Protein AF-A0A1D1VLB2-F1 (afdb_monomer)

Organism: Ramazzottius varieornatus (NCBI:txid947166)

Solvent-accessible surface area (backbone atoms only — not comparable to full-atom values): 41271 Å² total; per-residue (Å²): 121,73,71,63,56,52,57,53,53,52,54,52,55,54,50,51,51,54,51,49,51,50,50,50,51,50,49,52,51,50,44,56,74,73,44,83,75,83,77,71,93,74,76,96,66,85,69,73,77,66,64,87,56,91,82,82,54,67,41,34,53,51,39,42,71,70,47,87,49,53,65,48,30,33,52,51,38,48,50,44,49,40,54,78,66,71,70,71,63,58,66,64,40,65,54,51,38,75,75,82,69,96,58,100,64,86,82,63,68,88,84,76,69,74,70,93,61,84,56,22,41,33,38,36,34,55,34,69,64,48,52,52,60,47,39,50,51,40,44,68,70,66,66,53,90,78,33,37,38,41,35,41,40,26,52,85,21,54,69,35,45,62,62,53,49,54,52,41,74,73,33,95,51,34,45,67,55,81,85,51,55,65,57,43,82,52,29,30,52,44,39,53,51,54,50,51,51,48,44,48,43,60,76,75,43,92,74,53,42,33,39,35,59,43,43,54,34,36,42,52,59,39,34,61,66,59,50,32,52,52,45,51,75,45,59,76,40,28,26,37,26,60,66,88,67,60,58,71,59,48,35,62,72,55,34,64,38,27,32,33,45,76,45,92,78,29,36,34,48,45,40,78,77,44,77,75,45,40,65,55,61,79,47,33,40,51,62,47,37,34,38,21,42,72,60,52,50,58,77,64,41,82,84,64,52,71,43,59,52,40,47,51,58,48,36,61,26,20,49,43,24,44,25,24,48,65,47,26,49,32,60,23,24,79,50,32,88,32,62,36,88,43,35,33,62,46,69,41,75,45,68,93,45,23,51,77,36,82,47,51,91,38,23,74,52,73,49,67,49,63,31,61,58,43,61,95,47,40,72,66,49,53,67,57,55,70,40,88,73,41,41,31,36,33,32,53,42,54,80,79,29,31,50,40,51,46,48,37,60,54,52,16,52,68,70,55,71,90,90,71,84,71,67,78,69,55,57,53,56,46,53,62,53,64,73,55,60,58,48,71,36,60,74,42,52,60,91,52,95,69,65,96,43,71,40,59,43,52,49,53,55,34,53,51,51,54,51,47,56,58,41,42,72,38,86,83,42,49,81,50,37,88,71,43,72,43,37,32,30,39,34,23,25,64,85,64,51,54,34,38,38,43,30,32,33,31,37,45,98,90,45,74,49,39,38,38,34,46,32,41,62,58,84,49,62,44,77,44,91,50,92,90,51,63,70,70,66,60,68,26,58,78,41,55,48,60,35,35,61,70,37,74,57,76,74,42,60,69,46,73,82,42,69,31,31,27,78,54,65,50,31,42,37,36,39,34,44,59,44,80,67,44,78,34,37,39,37,36,28,42,58,37,47,43,66,47,46,76,45,80,43,77,43,56,52,57,61,44,78,49,73,48,69,68,84,62,47,63,27,37,48,42,38,62,28,39,42,36,34,24,53,98,85,41,70,32,32,40,22,57,42,48,26,39,69,54,94,52,43,80,51,26,74,28,21,73,92,78,42,29,43,104,66,89,47,65,69,58,34,59,76,70,68,49,56,33,78,76,36,42,61,60,48,58,58,56,32,70,38,53,71,74,56,32,52,51,53,48,39,57,56,46,56,75,43,44,43,64,53,91,92,79,23,56,24,35,54,85,72,96,84,69,85,89,73,68,61,95,56,51,48,20,56,80,31,89,86,39,92,44,35,77,60,91,113

Secondary structure (DSSP, 8-state):
-HHHHHHHHHHHHHHHHHHHHHHHHHHHHHHHHH-----------------SS----HHHHHHHHH--SHHHHHHHHHHHHHHHTT-SS-SB----PPP--SS-S----TT-PPPSSPP-EEEEEEE-SS-HHHHHHHHHHH--TTSEEEEEE-TT-HHHHHHHHHHHHH-TTEEE-SS-----TT-THHHHHHHHHHHHHHHH-S---EEEEE-TTEEESS-HHHHHHHHHHTTT-EEE-B--S-HHHHHHHHTTTSEEEEETTEEEEEES-PPPPBTS----B-S--EEEHHHHHHHT-SSPPHHHHHHHHHHTTSSSGGGTHHHHHHHHSTTGGGEEE--SEEE---HHHH-S-TTTTTBSS----PPPP-GGGHHHHHHHHTSTT--EEE---TTT-HHHHHHHHHHHHHTS-SS----TTHHHHHHHHTT-SEEEEEEEETTSSS-SSHHHHHHHHHHHHHHHHHHHHSTTTTT-EEEEEEEEEEEEETT--EEEEEEEEEEETTEEEEEEEEEEEPP--EEPP-TTS-HHHHHTEEEEEEES-EETTTTEES-TT--EETT---EEEEEE-S---EEEEEEEE-TTS-EEEEEEEEE-SS-EEEEE-----SSPPPEEEEEEEEETTEEEEEEEEEEEPPSSGGGGS-SGGG-SSSS--HHHHHHTT--HHHHHHHHHHHHT--HHHHHHHHHHHHHTTEE--TTTSEEEEP-SS-GGG--SSEEGGG-TTSTTTT---

Radius of gyration: 30.57 Å; Cα contacts (8 Å, |Δi|>4): 1335; chains: 1; bounding box: 99×83×87 Å

Mean predicted aligned error: 9.4 Å

Sequence (745 aa):
MVLQTMWATLRHLLRFRKIWAIFAVWTVLTIGVIYRFDTEFTDGKSVAYSSPCNITSPEVLSAINRSQTTACKNEISAFGCLLQQDAVFPKVLPNSCPASSEEGDSFRSPGLRKPSEPVRILFALTVHGRDSRQVEWLFGLIHRPEHFYLIHVDKRSTFLFHDLLSLEKKYDNVLLMRERRSPIWGGASLLTVLLDAIKFGIDRWAAWDYFINLSESDLPIKSVEELVDFLGGNYGRNFAKSHGQSVQQFIKRQGLDRTFYECENRMWLVDRKRKIPQGIEMDGGSDWVALHRSFCSYLVSEPKGKLLQGLLVFYNHTLLPAESFFHTVLHNSVFCHTFTNNNLRLTNWNRKKGCYCQYRHIVDWCGCSPNAFRMANLKRFETAAHKRSLFFARKFDPFVDLEIMNYVVRISQTTSSLNQPTIGDFSDIYKSMVGRSTHILNLYASTEKHFPTQEAETLSKSLQRISYRILKTHSTLNSWKISKLLFVHATADTRGRIELLVAQQIVKNGRKKVIEARFHIVDHFEVREVKTLAKNVTSRLRGFRVSSDFDQKEDIFRNYHGALGVQSDLVGRFDVVEGEERLLSVVWIDPADIVAGSFELNLTEKAEVLFQPPVFQKPLRPGEWTGLITADWQVIVQTKFLVLPSPTPTDNQGPEGNAYIDFNFTSVSKILSLRPQDKMVAIEGNVRKSGGELERWIDELVGGFYAMKEDDSLCEVQRLSCVEEMSQLSFCENTFWSSYYDANF

pLDDT: mean 86.65, std 17.55, range [28.08, 98.88]

Foldseek 3Di:
DVVVVVVVVVVVVVVVVVVVVVVVVVVCVVCVLVDDDPPDDDDDDQDAADAPDDQDFPLLVVQLVPDDHSVSNNVSRPVSVCVVVVNQAAQAFAFAADDDDPDPDPPDPPPDDQDPDFAEEEEEEEEEDFALVLVVLQCLQQDDLRYAYEYAYAPVRVNSLVVCVVVVVVHVRYDYDPPHHHQAAQALVVVVSVLVSLVCCVVPPVGHWKYWYHYSFKHWLAHNVLVRVVCSVLGLAKAFAWPPDDPVVVCVQQVLQWFWADDPLATRGSGNGRDDHPNFDWTFADLTIMGTSVLSCLLNDPPHDRNNVNLSSSSNGGGPSSRTSSVRCCCRHNNVSRYDNHRLEAFADDCVQFWPQPCVVRYVHTDGHHFADAPVCVVVVVVVSPPSRHTMYDGHDCLLAVVVVLVSLVSNPVNPDDDDDDDDPSVLVSVVNNPQQKDKGWQDAPVDDDHPDQQVVLLLVLVVVVVVVLLCVFPLRVQKAWDDWGTWMWMQGNVSFIKIKTWTWIDDPRDIWIKIFIKGFDWQKDFDDDPPDDPQVLVFWPDKAKAACQSSSSRDRPPRVQEAEQPGFMKIKTFGAADDWDKKKKWKAAQLRDTQDIDIDIDDRHGDIDMDGDQWATRGAFFKIKIFIDDVLHTGIITIGGHADGLDLVRNLTHPPNHGDPDDCVVNSVSVVGDSVVRVVVSVVLSPDHDPRSSVVRSVRSCVGIDGDSQQGMAIADDPDDPPSDGPHHHLCPRSVHPNPSVPD

Structure (mmCIF, N/CA/C/O backbone):
data_AF-A0A1D1VLB2-F1
#
_entry.id   AF-A0A1D1VLB2-F1
#
loop_
_atom_site.group_PDB
_atom_site.id
_atom_site.type_symbol
_atom_site.label_atom_id
_atom_site.label_alt_id
_atom_site.label_comp_id
_atom_site.label_asym_id
_atom_site.label_entity_id
_atom_site.label_seq_id
_atom_site.pdbx_PDB_ins_code
_atom_site.Cartn_x
_atom_site.Cartn_y
_atom_site.Cartn_z
_atom_site.occupancy
_atom_site.B_iso_or_equiv
_atom_site.auth_seq_id
_atom_site.auth_comp_id
_atom_site.auth_asym_id
_atom_site.auth_atom_id
_atom_site.pdbx_PDB_model_num
ATOM 1 N N . MET A 1 1 ? 59.539 -50.461 -20.154 1.00 45.88 1 MET A N 1
ATOM 2 C CA . MET A 1 1 ? 58.884 -49.588 -21.157 1.00 45.88 1 MET A CA 1
ATOM 3 C C . MET A 1 1 ? 57.361 -49.471 -20.999 1.00 45.88 1 MET A C 1
ATOM 5 O O . MET A 1 1 ? 56.848 -48.403 -21.275 1.00 45.88 1 MET A O 1
ATOM 9 N N . VAL A 1 2 ? 56.634 -50.482 -20.494 1.00 43.84 2 VAL A N 1
ATOM 10 C CA . VAL A 1 2 ? 55.155 -50.434 -20.328 1.00 43.84 2 VAL A CA 1
ATOM 11 C C . VAL A 1 2 ? 54.678 -49.599 -19.114 1.00 43.84 2 VAL A C 1
ATOM 13 O O . VAL A 1 2 ? 53.609 -48.997 -19.145 1.00 43.84 2 VAL A O 1
ATOM 16 N N . LEU A 1 3 ? 55.497 -49.465 -18.064 1.00 39.72 3 LEU A N 1
ATOM 17 C CA . LEU A 1 3 ? 55.155 -48.683 -16.860 1.00 39.72 3 LEU A CA 1
ATOM 18 C C . LEU A 1 3 ? 55.267 -47.153 -17.032 1.00 39.72 3 LEU A C 1
ATOM 20 O O . LEU A 1 3 ? 54.562 -46.408 -16.353 1.00 39.72 3 LEU A O 1
ATOM 24 N N . GLN A 1 4 ? 56.097 -46.666 -17.963 1.00 43.28 4 GLN A N 1
ATOM 25 C CA . GLN A 1 4 ? 56.229 -45.225 -18.239 1.00 43.28 4 GLN A CA 1
ATOM 26 C C . GLN A 1 4 ? 55.069 -44.683 -19.089 1.00 43.28 4 GLN A C 1
ATOM 28 O O . GLN A 1 4 ? 54.623 -43.556 -18.870 1.00 43.28 4 GLN A O 1
ATOM 33 N N . THR A 1 5 ? 54.511 -45.494 -19.990 1.00 44.72 5 THR A N 1
ATOM 34 C CA . THR A 1 5 ? 53.340 -45.139 -20.805 1.00 44.72 5 THR A CA 1
ATOM 35 C C . THR A 1 5 ? 52.049 -45.106 -19.982 1.00 44.72 5 THR A C 1
ATOM 37 O O . THR A 1 5 ? 51.234 -44.200 -20.160 1.00 44.72 5 THR A O 1
ATOM 40 N N . MET A 1 6 ? 51.878 -45.986 -18.988 1.00 38.19 6 MET A N 1
ATOM 41 C CA . MET A 1 6 ? 50.703 -45.937 -18.099 1.00 38.19 6 MET A CA 1
ATOM 42 C C . MET A 1 6 ? 50.664 -44.675 -17.215 1.00 38.19 6 MET A C 1
ATOM 44 O O . MET A 1 6 ? 49.596 -44.092 -17.020 1.00 38.19 6 MET A O 1
ATOM 48 N N . TRP A 1 7 ? 51.816 -44.177 -16.752 1.00 42.12 7 TRP A N 1
ATOM 49 C CA . TRP A 1 7 ? 51.896 -42.957 -15.931 1.00 42.12 7 TRP A CA 1
ATOM 50 C C . TRP A 1 7 ? 51.678 -41.649 -16.711 1.00 42.12 7 TRP A C 1
ATOM 52 O O . TRP A 1 7 ? 51.228 -40.655 -16.130 1.00 42.12 7 TRP A O 1
ATOM 62 N N . ALA A 1 8 ? 51.971 -41.628 -18.014 1.00 43.94 8 ALA A N 1
ATOM 63 C CA . ALA A 1 8 ? 51.679 -40.487 -18.887 1.00 43.94 8 ALA A CA 1
ATOM 64 C C . ALA A 1 8 ? 50.175 -40.388 -19.206 1.00 43.94 8 ALA A C 1
ATOM 66 O O . ALA A 1 8 ? 49.597 -39.299 -19.180 1.00 43.94 8 ALA A O 1
ATOM 67 N N . THR A 1 9 ? 49.521 -41.536 -19.397 1.00 45.19 9 THR A N 1
ATOM 68 C CA . THR A 1 9 ? 48.085 -41.619 -19.709 1.00 45.19 9 THR A CA 1
ATOM 69 C C . THR A 1 9 ? 47.212 -41.268 -18.493 1.00 45.19 9 THR A C 1
ATOM 71 O O . THR A 1 9 ? 46.228 -40.537 -18.619 1.00 45.19 9 THR A O 1
ATOM 74 N N . LEU A 1 10 ? 47.623 -41.670 -17.281 1.00 40.62 10 LEU A N 1
ATOM 75 C CA . LEU A 1 10 ? 46.922 -41.325 -16.035 1.00 40.62 10 LEU A CA 1
ATOM 76 C C . LEU A 1 10 ? 47.011 -39.820 -15.697 1.00 40.62 10 LEU A C 1
ATOM 78 O O . LEU A 1 10 ? 46.041 -39.227 -15.225 1.00 40.62 10 LEU A O 1
ATOM 82 N N . ARG A 1 11 ? 48.149 -39.168 -15.994 1.00 45.47 11 ARG A N 1
ATOM 83 C CA . ARG A 1 11 ? 48.325 -37.711 -15.818 1.00 45.47 11 ARG A CA 1
ATOM 84 C C . ARG A 1 11 ? 47.481 -36.885 -16.791 1.00 45.47 11 ARG A C 1
ATOM 86 O O . ARG A 1 11 ? 46.984 -35.827 -16.401 1.00 45.47 11 ARG A O 1
ATOM 93 N N . HIS A 1 12 ? 47.269 -37.372 -18.014 1.00 44.62 12 HIS A N 1
ATOM 94 C CA . HIS A 1 12 ? 46.365 -36.736 -18.976 1.00 44.62 12 HIS A CA 1
ATOM 95 C C . HIS A 1 12 ? 44.890 -36.870 -18.561 1.00 44.62 12 HIS A C 1
ATOM 97 O O . HIS A 1 12 ? 44.167 -35.873 -18.568 1.00 44.62 12 HIS A O 1
ATOM 103 N N . LEU A 1 13 ? 44.461 -38.045 -18.090 1.00 40.47 13 LEU A N 1
ATOM 104 C CA . LEU A 1 13 ? 43.090 -38.269 -17.602 1.00 40.47 13 LEU A CA 1
ATOM 105 C C . LEU A 1 13 ? 42.762 -37.466 -16.326 1.00 40.47 13 LEU A C 1
ATOM 107 O O . LEU A 1 13 ? 41.653 -36.948 -16.185 1.00 40.47 13 LEU A O 1
ATOM 111 N N . LEU A 1 14 ? 43.732 -37.275 -15.424 1.00 41.19 14 LEU A N 1
ATOM 112 C CA . LEU A 1 14 ? 43.566 -36.446 -14.220 1.00 41.19 14 LEU A CA 1
ATOM 113 C C . LEU A 1 14 ? 43.517 -34.934 -14.523 1.00 41.19 14 LEU A C 1
ATOM 115 O O . LEU A 1 14 ? 42.813 -34.199 -13.828 1.00 41.19 14 LEU A O 1
ATOM 119 N N . ARG A 1 15 ? 44.202 -34.458 -15.576 1.00 43.06 15 ARG A N 1
ATOM 120 C CA . ARG A 1 15 ? 44.074 -33.070 -16.065 1.00 43.06 15 ARG A CA 1
ATOM 121 C C . ARG A 1 15 ? 42.710 -32.812 -16.709 1.00 43.06 15 ARG A C 1
ATOM 123 O O . ARG A 1 15 ? 42.108 -31.782 -16.421 1.00 43.06 15 ARG A O 1
ATOM 130 N N . PHE A 1 16 ? 42.181 -33.760 -17.485 1.00 42.19 16 PHE A N 1
ATOM 131 C CA . PHE A 1 16 ? 40.842 -33.640 -18.076 1.00 42.19 16 PHE A CA 1
ATOM 132 C C . PHE A 1 16 ? 39.720 -33.676 -17.031 1.00 42.19 16 PHE A C 1
ATOM 134 O O . PHE A 1 16 ? 38.774 -32.902 -17.144 1.00 42.19 16 PHE A O 1
ATOM 141 N N . ARG A 1 17 ? 39.851 -34.472 -15.959 1.00 40.06 17 ARG A N 1
ATOM 142 C CA . ARG A 1 17 ? 38.899 -34.462 -14.832 1.00 40.06 17 ARG A CA 1
ATOM 143 C C . ARG A 1 17 ? 38.876 -33.139 -14.064 1.00 40.06 17 ARG A C 1
ATOM 145 O O . ARG A 1 17 ? 37.800 -32.695 -13.681 1.00 40.06 17 ARG A O 1
ATOM 152 N N . LYS A 1 18 ? 40.027 -32.481 -13.869 1.00 41.06 18 LYS A N 1
ATOM 153 C CA . LYS A 1 18 ? 40.076 -31.143 -13.249 1.00 41.06 18 LYS A CA 1
ATOM 154 C C . LYS A 1 18 ? 39.469 -30.066 -14.151 1.00 41.06 18 LYS A C 1
ATOM 156 O O . LYS A 1 18 ? 38.759 -29.208 -13.646 1.00 41.06 18 LYS A O 1
ATOM 161 N N . ILE A 1 19 ? 39.687 -30.139 -15.465 1.00 44.50 19 ILE A N 1
ATOM 162 C CA . ILE A 1 19 ? 39.109 -29.187 -16.427 1.00 44.50 19 ILE A CA 1
ATOM 163 C C . ILE A 1 19 ? 37.590 -29.377 -16.540 1.00 44.50 19 ILE A C 1
ATOM 165 O O . ILE A 1 19 ? 36.871 -28.386 -16.520 1.00 44.50 19 ILE A O 1
ATOM 169 N N . TRP A 1 20 ? 37.087 -30.616 -16.546 1.00 35.94 20 TRP A N 1
ATOM 170 C CA . TRP A 1 20 ? 35.646 -30.900 -16.519 1.00 35.94 20 TRP A CA 1
ATOM 171 C C . TRP A 1 20 ? 34.981 -30.547 -15.189 1.00 35.94 20 TRP A C 1
ATOM 173 O O . TRP A 1 20 ? 33.862 -30.054 -15.201 1.00 35.94 20 TRP A O 1
ATOM 183 N N . ALA A 1 21 ? 35.651 -30.734 -14.049 1.00 40.16 21 ALA A N 1
ATOM 184 C CA . ALA A 1 21 ? 35.129 -30.288 -12.757 1.00 40.16 21 ALA A CA 1
ATOM 185 C C . ALA A 1 21 ? 35.069 -28.754 -12.668 1.00 40.16 21 ALA A C 1
ATOM 187 O O . ALA A 1 21 ? 34.092 -28.215 -12.162 1.00 40.16 21 ALA A O 1
ATOM 188 N N . ILE A 1 22 ? 36.063 -28.044 -13.218 1.00 45.69 22 ILE A N 1
ATOM 189 C CA . ILE A 1 22 ? 36.046 -26.578 -13.307 1.00 45.69 22 ILE A CA 1
ATOM 190 C C . ILE A 1 22 ? 34.953 -26.117 -14.275 1.00 45.69 22 ILE A C 1
ATOM 192 O O . ILE A 1 22 ? 34.198 -25.225 -13.916 1.00 45.69 22 ILE A O 1
ATOM 196 N N . PHE A 1 23 ? 34.795 -26.752 -15.442 1.00 36.53 23 PHE A N 1
ATOM 197 C CA . PHE A 1 23 ? 33.718 -26.424 -16.382 1.00 36.53 23 PHE A CA 1
ATOM 198 C C . PHE A 1 23 ? 32.334 -26.738 -15.804 1.00 36.53 23 PHE A C 1
ATOM 200 O O . PHE A 1 23 ? 31.432 -25.926 -15.952 1.00 36.53 23 PHE A O 1
ATOM 207 N N . ALA A 1 24 ? 32.155 -27.852 -15.091 1.00 32.75 24 ALA A N 1
ATOM 208 C CA . ALA A 1 24 ? 30.889 -28.213 -14.455 1.00 32.75 24 ALA A CA 1
ATOM 209 C C . ALA A 1 24 ? 30.542 -27.271 -13.293 1.00 32.75 24 ALA A C 1
ATOM 211 O O . ALA A 1 24 ? 29.399 -26.846 -13.187 1.00 32.75 24 ALA A O 1
ATOM 212 N N . VAL A 1 25 ? 31.522 -26.865 -12.478 1.00 42.00 25 VAL A N 1
ATOM 213 C CA . VAL A 1 25 ? 31.330 -25.857 -11.422 1.00 42.00 25 VAL A CA 1
ATOM 214 C C . VAL A 1 25 ? 31.040 -24.483 -12.027 1.00 42.00 25 VAL A C 1
ATOM 216 O O . VAL A 1 25 ? 30.140 -23.801 -11.552 1.00 42.00 25 VAL A O 1
ATOM 219 N N . TRP A 1 26 ? 31.715 -24.098 -13.115 1.00 34.56 26 TRP A N 1
ATOM 220 C CA . TRP A 1 26 ? 31.430 -22.846 -13.822 1.00 34.56 26 TRP A CA 1
ATOM 221 C C . TRP A 1 26 ? 30.061 -22.869 -14.499 1.00 34.56 26 TRP A C 1
ATOM 223 O O . TRP A 1 26 ? 29.368 -21.863 -14.450 1.00 34.56 26 TRP A O 1
ATOM 233 N N . THR A 1 27 ? 29.635 -24.006 -15.057 1.00 34.69 27 THR A N 1
ATOM 234 C CA . THR A 1 27 ? 28.319 -24.184 -15.695 1.00 34.69 27 THR A CA 1
ATOM 235 C C . THR A 1 27 ? 27.201 -24.211 -14.651 1.00 34.69 27 THR A C 1
ATOM 237 O O . THR A 1 27 ? 26.180 -23.571 -14.848 1.00 34.69 27 THR A O 1
ATOM 240 N N . VAL A 1 28 ? 27.398 -24.848 -13.492 1.00 37.88 28 VAL A N 1
ATOM 241 C CA . VAL A 1 28 ? 26.430 -24.828 -12.377 1.00 37.88 28 VAL A CA 1
ATOM 242 C C . VAL A 1 28 ? 26.374 -23.451 -11.701 1.00 37.88 28 VAL A C 1
ATOM 244 O O . VAL A 1 28 ? 25.292 -23.010 -11.331 1.00 37.88 28 VAL A O 1
ATOM 247 N N . LEU A 1 29 ? 27.493 -22.721 -11.605 1.00 37.94 29 LEU A N 1
ATOM 248 C CA . LEU A 1 29 ? 27.519 -21.344 -11.092 1.00 37.94 29 LEU A CA 1
ATOM 249 C C . LEU A 1 29 ? 26.937 -20.333 -12.088 1.00 37.94 29 LEU A C 1
ATOM 251 O O . LEU A 1 29 ? 26.215 -19.439 -11.671 1.00 37.94 29 LEU A O 1
ATOM 255 N N . THR A 1 30 ? 27.185 -20.468 -13.393 1.00 34.12 30 THR A N 1
ATOM 256 C CA . THR A 1 30 ? 26.564 -19.585 -14.399 1.00 34.12 30 THR A CA 1
ATOM 257 C C . THR A 1 30 ? 25.091 -19.910 -14.608 1.00 34.12 30 THR A C 1
ATOM 259 O O . THR A 1 30 ? 24.299 -18.982 -14.712 1.00 34.12 30 THR A O 1
ATOM 262 N N . ILE A 1 31 ? 24.681 -21.181 -14.570 1.00 34.28 31 ILE A N 1
ATOM 263 C CA . ILE A 1 31 ? 23.259 -21.550 -14.593 1.00 34.28 31 ILE A CA 1
ATOM 264 C C . ILE A 1 31 ? 22.570 -21.124 -13.290 1.00 34.28 31 ILE A C 1
ATOM 266 O O . ILE A 1 31 ? 21.480 -20.581 -13.370 1.00 34.28 31 ILE A O 1
ATOM 270 N N . GLY A 1 32 ? 23.199 -21.246 -12.117 1.00 31.89 32 GLY A N 1
ATOM 271 C CA . GLY A 1 32 ? 22.631 -20.767 -10.846 1.00 31.89 32 GLY A CA 1
ATOM 272 C C . GLY A 1 32 ? 22.562 -19.238 -10.710 1.00 31.89 32 GLY A C 1
ATOM 273 O O . GLY A 1 32 ? 21.710 -18.724 -9.990 1.00 31.89 32 GLY A O 1
ATOM 274 N N . VAL A 1 33 ? 23.421 -18.499 -11.422 1.00 37.25 33 VAL A N 1
ATOM 275 C CA . VAL A 1 33 ? 23.396 -17.023 -11.497 1.00 37.25 33 VAL A CA 1
ATOM 276 C C . VAL A 1 33 ? 22.419 -16.514 -12.571 1.00 37.25 33 VAL A C 1
ATOM 278 O O . VAL A 1 33 ? 21.971 -15.373 -12.487 1.00 37.25 33 VAL A O 1
ATOM 281 N N . ILE A 1 34 ? 22.056 -17.340 -13.562 1.00 36.72 34 ILE A N 1
ATOM 282 C CA . ILE A 1 34 ? 21.181 -16.951 -14.687 1.00 36.72 34 ILE A CA 1
ATOM 283 C C . ILE A 1 34 ? 19.756 -17.525 -14.551 1.00 36.72 34 ILE A C 1
ATOM 285 O O . ILE A 1 34 ? 18.806 -16.894 -15.005 1.00 36.72 34 ILE A O 1
ATOM 289 N N . TYR A 1 35 ? 19.583 -18.665 -13.880 1.00 28.84 35 TYR A N 1
ATOM 290 C CA . TYR A 1 35 ? 18.303 -19.325 -13.625 1.00 28.84 35 TYR A CA 1
ATOM 291 C C . TYR A 1 35 ? 18.157 -19.622 -12.128 1.00 28.84 35 TYR A C 1
ATOM 293 O O . TYR A 1 35 ? 18.808 -20.513 -11.580 1.00 28.84 35 TYR A O 1
ATOM 301 N N . ARG A 1 36 ? 17.254 -18.892 -11.458 1.00 35.25 36 ARG A N 1
ATOM 302 C CA . ARG A 1 36 ? 16.713 -19.308 -10.158 1.00 35.25 36 ARG A CA 1
ATOM 303 C C . ARG A 1 36 ? 15.916 -20.593 -10.386 1.00 35.25 36 ARG A C 1
ATOM 305 O O . ARG A 1 36 ? 14.798 -20.535 -10.882 1.00 35.25 36 ARG A O 1
ATOM 312 N N . PHE A 1 37 ? 16.476 -21.739 -10.019 1.00 28.08 37 PHE A N 1
ATOM 313 C CA . PHE A 1 37 ? 15.641 -22.885 -9.681 1.00 28.08 37 PHE A CA 1
ATOM 314 C C . PHE A 1 37 ? 14.985 -22.573 -8.336 1.00 28.08 37 PHE A C 1
ATOM 316 O O . PHE A 1 37 ? 15.682 -22.425 -7.331 1.00 28.08 37 PHE A O 1
ATOM 323 N N . ASP A 1 38 ? 13.659 -22.432 -8.326 1.00 29.39 38 ASP A N 1
ATOM 324 C CA . ASP A 1 38 ? 12.872 -22.517 -7.099 1.00 29.39 38 ASP A CA 1
ATOM 325 C C . ASP A 1 38 ? 13.117 -23.915 -6.515 1.00 29.39 38 ASP A C 1
ATOM 327 O O . ASP A 1 38 ? 12.557 -24.910 -6.972 1.00 29.39 38 ASP A O 1
ATOM 331 N N . THR A 1 39 ? 14.017 -24.020 -5.537 1.00 30.22 39 THR A N 1
ATOM 332 C CA . THR A 1 39 ? 14.154 -25.246 -4.756 1.00 30.22 39 THR A CA 1
ATOM 333 C C . THR A 1 39 ? 12.917 -25.368 -3.882 1.00 30.22 39 THR A C 1
ATOM 335 O O . THR A 1 39 ? 12.792 -24.698 -2.852 1.00 30.22 39 THR A O 1
ATOM 338 N N . GLU A 1 40 ? 11.989 -26.208 -4.330 1.00 32.47 40 GLU A N 1
ATOM 339 C CA . GLU A 1 40 ? 10.951 -26.786 -3.495 1.00 32.47 40 GLU A CA 1
ATOM 340 C C . GLU A 1 40 ? 11.562 -27.401 -2.232 1.00 32.47 40 GLU A C 1
ATOM 342 O O . GLU A 1 40 ? 12.672 -27.936 -2.218 1.00 32.47 40 GLU A O 1
ATOM 347 N N . PHE A 1 41 ? 10.792 -27.278 -1.158 1.00 39.91 41 PHE A N 1
ATOM 348 C CA . PHE A 1 41 ? 11.033 -27.805 0.174 1.00 39.91 41 PHE A CA 1
ATOM 349 C C . PHE A 1 41 ? 11.492 -29.277 0.129 1.00 39.91 41 PHE A C 1
ATOM 351 O O . PHE A 1 41 ? 10.677 -30.188 0.008 1.00 39.91 41 PHE A O 1
ATOM 358 N N . THR A 1 42 ? 12.792 -29.524 0.294 1.00 31.77 42 THR A N 1
ATOM 359 C CA . THR A 1 42 ? 13.306 -30.839 0.695 1.00 31.77 42 THR A CA 1
ATOM 360 C C . THR A 1 42 ? 13.796 -30.769 2.135 1.00 31.77 42 THR A C 1
ATOM 362 O O . THR A 1 42 ? 14.847 -30.206 2.426 1.00 31.77 42 THR A O 1
ATOM 365 N N . ASP A 1 43 ? 12.970 -31.324 3.015 1.00 34.88 43 ASP A N 1
ATOM 366 C CA . ASP A 1 43 ? 13.298 -32.037 4.250 1.00 34.88 43 ASP A CA 1
ATOM 367 C C . ASP A 1 43 ? 14.454 -31.507 5.137 1.00 34.88 43 ASP A C 1
ATOM 369 O O . ASP A 1 43 ? 15.634 -31.806 4.953 1.00 34.88 43 ASP A O 1
ATOM 373 N N . GLY A 1 44 ? 14.082 -30.763 6.184 1.00 36.84 44 GLY A N 1
ATOM 374 C CA . GLY A 1 44 ? 14.456 -31.088 7.569 1.00 36.84 44 GLY A CA 1
ATOM 375 C C . GLY A 1 44 ? 15.921 -31.076 8.028 1.00 36.84 44 GLY A C 1
ATOM 376 O O . GLY A 1 44 ? 16.161 -31.391 9.193 1.00 36.84 44 GLY A O 1
ATOM 377 N N . LYS A 1 45 ? 16.915 -30.706 7.213 1.00 40.34 45 LYS A N 1
ATOM 378 C CA . LYS A 1 45 ? 18.295 -30.498 7.696 1.00 40.34 45 LYS A CA 1
ATOM 379 C C . LYS A 1 45 ? 18.606 -29.011 7.797 1.00 40.34 45 LYS A C 1
ATOM 381 O O . LYS A 1 45 ? 18.763 -28.333 6.787 1.00 40.34 45 LYS A O 1
ATOM 386 N N . SER A 1 46 ? 18.738 -28.506 9.025 1.00 49.00 46 SER A N 1
ATOM 387 C CA . SER A 1 46 ? 19.271 -27.167 9.282 1.00 49.00 46 SER A CA 1
ATOM 388 C C . SER A 1 46 ? 20.691 -27.078 8.714 1.00 49.00 46 SER A C 1
ATOM 390 O O . SER A 1 46 ? 21.641 -27.592 9.308 1.00 49.00 46 SER A O 1
ATOM 392 N N . VAL A 1 47 ? 20.845 -26.464 7.541 1.00 60.25 47 VAL A N 1
ATOM 393 C CA . VAL A 1 47 ? 22.162 -26.167 6.974 1.00 60.25 47 VAL A CA 1
ATOM 394 C C . VAL A 1 47 ? 22.834 -25.171 7.914 1.00 60.25 47 VAL A C 1
ATOM 396 O O . VAL A 1 47 ? 22.333 -24.063 8.094 1.00 60.25 47 VAL A O 1
ATOM 399 N N . ALA A 1 48 ? 23.926 -25.577 8.562 1.00 70.69 48 ALA A N 1
ATOM 400 C CA . ALA A 1 48 ? 24.695 -24.688 9.424 1.00 70.69 48 ALA A CA 1
ATOM 401 C C . ALA A 1 48 ? 25.301 -23.545 8.598 1.00 70.69 48 ALA A C 1
ATOM 403 O O . ALA A 1 48 ? 25.666 -23.727 7.434 1.00 70.69 48 ALA A O 1
ATOM 404 N N . TYR A 1 49 ? 25.408 -22.363 9.203 1.00 79.62 49 TYR A N 1
ATOM 405 C CA . TYR A 1 49 ? 26.079 -21.233 8.572 1.00 79.62 49 TYR A CA 1
ATOM 406 C C . TYR A 1 49 ? 27.555 -21.566 8.303 1.00 79.62 49 TYR A C 1
ATOM 408 O O . TYR A 1 49 ? 28.263 -22.009 9.209 1.00 79.62 49 TYR A O 1
ATOM 416 N N . SER A 1 50 ? 28.028 -21.333 7.077 1.00 79.50 50 SER A N 1
ATOM 417 C CA . SER A 1 50 ? 29.434 -21.512 6.702 1.00 79.50 50 SER A CA 1
ATOM 418 C C . SER A 1 50 ? 29.852 -20.461 5.676 1.00 79.50 50 SER A C 1
ATOM 420 O O . SER A 1 50 ? 29.182 -20.273 4.663 1.00 79.50 50 SER A O 1
ATOM 422 N N . SER A 1 51 ? 30.965 -19.769 5.936 1.00 84.25 51 SER A N 1
ATOM 423 C CA . SER A 1 51 ? 31.522 -18.791 4.998 1.00 84.25 51 SER A CA 1
ATOM 424 C C . SER A 1 51 ? 32.542 -19.455 4.064 1.00 84.25 51 SER A C 1
ATOM 426 O O . SER A 1 51 ? 33.508 -20.037 4.563 1.00 84.25 51 SER A O 1
ATOM 428 N N . PRO A 1 52 ? 32.408 -19.329 2.729 1.00 89.69 52 PRO A N 1
ATOM 429 C CA . PRO A 1 52 ? 33.368 -19.899 1.775 1.00 89.69 52 PRO A CA 1
ATOM 430 C C . PRO A 1 52 ? 34.762 -19.251 1.799 1.00 89.69 52 PRO A C 1
ATOM 432 O O . PRO A 1 52 ? 35.709 -19.800 1.241 1.00 89.69 52 PRO A O 1
ATOM 435 N N . CYS A 1 53 ? 34.898 -18.066 2.398 1.00 91.88 53 CYS A N 1
ATOM 436 C CA . CYS A 1 53 ? 36.152 -17.324 2.501 1.00 91.88 53 CYS A CA 1
ATOM 437 C C . CYS A 1 53 ? 36.196 -16.474 3.783 1.00 91.88 53 CYS A C 1
ATOM 439 O O . CYS A 1 53 ? 35.199 -16.340 4.495 1.00 91.88 53 CYS A O 1
ATOM 441 N N . ASN A 1 54 ? 37.350 -15.861 4.065 1.00 93.12 54 ASN A N 1
ATOM 442 C CA . ASN A 1 54 ? 37.454 -14.846 5.111 1.00 93.12 54 ASN A CA 1
ATOM 443 C C . ASN A 1 54 ? 36.894 -13.502 4.604 1.00 93.12 54 ASN A C 1
ATOM 445 O O . ASN A 1 54 ? 37.483 -12.877 3.715 1.00 93.12 54 ASN A O 1
ATOM 449 N N . ILE A 1 55 ? 35.749 -13.081 5.146 1.00 93.50 55 ILE A N 1
ATOM 450 C CA . ILE A 1 55 ? 35.050 -11.862 4.728 1.00 93.50 55 ILE A CA 1
ATOM 451 C C . ILE A 1 55 ? 35.634 -10.655 5.466 1.00 93.50 55 ILE A C 1
ATOM 453 O O . ILE A 1 55 ? 35.615 -10.602 6.692 1.00 93.50 55 ILE A O 1
ATOM 457 N N . THR A 1 56 ? 36.117 -9.665 4.719 1.00 92.88 56 THR A N 1
ATOM 458 C CA . THR A 1 56 ? 36.721 -8.433 5.254 1.00 92.88 56 THR A CA 1
ATOM 459 C C . THR A 1 56 ? 35.831 -7.201 5.093 1.00 92.88 56 THR A C 1
ATOM 461 O O . THR A 1 56 ? 36.088 -6.182 5.732 1.00 92.88 56 THR A O 1
ATOM 464 N N . SER A 1 57 ? 34.783 -7.272 4.263 1.00 93.81 57 SER A N 1
ATOM 465 C CA . SER A 1 57 ? 33.862 -6.152 4.029 1.00 93.81 57 SER A CA 1
ATOM 466 C C . SER A 1 57 ? 32.947 -5.898 5.242 1.00 93.81 57 SER A C 1
ATOM 468 O O . SER A 1 57 ? 32.165 -6.786 5.602 1.00 93.81 57 SER A O 1
ATOM 470 N N . PRO A 1 58 ? 32.975 -4.694 5.853 1.00 96.00 58 PRO A N 1
ATOM 471 C CA . PRO A 1 58 ? 32.088 -4.341 6.964 1.00 96.00 58 PRO A CA 1
ATOM 472 C C . PRO A 1 58 ? 30.604 -4.390 6.589 1.00 96.00 58 PRO A C 1
ATOM 474 O O . PRO A 1 58 ? 29.773 -4.787 7.406 1.00 96.00 58 PRO A O 1
ATOM 477 N N . GLU A 1 59 ? 30.257 -4.005 5.359 1.00 96.94 59 GLU A N 1
ATOM 478 C CA . GLU A 1 59 ? 28.886 -4.059 4.849 1.00 96.94 59 GLU A CA 1
ATOM 479 C C . GLU A 1 59 ? 28.361 -5.497 4.796 1.00 96.94 59 GLU A C 1
ATOM 481 O O . GLU A 1 59 ? 27.279 -5.770 5.316 1.00 96.94 59 GLU A O 1
ATOM 486 N N . VAL A 1 60 ? 29.154 -6.424 4.246 1.00 96.81 60 VAL A N 1
ATOM 487 C CA . VAL A 1 60 ? 28.799 -7.851 4.176 1.00 96.81 60 VAL A CA 1
ATOM 488 C C . VAL A 1 60 ? 28.629 -8.429 5.583 1.00 96.81 60 VAL A C 1
ATOM 490 O O . VAL A 1 60 ? 27.612 -9.059 5.865 1.00 96.81 60 VAL A O 1
ATOM 493 N N . LEU A 1 61 ? 29.570 -8.166 6.498 1.00 96.44 61 LEU A N 1
ATOM 494 C CA . LEU A 1 61 ? 29.486 -8.632 7.889 1.00 96.44 61 LEU A CA 1
ATOM 495 C C . LEU A 1 61 ? 28.250 -8.075 8.615 1.00 96.44 61 LEU A C 1
ATOM 497 O O . LEU A 1 61 ? 27.558 -8.810 9.319 1.00 96.44 61 LEU A O 1
ATOM 501 N N . SER A 1 62 ? 27.936 -6.792 8.413 1.00 96.75 62 SER A N 1
ATOM 502 C CA . SER A 1 62 ? 26.735 -6.158 8.966 1.00 96.75 62 SER A CA 1
ATOM 503 C C . SER A 1 62 ? 25.450 -6.788 8.429 1.00 96.75 62 SER A C 1
ATOM 505 O O . SER A 1 62 ? 24.510 -7.008 9.195 1.00 96.75 62 SER A O 1
ATOM 507 N N . ALA A 1 63 ? 25.394 -7.085 7.128 1.00 96.75 63 ALA A N 1
ATOM 508 C CA . ALA A 1 63 ? 24.251 -7.744 6.507 1.00 96.75 63 ALA A CA 1
ATOM 509 C C . ALA A 1 63 ? 24.065 -9.178 7.036 1.00 96.75 63 ALA A C 1
ATOM 511 O O . ALA A 1 63 ? 22.970 -9.520 7.474 1.00 96.75 63 ALA A O 1
ATOM 512 N N . ILE A 1 64 ? 25.139 -9.975 7.124 1.00 96.06 64 ILE A N 1
ATOM 513 C CA . ILE A 1 64 ? 25.104 -11.329 7.709 1.00 96.06 64 ILE A CA 1
ATOM 514 C C . ILE A 1 64 ? 24.595 -11.284 9.153 1.00 96.06 64 ILE A C 1
ATOM 516 O O . ILE A 1 64 ? 23.722 -12.067 9.522 1.00 96.06 64 ILE A O 1
ATOM 520 N N . ASN A 1 65 ? 25.102 -10.359 9.973 1.00 95.69 65 ASN A N 1
ATOM 521 C CA . ASN A 1 65 ? 24.727 -10.282 11.386 1.00 95.69 65 ASN A CA 1
ATOM 522 C C . ASN A 1 65 ? 23.250 -9.905 11.592 1.00 95.69 65 ASN A C 1
ATOM 524 O O . ASN A 1 65 ? 22.599 -10.422 12.495 1.00 95.69 65 ASN A O 1
ATOM 528 N N . ARG A 1 66 ? 22.717 -9.011 10.752 1.00 95.94 66 ARG A N 1
ATOM 529 C CA . ARG A 1 66 ? 21.321 -8.553 10.831 1.00 95.94 66 ARG A CA 1
ATOM 530 C C . ARG A 1 66 ? 20.329 -9.491 10.146 1.00 95.94 66 ARG A C 1
ATOM 532 O O . ARG A 1 66 ? 19.144 -9.418 10.463 1.00 95.94 66 ARG A O 1
ATOM 539 N N . SER A 1 67 ? 20.789 -10.319 9.209 1.00 95.00 67 SER A N 1
ATOM 540 C CA . SER A 1 67 ? 19.921 -11.272 8.522 1.00 95.00 67 SER A CA 1
ATOM 541 C C . SER A 1 67 ? 19.372 -12.332 9.480 1.00 95.00 67 SER A C 1
ATOM 543 O O . SER A 1 67 ? 20.056 -12.785 10.407 1.00 95.00 67 SER A O 1
ATOM 545 N N . GLN A 1 68 ? 18.112 -12.710 9.283 1.00 94.69 68 GLN A N 1
ATOM 546 C CA . GLN A 1 68 ? 17.362 -13.544 10.226 1.00 94.69 68 GLN A CA 1
ATOM 547 C C . GLN A 1 68 ? 17.490 -15.031 9.895 1.00 94.69 68 GLN A C 1
ATOM 549 O O . GLN A 1 68 ? 17.572 -15.869 10.793 1.00 94.69 68 GLN A O 1
ATOM 554 N N . THR A 1 69 ? 17.548 -15.368 8.609 1.00 94.69 69 THR A N 1
ATOM 555 C CA . THR A 1 69 ? 17.569 -16.749 8.127 1.00 94.69 69 THR A CA 1
ATOM 556 C C . THR A 1 69 ? 18.983 -17.227 7.803 1.00 94.69 69 THR A C 1
ATOM 558 O O . THR A 1 69 ? 19.793 -16.517 7.206 1.00 94.69 69 THR A O 1
ATOM 561 N N . THR A 1 70 ? 19.293 -18.482 8.143 1.00 93.81 70 THR A N 1
ATOM 562 C CA . THR A 1 70 ? 20.599 -19.084 7.817 1.00 93.81 70 THR A CA 1
ATOM 563 C C . THR A 1 70 ? 20.839 -19.183 6.307 1.00 93.81 70 THR A C 1
ATOM 565 O O . THR A 1 70 ? 21.978 -19.061 5.863 1.00 93.81 70 THR A O 1
ATOM 568 N N . ALA A 1 71 ? 19.775 -19.347 5.513 1.00 95.00 71 ALA A N 1
ATOM 569 C CA . ALA A 1 71 ? 19.852 -19.330 4.053 1.00 95.00 71 ALA A CA 1
ATOM 570 C C . ALA A 1 71 ? 20.379 -17.982 3.530 1.00 95.00 71 ALA A C 1
ATOM 572 O O . ALA A 1 71 ? 21.399 -17.957 2.846 1.00 95.00 71 ALA A O 1
ATOM 573 N N . CYS A 1 72 ? 19.774 -16.865 3.953 1.00 96.00 72 CYS A N 1
ATOM 574 C CA . CYS A 1 72 ? 20.210 -15.521 3.561 1.00 96.00 72 CYS A CA 1
ATOM 575 C C . CYS A 1 72 ? 21.636 -15.215 4.056 1.00 96.00 72 CYS A C 1
ATOM 577 O O . CYS A 1 72 ? 22.435 -14.651 3.310 1.00 96.00 72 CYS A O 1
ATOM 579 N N . LYS A 1 73 ? 22.020 -15.683 5.257 1.00 96.31 73 LYS A N 1
ATOM 580 C CA . LYS A 1 73 ? 23.416 -15.602 5.737 1.00 96.31 73 LYS A CA 1
ATOM 581 C C . LYS A 1 73 ? 24.394 -16.282 4.780 1.00 96.31 73 LYS A C 1
ATOM 583 O O . LYS A 1 73 ? 25.406 -15.689 4.421 1.00 96.31 73 LYS A O 1
ATOM 588 N N . ASN A 1 74 ? 24.096 -17.513 4.367 1.00 95.19 74 ASN A N 1
ATOM 589 C CA . ASN A 1 74 ? 24.949 -18.274 3.453 1.00 95.19 74 ASN A CA 1
ATOM 590 C C . ASN A 1 74 ? 25.020 -17.624 2.061 1.00 95.19 74 ASN A C 1
ATOM 592 O O . ASN A 1 74 ? 26.107 -17.522 1.493 1.00 95.19 74 ASN A O 1
ATOM 596 N N . GLU A 1 75 ? 23.888 -17.146 1.539 1.00 95.88 75 GLU A N 1
ATOM 597 C CA . GLU A 1 75 ? 23.796 -16.427 0.263 1.00 95.88 75 GLU A CA 1
ATOM 598 C C . GLU A 1 75 ? 24.648 -15.148 0.258 1.00 95.88 75 GLU A C 1
ATOM 600 O O . GLU A 1 75 ? 25.491 -14.964 -0.626 1.00 95.88 75 GLU A O 1
ATOM 605 N N . ILE A 1 76 ? 24.496 -14.297 1.281 1.00 97.00 76 ILE A N 1
ATOM 606 C CA . ILE A 1 76 ? 25.268 -13.056 1.428 1.00 97.00 76 ILE A CA 1
ATOM 607 C C . ILE A 1 76 ? 26.759 -13.359 1.596 1.00 97.00 76 ILE A C 1
ATOM 609 O O . ILE A 1 76 ? 27.582 -12.692 0.968 1.00 97.00 76 ILE A O 1
ATOM 613 N N . SER A 1 77 ? 27.132 -14.366 2.394 1.00 95.94 77 SER A N 1
ATOM 614 C CA . SER A 1 77 ? 28.539 -14.747 2.576 1.00 95.94 77 SER A CA 1
ATOM 615 C C . SER A 1 77 ? 29.181 -15.229 1.280 1.00 95.94 77 SER A C 1
ATOM 617 O O . SER A 1 77 ? 30.274 -14.782 0.927 1.00 95.94 77 SER A O 1
ATOM 619 N N . ALA A 1 78 ? 28.498 -16.101 0.535 1.00 95.38 78 ALA A N 1
ATOM 620 C CA . ALA A 1 78 ? 28.983 -16.581 -0.754 1.00 95.38 78 ALA A CA 1
ATOM 621 C C . ALA A 1 78 ? 29.140 -15.432 -1.759 1.00 95.38 78 ALA A C 1
ATOM 623 O O . ALA A 1 78 ? 30.179 -15.316 -2.413 1.00 95.38 78 ALA A O 1
ATOM 624 N N . PHE A 1 79 ? 28.152 -14.539 -1.834 1.00 96.19 79 PHE A N 1
ATOM 625 C CA . PHE A 1 79 ? 28.213 -13.370 -2.704 1.00 96.19 79 PHE A CA 1
ATOM 626 C C . PHE A 1 79 ? 29.322 -12.388 -2.293 1.00 96.19 79 PHE A C 1
ATOM 628 O O . PHE A 1 79 ? 30.071 -11.908 -3.143 1.00 96.19 79 PHE A O 1
ATOM 635 N N . GLY A 1 80 ? 29.501 -12.145 -0.993 1.00 95.94 80 GLY A N 1
ATOM 636 C CA . GLY A 1 80 ? 30.575 -11.309 -0.452 1.00 95.94 80 GLY A CA 1
ATOM 637 C C . GLY A 1 80 ? 31.971 -11.810 -0.830 1.00 95.94 80 GLY A C 1
ATOM 638 O O . GLY A 1 80 ? 32.842 -11.012 -1.183 1.00 95.94 80 GLY A O 1
ATOM 639 N N . CYS A 1 81 ? 32.173 -13.129 -0.856 1.00 94.81 81 CYS A N 1
ATOM 640 C CA . CYS A 1 81 ? 33.417 -13.729 -1.335 1.00 94.81 81 CYS A CA 1
ATOM 641 C C . CYS A 1 81 ? 33.677 -13.458 -2.823 1.00 94.81 81 CYS A C 1
ATOM 643 O O . CYS A 1 81 ? 34.817 -13.178 -3.197 1.00 94.81 81 CYS A O 1
ATOM 645 N N . LEU A 1 82 ? 32.640 -13.499 -3.667 1.00 94.94 82 LEU A N 1
ATOM 646 C CA . LEU A 1 82 ? 32.756 -13.160 -5.090 1.00 94.94 82 LEU A CA 1
ATOM 647 C C . LEU A 1 82 ? 33.058 -11.668 -5.298 1.00 94.94 82 LEU A C 1
ATOM 649 O O . LEU A 1 82 ? 33.864 -11.318 -6.162 1.00 94.94 82 LEU A O 1
ATOM 653 N N . LEU A 1 83 ? 32.462 -10.789 -4.485 1.00 94.62 83 LEU A N 1
ATOM 654 C CA . LEU A 1 83 ? 32.744 -9.350 -4.515 1.00 94.62 83 LEU A CA 1
ATOM 655 C C . LEU A 1 83 ? 34.202 -9.042 -4.163 1.00 94.62 83 LEU A C 1
ATOM 657 O O . LEU A 1 83 ? 34.841 -8.255 -4.858 1.00 94.62 83 LEU A O 1
ATOM 661 N N . GLN A 1 84 ? 34.759 -9.693 -3.137 1.00 93.25 84 GLN A N 1
ATOM 662 C CA . GLN A 1 84 ? 36.168 -9.527 -2.750 1.00 93.25 84 GLN A CA 1
ATOM 663 C C . GLN A 1 84 ? 37.157 -9.936 -3.849 1.00 93.25 84 GLN A C 1
ATOM 665 O O . GLN A 1 84 ? 38.292 -9.464 -3.856 1.00 93.25 84 GLN A O 1
ATOM 670 N N . GLN A 1 85 ? 36.736 -10.799 -4.774 1.00 92.69 85 GLN A N 1
ATOM 671 C CA . GLN A 1 85 ? 37.536 -11.234 -5.918 1.00 92.69 85 GLN A CA 1
ATOM 672 C C . GLN A 1 85 ? 37.386 -10.313 -7.143 1.00 92.69 85 GLN A C 1
ATOM 674 O O . GLN A 1 85 ? 38.013 -10.579 -8.165 1.00 92.69 85 GLN A O 1
ATOM 679 N N . ASP A 1 86 ? 36.567 -9.253 -7.065 1.00 89.75 86 ASP A N 1
ATOM 680 C CA . ASP A 1 86 ? 36.245 -8.353 -8.189 1.00 89.75 86 ASP A CA 1
ATOM 681 C C . ASP A 1 86 ? 35.743 -9.120 -9.436 1.00 89.75 86 ASP A C 1
ATOM 683 O O . ASP A 1 86 ? 36.043 -8.766 -10.578 1.00 89.75 86 ASP A O 1
ATOM 687 N N . ALA A 1 87 ? 34.999 -10.212 -9.206 1.00 86.94 87 ALA A N 1
ATOM 688 C CA . ALA A 1 87 ? 34.620 -11.198 -10.226 1.00 86.94 87 ALA A CA 1
ATOM 689 C C . ALA A 1 87 ? 33.131 -11.163 -10.629 1.00 86.94 87 ALA A C 1
ATOM 691 O O . ALA A 1 87 ? 32.701 -11.966 -11.454 1.00 86.94 87 ALA A O 1
ATOM 692 N N . VAL A 1 88 ? 32.334 -10.260 -10.045 1.00 93.50 88 VAL A N 1
ATOM 693 C CA . VAL A 1 88 ? 30.872 -10.216 -10.247 1.00 93.50 88 VAL A CA 1
ATOM 694 C C . VAL A 1 88 ? 30.477 -9.319 -11.419 1.00 93.50 88 VAL A C 1
ATOM 696 O O . VAL A 1 88 ? 29.703 -9.729 -12.280 1.00 93.50 88 VAL A O 1
ATOM 699 N N . PHE A 1 89 ? 30.974 -8.081 -11.454 1.00 96.06 89 PHE A N 1
ATOM 700 C CA . PHE A 1 89 ? 30.447 -7.054 -12.354 1.00 96.06 89 PHE A CA 1
ATOM 701 C C . PHE A 1 89 ? 31.278 -6.890 -13.631 1.00 96.06 89 PHE A C 1
ATOM 703 O O . PHE A 1 89 ? 32.511 -6.923 -13.581 1.00 96.06 89 PHE A O 1
ATOM 710 N N . PRO A 1 90 ? 30.631 -6.640 -14.785 1.00 94.44 90 PRO A N 1
ATOM 711 C CA . PRO A 1 90 ? 31.347 -6.301 -16.006 1.00 94.44 90 PRO A CA 1
ATOM 712 C C . PRO A 1 90 ? 32.036 -4.938 -15.867 1.00 94.44 90 PRO A C 1
ATOM 714 O O . PRO A 1 90 ? 31.437 -3.963 -15.420 1.00 94.44 90 PRO A O 1
ATOM 717 N N . LYS A 1 91 ? 33.300 -4.854 -16.293 1.00 95.25 91 LYS A N 1
ATOM 718 C CA . LYS A 1 91 ? 34.092 -3.610 -16.233 1.00 95.25 91 LYS A CA 1
ATOM 719 C C . LYS A 1 91 ? 33.834 -2.685 -17.422 1.00 95.25 91 LYS A C 1
ATOM 721 O O . LYS A 1 91 ? 33.872 -1.468 -17.274 1.00 95.25 91 LYS A O 1
ATOM 726 N N . VAL A 1 92 ? 33.574 -3.272 -18.588 1.00 96.81 92 VAL A N 1
ATOM 727 C CA . VAL A 1 92 ? 33.301 -2.577 -19.849 1.00 96.81 92 VAL A CA 1
ATOM 728 C C . VAL A 1 92 ? 32.122 -3.270 -20.520 1.00 96.81 92 VAL A C 1
ATOM 730 O O . VAL A 1 92 ? 32.090 -4.502 -20.582 1.00 96.81 92 VAL A O 1
ATOM 733 N N . LEU A 1 93 ? 31.168 -2.494 -21.021 1.00 97.69 93 LEU A N 1
ATOM 734 C CA . LEU A 1 93 ? 30.033 -2.979 -21.800 1.00 97.69 93 LEU A CA 1
ATOM 735 C C . LEU A 1 93 ? 30.004 -2.287 -23.168 1.00 97.69 93 LEU A C 1
ATOM 737 O O . LEU A 1 93 ? 30.418 -1.134 -23.273 1.00 97.69 93 LEU A O 1
ATOM 741 N N . PRO A 1 94 ? 29.564 -2.985 -24.231 1.00 96.50 94 PRO A N 1
ATOM 742 C CA . PRO A 1 94 ? 29.492 -2.386 -25.554 1.00 96.50 94 PRO A CA 1
ATOM 743 C C . PRO A 1 94 ? 28.283 -1.454 -25.658 1.00 96.50 94 PRO A C 1
ATOM 745 O O . PRO A 1 94 ? 27.195 -1.805 -25.207 1.00 96.50 94 PRO A O 1
ATOM 748 N N . ASN A 1 95 ? 28.458 -0.321 -26.331 1.00 95.62 95 ASN A N 1
ATOM 749 C CA . ASN A 1 95 ? 27.358 0.503 -26.814 1.00 95.62 95 ASN A CA 1
ATOM 750 C C . ASN A 1 95 ? 27.120 0.180 -28.297 1.00 95.62 95 ASN A C 1
ATOM 752 O O . ASN A 1 95 ? 28.043 0.212 -29.108 1.00 95.62 95 ASN A O 1
ATOM 756 N N . SER A 1 96 ? 25.893 -0.215 -28.625 1.00 92.31 96 SER A N 1
ATOM 757 C CA . SER A 1 96 ? 25.438 -0.573 -29.973 1.00 92.31 96 SER A CA 1
ATOM 758 C C . SER A 1 96 ? 24.457 0.448 -30.555 1.00 92.31 96 SER A C 1
ATOM 760 O O . SER A 1 96 ? 23.796 0.151 -31.549 1.00 92.31 96 SER A O 1
ATOM 762 N N . CYS A 1 97 ? 24.332 1.627 -29.944 1.00 92.06 97 CYS A N 1
ATOM 763 C CA . CYS A 1 97 ? 23.632 2.752 -30.547 1.00 92.06 97 CYS A CA 1
ATOM 764 C C . CYS A 1 97 ? 24.392 3.187 -31.814 1.00 92.06 97 CYS A C 1
ATOM 766 O O . CYS A 1 97 ? 25.605 3.411 -31.739 1.00 92.06 97 CYS A O 1
ATOM 768 N N . PRO A 1 98 ? 23.731 3.279 -32.982 1.00 82.06 98 PRO A N 1
ATOM 769 C CA . PRO A 1 98 ? 24.376 3.754 -34.198 1.00 82.06 98 PRO A CA 1
ATOM 770 C C . PRO A 1 98 ? 24.906 5.178 -33.995 1.00 82.06 98 PRO A C 1
ATOM 772 O O . PRO A 1 98 ? 24.191 6.044 -33.488 1.00 82.06 98 PRO A O 1
ATOM 775 N N . ALA A 1 99 ? 26.150 5.442 -34.405 1.00 66.62 99 ALA A N 1
ATOM 776 C CA . ALA A 1 99 ? 26.616 6.818 -34.539 1.00 66.62 99 ALA A CA 1
ATOM 777 C C . ALA A 1 99 ? 25.714 7.527 -35.559 1.00 66.62 99 ALA A C 1
ATOM 779 O O . ALA A 1 99 ? 25.389 6.942 -36.593 1.00 66.62 99 ALA A O 1
ATOM 780 N N . SER A 1 100 ? 25.291 8.759 -35.266 1.00 54.22 100 SER A N 1
ATOM 781 C CA . SER A 1 100 ? 24.524 9.572 -36.208 1.00 54.22 100 SER A CA 1
ATOM 782 C C . SER A 1 100 ? 25.295 9.661 -37.523 1.00 54.22 100 SER A C 1
ATOM 784 O O . SER A 1 100 ? 26.341 10.307 -37.571 1.00 54.22 100 SER A O 1
ATOM 786 N N . SER A 1 101 ? 24.812 9.008 -38.580 1.00 43.09 101 SER A N 1
ATOM 787 C CA . SER A 1 101 ? 25.256 9.335 -39.928 1.00 43.09 101 SER A CA 1
ATOM 788 C C . SER A 1 101 ? 24.926 10.808 -40.152 1.00 43.09 101 SER A C 1
ATOM 790 O O . SER A 1 101 ? 23.779 11.214 -39.954 1.00 43.09 101 SER A O 1
ATOM 792 N N . GLU A 1 102 ? 25.936 11.604 -40.493 1.00 37.66 102 GLU A N 1
ATOM 793 C CA . GLU A 1 102 ? 25.792 12.989 -40.935 1.00 37.66 102 GLU A CA 1
ATOM 794 C C . GLU A 1 102 ? 25.011 13.023 -42.253 1.00 37.66 102 GLU A C 1
ATOM 796 O O . GLU A 1 102 ? 25.583 13.155 -43.321 1.00 37.66 102 GLU A O 1
ATOM 801 N N . GLU A 1 103 ? 23.699 12.847 -42.188 1.00 35.78 103 GLU A N 1
ATOM 802 C CA . GLU A 1 103 ? 22.753 13.240 -43.222 1.00 35.78 103 GLU A CA 1
ATOM 803 C C . GLU A 1 103 ? 21.378 13.282 -42.557 1.00 35.78 103 GLU A C 1
ATOM 805 O O . GLU A 1 103 ? 20.874 12.287 -42.033 1.00 35.78 103 GLU A O 1
ATOM 810 N N . GLY A 1 104 ? 20.828 14.494 -42.478 1.00 39.03 104 GLY A N 1
ATOM 811 C CA . GLY A 1 104 ? 19.584 14.821 -41.795 1.00 39.03 104 GLY A CA 1
ATOM 812 C C . GLY A 1 104 ? 18.354 14.287 -42.515 1.00 39.03 104 GLY A C 1
ATOM 813 O O . GLY A 1 104 ? 17.518 15.073 -42.951 1.00 39.03 104 GLY A O 1
ATOM 814 N N . ASP A 1 105 ? 18.219 12.967 -42.584 1.00 35.56 105 ASP A N 1
ATOM 815 C CA . ASP A 1 105 ? 16.949 12.319 -42.858 1.00 35.56 105 ASP A CA 1
ATOM 816 C C . ASP A 1 105 ? 16.491 11.531 -41.631 1.00 35.56 105 ASP A C 1
ATOM 818 O O . ASP A 1 105 ? 17.262 10.904 -40.900 1.00 35.56 105 ASP A O 1
ATOM 822 N N . SER A 1 106 ? 15.198 11.628 -41.367 1.00 39.84 106 SER A N 1
ATOM 823 C CA . SER A 1 106 ? 14.511 10.939 -40.291 1.00 39.84 106 SER A CA 1
ATOM 824 C C . SER A 1 106 ? 14.823 9.439 -40.324 1.00 39.84 106 SER A C 1
ATOM 826 O O . SER A 1 106 ? 14.234 8.695 -41.104 1.00 39.84 106 SER A O 1
ATOM 828 N N . PHE A 1 107 ? 15.720 8.970 -39.448 1.00 42.78 107 PHE A N 1
ATOM 829 C CA . PHE A 1 107 ? 15.925 7.542 -39.198 1.00 42.78 107 PHE A CA 1
ATOM 830 C C . PHE A 1 107 ? 14.640 6.970 -38.571 1.00 42.78 107 PHE A C 1
ATOM 832 O O . PHE A 1 107 ? 14.508 6.791 -37.360 1.00 42.78 107 PHE A O 1
ATOM 839 N N . ARG A 1 108 ? 13.634 6.716 -39.415 1.00 46.38 108 ARG A N 1
ATOM 840 C CA . ARG A 1 108 ? 12.581 5.741 -39.156 1.00 46.38 108 ARG A CA 1
ATOM 841 C C . ARG A 1 108 ? 13.308 4.423 -38.933 1.00 46.38 108 ARG A C 1
ATOM 843 O O . ARG A 1 108 ? 14.153 4.056 -39.746 1.00 46.38 108 ARG A O 1
ATOM 850 N N . SER A 1 109 ? 13.008 3.727 -37.839 1.00 46.81 109 SER A N 1
ATOM 851 C CA . SER A 1 109 ? 13.499 2.366 -37.617 1.00 46.81 109 SER A CA 1
ATOM 852 C C . SER A 1 109 ? 13.344 1.571 -38.923 1.00 46.81 109 SER A C 1
ATOM 854 O O . SER A 1 109 ? 12.219 1.523 -39.435 1.00 46.81 109 SER A O 1
ATOM 856 N N . PRO A 1 110 ? 14.424 1.020 -39.513 1.00 42.69 110 PRO A N 1
ATOM 857 C CA . PRO A 1 110 ? 14.350 0.418 -40.838 1.00 42.69 110 PRO A CA 1
ATOM 858 C C . PRO A 1 110 ? 13.256 -0.657 -40.865 1.00 42.69 110 PRO A C 1
ATOM 860 O O . PRO A 1 110 ? 13.342 -1.652 -40.152 1.00 42.69 110 PRO A O 1
ATOM 863 N N . GLY A 1 111 ? 12.195 -0.433 -41.647 1.00 55.50 111 GLY A N 1
ATOM 864 C CA . GLY A 1 111 ? 11.166 -1.439 -41.933 1.00 55.50 111 GLY A CA 1
ATOM 865 C C . GLY A 1 111 ? 9.900 -1.462 -41.062 1.00 55.50 111 GLY A C 1
ATOM 866 O O . GLY A 1 111 ? 8.986 -2.210 -41.404 1.00 55.50 111 GLY A O 1
ATOM 867 N N . LEU A 1 112 ? 9.763 -0.651 -40.005 1.00 63.50 112 LEU A N 1
ATOM 868 C CA . LEU A 1 112 ? 8.503 -0.588 -39.239 1.00 63.50 112 LEU A CA 1
ATOM 869 C C . LEU A 1 112 ? 7.475 0.293 -39.967 1.00 63.50 112 LEU A C 1
ATOM 871 O O . LEU A 1 112 ? 7.494 1.521 -39.869 1.00 63.50 112 LEU A O 1
ATOM 875 N N . ARG A 1 113 ? 6.576 -0.337 -40.731 1.00 69.19 113 ARG A N 1
ATOM 876 C CA . ARG A 1 113 ? 5.396 0.335 -41.294 1.00 69.19 113 ARG A CA 1
ATOM 877 C C . ARG A 1 113 ? 4.331 0.466 -40.210 1.00 69.19 113 ARG A C 1
ATOM 879 O O . ARG A 1 113 ? 4.099 -0.483 -39.468 1.00 69.19 113 ARG A O 1
ATOM 886 N N . LYS A 1 114 ? 3.684 1.634 -40.143 1.00 74.75 114 LYS A N 1
ATOM 887 C CA . LYS A 1 114 ? 2.508 1.837 -39.290 1.00 74.75 114 LYS A CA 1
ATOM 888 C C . LYS A 1 114 ? 1.482 0.731 -39.601 1.00 74.75 114 LYS A C 1
ATOM 890 O O . LYS A 1 114 ? 1.234 0.502 -40.790 1.00 74.75 114 LYS A O 1
ATOM 895 N N . PRO A 1 115 ? 0.922 0.048 -38.588 1.00 79.50 115 PRO A N 1
ATOM 896 C CA . PRO A 1 115 ? -0.066 -0.994 -38.824 1.00 79.50 115 PRO A CA 1
ATOM 897 C C . PRO A 1 115 ? -1.325 -0.400 -39.470 1.00 79.50 115 PRO A C 1
ATOM 899 O O . PRO A 1 115 ? -1.664 0.764 -39.240 1.00 79.50 115 PRO A O 1
ATOM 902 N N . SER A 1 116 ? -1.990 -1.196 -40.311 1.00 78.94 116 SER A N 1
ATOM 903 C CA . SER A 1 116 ? -3.316 -0.867 -40.850 1.00 78.94 116 SER A CA 1
ATOM 904 C C . SER A 1 116 ? -4.412 -1.013 -39.795 1.00 78.94 116 SER A C 1
ATOM 906 O O . SER A 1 116 ? -5.412 -0.309 -39.863 1.00 78.94 116 SER A O 1
ATOM 908 N N . GLU A 1 117 ? -4.193 -1.899 -38.823 1.00 87.75 117 GLU A N 1
ATOM 909 C CA . GLU A 1 117 ? -5.075 -2.131 -37.683 1.00 87.75 117 GLU A CA 1
ATOM 910 C C . GLU A 1 117 ? -4.683 -1.259 -36.477 1.00 87.75 117 GLU A C 1
ATOM 912 O O . GLU A 1 117 ? -3.505 -0.901 -36.334 1.00 87.75 117 GLU A O 1
ATOM 917 N N . PRO A 1 118 ? -5.634 -0.939 -35.579 1.00 94.75 118 PRO A N 1
ATOM 918 C CA . PRO A 1 118 ? -5.334 -0.300 -34.302 1.00 94.75 118 PRO A CA 1
ATOM 919 C C . PRO A 1 118 ? -4.331 -1.113 -33.477 1.00 94.75 118 PRO A C 1
ATOM 921 O O . PRO A 1 118 ? -4.346 -2.346 -33.481 1.00 94.75 118 PRO A O 1
ATOM 924 N N . VAL A 1 119 ? -3.461 -0.418 -32.741 1.00 96.50 119 VAL A N 1
ATOM 925 C CA . VAL A 1 119 ? -2.459 -1.087 -31.902 1.00 96.50 119 VAL A CA 1
ATOM 926 C C . VAL A 1 119 ? -3.119 -1.837 -30.748 1.00 96.50 119 VAL A C 1
ATOM 928 O O . VAL A 1 119 ? -4.083 -1.365 -30.143 1.00 96.50 119 VAL A O 1
ATOM 931 N N . ARG A 1 120 ? -2.557 -2.989 -30.389 1.00 97.94 120 ARG A N 1
ATOM 932 C CA . ARG A 1 120 ? -3.013 -3.793 -29.250 1.00 97.94 120 ARG A CA 1
ATOM 933 C C . ARG A 1 120 ? -2.035 -3.699 -28.093 1.00 97.94 120 ARG A C 1
ATOM 935 O O . ARG A 1 120 ? -0.820 -3.695 -28.285 1.00 97.94 120 ARG A O 1
ATOM 942 N N . ILE A 1 121 ? -2.554 -3.645 -26.873 1.00 98.69 121 ILE A N 1
ATOM 943 C CA . ILE A 1 121 ? -1.746 -3.381 -25.682 1.00 98.69 121 ILE A CA 1
ATOM 944 C C . ILE A 1 121 ? -1.711 -4.626 -24.793 1.00 98.69 121 ILE A C 1
ATOM 946 O O . ILE A 1 121 ? -2.742 -5.239 -24.533 1.00 98.69 121 ILE A O 1
ATOM 950 N N . LEU A 1 122 ? -0.518 -4.983 -24.319 1.00 98.75 122 LEU A N 1
ATOM 951 C CA . LEU A 1 122 ? -0.301 -5.867 -23.183 1.00 98.75 122 LEU A CA 1
ATOM 952 C C . LEU A 1 122 ? -0.162 -5.016 -21.917 1.00 98.75 122 LEU A C 1
ATOM 954 O O . LEU A 1 122 ? 0.878 -4.396 -21.676 1.00 98.75 122 LEU A O 1
ATOM 958 N N . PHE A 1 123 ? -1.210 -5.003 -21.101 1.00 98.81 123 PHE A N 1
ATOM 959 C CA . PHE A 1 123 ? -1.188 -4.420 -19.769 1.00 98.81 123 PHE A CA 1
ATOM 960 C C . PHE A 1 123 ? -0.622 -5.436 -18.776 1.00 98.81 123 PHE A C 1
ATOM 962 O O . PHE A 1 123 ? -1.200 -6.500 -18.560 1.00 98.81 123 PHE A O 1
ATOM 969 N N . ALA A 1 124 ? 0.507 -5.097 -18.158 1.00 98.56 124 ALA A N 1
ATOM 970 C CA . ALA A 1 124 ? 1.103 -5.877 -17.081 1.00 98.56 124 ALA A CA 1
ATOM 971 C C . ALA A 1 124 ? 0.793 -5.216 -15.735 1.00 98.56 124 ALA A C 1
ATOM 973 O O . ALA A 1 124 ? 1.312 -4.143 -15.426 1.00 98.56 124 ALA A O 1
ATOM 974 N N . LEU A 1 125 ? -0.075 -5.841 -14.945 1.00 98.62 125 LEU A N 1
ATOM 975 C CA . LEU A 1 125 ? -0.507 -5.331 -13.651 1.00 98.62 125 LEU A CA 1
ATOM 976 C C . LEU A 1 125 ? 0.331 -6.005 -12.562 1.00 98.62 125 LEU A C 1
ATOM 978 O O . LEU A 1 125 ? 0.213 -7.210 -12.357 1.00 98.62 125 LEU A O 1
ATOM 982 N N . THR A 1 126 ? 1.163 -5.240 -11.857 1.00 98.12 126 THR A N 1
ATOM 983 C CA . THR A 1 126 ? 1.902 -5.714 -10.677 1.00 98.12 126 THR A CA 1
ATOM 984 C C . THR A 1 126 ? 1.171 -5.225 -9.433 1.00 98.12 126 THR A C 1
ATOM 986 O O . THR A 1 126 ? 1.260 -4.042 -9.098 1.00 98.12 126 THR A O 1
ATOM 989 N N . VAL A 1 127 ? 0.434 -6.119 -8.769 1.00 98.19 127 VAL A N 1
ATOM 990 C CA . VAL A 1 127 ? -0.491 -5.771 -7.679 1.00 98.19 127 VAL A CA 1
ATOM 991 C C . VAL A 1 127 ? -0.144 -6.459 -6.361 1.00 98.19 127 VAL A C 1
ATOM 993 O O . VAL A 1 127 ? 0.424 -7.555 -6.319 1.00 98.19 127 VAL A O 1
ATOM 996 N N . HIS A 1 128 ? -0.497 -5.811 -5.255 1.00 96.88 128 HIS A N 1
ATOM 997 C CA . HIS A 1 128 ? -0.260 -6.312 -3.902 1.00 96.88 128 HIS A CA 1
ATOM 998 C C . HIS A 1 128 ? -1.294 -5.759 -2.912 1.00 96.88 128 HIS A C 1
ATOM 1000 O O . HIS A 1 128 ? -2.152 -4.954 -3.262 1.00 96.88 128 HIS A O 1
ATOM 1006 N N . GLY A 1 129 ? -1.212 -6.195 -1.656 1.00 93.81 129 GLY A N 1
ATOM 1007 C CA . GLY A 1 129 ? -2.164 -5.818 -0.614 1.00 93.81 129 GLY A CA 1
ATOM 1008 C C . GLY A 1 129 ? -3.405 -6.708 -0.617 1.00 93.81 129 GLY A C 1
ATOM 1009 O O . GLY A 1 129 ? -3.284 -7.927 -0.783 1.00 93.81 129 GLY A O 1
ATOM 1010 N N . ARG A 1 130 ? -4.569 -6.100 -0.361 1.00 91.81 130 ARG A N 1
ATOM 1011 C CA . ARG A 1 130 ? -5.862 -6.786 -0.170 1.00 91.81 130 ARG A CA 1
ATOM 1012 C C . ARG A 1 130 ? -7.028 -6.155 -0.942 1.00 91.81 130 ARG A C 1
ATOM 1014 O O . ARG A 1 130 ? -8.143 -6.652 -0.844 1.00 91.81 130 ARG A O 1
ATOM 1021 N N . ASP A 1 131 ? -6.790 -5.067 -1.670 1.00 93.12 131 ASP A N 1
ATOM 1022 C CA . ASP A 1 131 ? -7.854 -4.292 -2.314 1.00 93.12 131 ASP A CA 1
ATOM 1023 C C . ASP A 1 131 ? -8.151 -4.808 -3.729 1.00 93.12 131 ASP A C 1
ATOM 1025 O O . ASP A 1 131 ? -7.719 -4.239 -4.731 1.00 93.12 131 ASP A O 1
ATOM 1029 N N . SER A 1 132 ? -8.856 -5.936 -3.813 1.00 92.62 132 SER A N 1
ATOM 1030 C CA . SER A 1 132 ? -9.288 -6.504 -5.095 1.00 92.62 132 SER A CA 1
ATOM 1031 C C . SER A 1 132 ? -10.243 -5.584 -5.845 1.00 92.62 132 SER A C 1
ATOM 1033 O O . SER A 1 132 ? -10.100 -5.423 -7.053 1.00 92.62 132 SER A O 1
ATOM 1035 N N . ARG A 1 133 ? -11.138 -4.893 -5.132 1.00 89.94 133 ARG A N 1
ATOM 1036 C CA . ARG A 1 133 ? -12.097 -3.954 -5.730 1.00 89.94 133 ARG A CA 1
ATOM 1037 C C . ARG A 1 133 ? -11.403 -2.796 -6.437 1.00 89.94 133 ARG A C 1
ATOM 1039 O O . ARG A 1 133 ? -11.838 -2.392 -7.510 1.00 89.94 133 ARG A O 1
ATOM 1046 N N . GLN A 1 134 ? -10.308 -2.272 -5.886 1.00 91.06 134 GLN A N 1
ATOM 1047 C CA . GLN A 1 134 ? -9.514 -1.252 -6.571 1.00 91.06 134 GLN A CA 1
ATOM 1048 C C . GLN A 1 134 ? -8.850 -1.800 -7.849 1.00 91.06 134 GLN A C 1
ATOM 1050 O O . GLN A 1 134 ? -8.799 -1.101 -8.863 1.00 91.06 134 GLN A O 1
ATOM 1055 N N . VAL A 1 135 ? -8.374 -3.051 -7.837 1.00 94.12 135 VAL A N 1
ATOM 1056 C CA . VAL A 1 135 ? -7.847 -3.708 -9.048 1.00 94.12 135 VAL A CA 1
ATOM 1057 C C . VAL A 1 135 ? -8.949 -3.873 -10.096 1.00 94.12 135 VAL A C 1
ATOM 1059 O O . VAL A 1 135 ? -8.718 -3.582 -11.267 1.00 94.12 135 VAL A O 1
ATOM 1062 N N . GLU A 1 136 ? -10.149 -4.276 -9.683 1.00 88.00 136 GLU A N 1
ATOM 1063 C CA . GLU A 1 136 ? -11.326 -4.382 -10.550 1.00 88.00 136 GLU A CA 1
ATOM 1064 C C . GLU A 1 136 ? -11.749 -3.026 -11.123 1.00 88.00 136 GLU A C 1
ATOM 1066 O O . GLU A 1 136 ? -12.135 -2.959 -12.287 1.00 88.00 136 GLU A O 1
ATOM 1071 N N . TRP A 1 137 ? -11.620 -1.935 -10.358 1.00 86.69 137 TRP A N 1
ATOM 1072 C CA . TRP A 1 137 ? -11.840 -0.574 -10.858 1.00 86.69 137 TRP A CA 1
ATOM 1073 C C . TRP A 1 137 ? -10.888 -0.227 -11.988 1.00 86.69 137 TRP A C 1
ATOM 1075 O O . TRP A 1 137 ? -11.331 0.157 -13.069 1.00 86.69 137 TRP A O 1
ATOM 1085 N N . LEU A 1 138 ? -9.584 -0.397 -11.766 1.00 92.44 138 LEU A N 1
ATOM 1086 C CA . LEU A 1 138 ? -8.602 -0.180 -12.820 1.00 92.44 138 LEU A CA 1
ATOM 1087 C C . LEU A 1 138 ? -8.918 -1.063 -14.030 1.00 92.44 138 LEU A C 1
ATOM 1089 O O . LEU A 1 138 ? -9.014 -0.548 -15.142 1.00 92.44 138 LEU A O 1
ATOM 1093 N N . PHE A 1 139 ? -9.116 -2.364 -13.810 1.00 91.94 139 PHE A N 1
ATOM 1094 C CA . PHE A 1 139 ? -9.394 -3.335 -14.861 1.00 91.94 139 PHE A CA 1
ATOM 1095 C C . PHE A 1 139 ? -10.628 -2.954 -15.684 1.00 91.94 139 PHE A C 1
ATOM 1097 O O . PHE A 1 139 ? -10.528 -2.888 -16.904 1.00 91.94 139 PHE A O 1
ATOM 1104 N N . GLY A 1 140 ? -11.752 -2.616 -15.049 1.00 86.62 140 GLY A N 1
ATOM 1105 C CA . GLY A 1 140 ? -12.979 -2.206 -15.735 1.00 86.62 140 GLY A CA 1
ATOM 1106 C C . GLY A 1 140 ? -12.813 -0.949 -16.595 1.00 86.62 140 GLY A C 1
ATOM 1107 O O . GLY A 1 140 ? -13.461 -0.829 -17.633 1.00 86.62 140 GLY A O 1
ATOM 1108 N N . LEU A 1 141 ? -11.910 -0.036 -16.221 1.00 88.25 141 LEU A N 1
ATOM 1109 C CA . LEU A 1 141 ? -11.613 1.162 -17.014 1.00 88.25 141 LEU A CA 1
ATOM 1110 C C . LEU A 1 141 ? -10.722 0.878 -18.227 1.00 88.25 141 LEU A C 1
ATOM 1112 O O . LEU A 1 141 ? -10.848 1.558 -19.246 1.00 88.25 141 LEU A O 1
ATOM 1116 N N . ILE A 1 142 ? -9.813 -0.095 -18.122 1.00 93.44 142 ILE A N 1
ATOM 1117 C CA . ILE A 1 142 ? -8.830 -0.391 -19.175 1.00 93.44 142 ILE A CA 1
ATOM 1118 C C . ILE A 1 142 ? -9.183 -1.614 -20.024 1.00 93.44 142 ILE A C 1
ATOM 1120 O O . ILE A 1 142 ? -8.523 -1.830 -21.040 1.00 93.44 142 ILE A O 1
ATOM 1124 N N . HIS A 1 143 ? -10.156 -2.439 -19.616 1.00 93.38 143 HIS A N 1
ATOM 1125 C CA . HIS A 1 143 ? -10.495 -3.690 -20.297 1.00 93.38 143 HIS A CA 1
ATOM 1126 C C . HIS A 1 143 ? -11.111 -3.433 -21.670 1.00 93.38 143 HIS A C 1
ATOM 1128 O O . HIS A 1 143 ? -12.062 -2.665 -21.805 1.00 93.38 143 HIS A O 1
ATOM 1134 N N . ARG A 1 144 ? -10.563 -4.096 -22.686 1.00 91.94 144 ARG A N 1
ATOM 1135 C CA . ARG A 1 144 ? -11.094 -4.227 -24.042 1.00 91.94 144 ARG A CA 1
ATOM 1136 C C . ARG A 1 144 ? -10.757 -5.634 -24.548 1.00 91.94 144 ARG A C 1
ATOM 1138 O O . ARG A 1 144 ? -9.667 -6.128 -24.237 1.00 91.94 144 ARG A O 1
ATOM 1145 N N . PRO A 1 145 ? -11.642 -6.305 -25.302 1.00 93.62 145 PRO A N 1
ATOM 1146 C CA . PRO A 1 145 ? -11.383 -7.659 -25.800 1.00 93.62 145 PRO A CA 1
ATOM 1147 C C . PRO A 1 145 ? -10.179 -7.742 -26.759 1.00 93.62 145 PRO A C 1
ATOM 1149 O O . PRO A 1 145 ? -9.565 -8.800 -26.880 1.00 93.62 145 PRO A O 1
ATOM 1152 N N . GLU A 1 146 ? -9.785 -6.637 -27.400 1.00 94.44 146 GLU A N 1
ATOM 1153 C CA . GLU A 1 146 ? -8.652 -6.555 -28.335 1.00 94.44 146 GLU A CA 1
ATOM 1154 C C . GLU A 1 146 ? -7.279 -6.493 -27.643 1.00 94.44 146 GLU A C 1
ATOM 1156 O O . GLU A 1 146 ? -6.237 -6.595 -28.299 1.00 94.44 146 GLU A O 1
ATOM 1161 N N . HIS A 1 147 ? -7.249 -6.268 -26.331 1.00 97.50 147 HIS A N 1
ATOM 1162 C CA . HIS A 1 147 ? -6.031 -6.100 -25.537 1.00 97.50 147 HIS A CA 1
ATOM 1163 C C . HIS A 1 147 ? -5.750 -7.331 -24.669 1.00 97.50 147 HIS A C 1
ATOM 1165 O O . HIS A 1 147 ? -6.536 -8.274 -24.627 1.00 97.50 147 HIS A O 1
ATOM 1171 N N . PHE A 1 148 ? -4.605 -7.340 -23.990 1.00 98.38 148 PHE A N 1
ATOM 1172 C CA . PHE A 1 148 ? -4.132 -8.469 -23.191 1.00 98.38 148 PHE A CA 1
ATOM 1173 C C . PHE A 1 148 ? -3.778 -8.006 -21.784 1.00 98.38 148 PHE A C 1
ATOM 1175 O O . PHE A 1 148 ? -3.162 -6.952 -21.615 1.00 98.38 148 PHE A O 1
ATOM 1182 N N . TYR A 1 149 ? -4.122 -8.808 -20.779 1.00 98.50 149 TYR A N 1
ATOM 1183 C CA . TYR A 1 149 ? -3.938 -8.457 -19.374 1.00 98.50 149 TYR A CA 1
ATOM 1184 C C . TYR A 1 149 ? -3.182 -9.573 -18.668 1.00 98.50 149 TYR A C 1
ATOM 1186 O O . TYR A 1 149 ? -3.665 -10.700 -18.558 1.00 98.50 149 TYR A O 1
ATOM 1194 N N . LEU A 1 150 ? -1.985 -9.256 -18.184 1.00 98.62 150 LEU A N 1
ATOM 1195 C CA . LEU A 1 150 ? -1.179 -10.165 -17.383 1.00 98.62 150 LEU A CA 1
ATOM 1196 C C . LEU A 1 150 ? -1.043 -9.600 -15.975 1.00 98.62 150 LEU A C 1
ATOM 1198 O O . LEU A 1 150 ? -0.487 -8.521 -15.784 1.00 98.62 150 LEU A O 1
ATOM 1202 N N . ILE A 1 151 ? -1.549 -10.333 -14.990 1.00 98.62 151 ILE A N 1
ATOM 1203 C CA . ILE A 1 151 ? -1.593 -9.888 -13.600 1.00 98.62 151 ILE A CA 1
ATOM 1204 C C . ILE A 1 151 ? -0.563 -10.681 -12.794 1.00 98.62 151 ILE A C 1
ATOM 1206 O O . ILE A 1 151 ? -0.684 -11.892 -12.602 1.00 98.62 151 ILE A O 1
ATOM 1210 N N . HIS A 1 152 ? 0.460 -9.994 -12.296 1.00 98.56 152 HIS A N 1
ATOM 1211 C CA . HIS A 1 152 ? 1.340 -10.500 -11.252 1.00 98.56 152 HIS A CA 1
ATOM 1212 C C . HIS A 1 152 ? 0.799 -10.053 -9.895 1.00 98.56 152 HIS A C 1
ATOM 1214 O O . HIS A 1 152 ? 0.665 -8.860 -9.634 1.00 98.56 152 HIS A O 1
ATOM 1220 N N . VAL A 1 153 ? 0.509 -11.019 -9.023 1.00 98.50 153 VAL A N 1
ATOM 1221 C CA . VAL A 1 153 ? 0.154 -10.749 -7.626 1.00 98.50 153 VAL A CA 1
ATOM 1222 C C . VAL A 1 153 ? 1.345 -11.100 -6.745 1.00 98.50 153 VAL A C 1
ATOM 1224 O O . VAL A 1 153 ? 1.898 -12.198 -6.864 1.00 98.50 153 VAL A O 1
ATOM 1227 N N . ASP A 1 154 ? 1.729 -10.200 -5.839 1.00 97.81 154 ASP A N 1
ATOM 1228 C CA . ASP A 1 154 ? 2.784 -10.450 -4.853 1.00 97.81 154 ASP A CA 1
ATOM 1229 C C . ASP A 1 154 ? 2.563 -11.796 -4.136 1.00 97.81 154 ASP A C 1
ATOM 1231 O O . ASP A 1 154 ? 1.453 -12.123 -3.700 1.00 97.81 154 ASP A O 1
ATOM 1235 N N . LYS A 1 155 ? 3.627 -12.598 -4.001 1.00 96.19 155 LYS A N 1
ATOM 1236 C CA . LYS A 1 155 ? 3.589 -13.914 -3.342 1.00 96.19 155 LYS A CA 1
ATOM 1237 C C . LYS A 1 155 ? 3.015 -13.849 -1.920 1.00 96.19 155 LYS A C 1
ATOM 1239 O O . LYS A 1 155 ? 2.394 -14.812 -1.475 1.00 96.19 155 LYS A O 1
ATOM 1244 N N . ARG A 1 156 ? 3.186 -12.721 -1.226 1.00 93.44 156 ARG A N 1
ATOM 1245 C CA . ARG A 1 156 ? 2.678 -12.462 0.131 1.00 93.44 156 ARG A CA 1
ATOM 1246 C C . ARG A 1 156 ? 1.171 -12.183 0.150 1.00 93.44 156 ARG A C 1
ATOM 1248 O O . ARG A 1 156 ? 0.511 -12.465 1.145 1.00 93.44 156 ARG A O 1
ATOM 1255 N N . SER A 1 157 ? 0.609 -11.699 -0.955 1.00 95.25 157 SER A N 1
ATOM 1256 C CA . SER A 1 157 ? -0.807 -11.339 -1.106 1.00 95.25 157 SER A CA 1
ATOM 1257 C C . SER A 1 157 ? -1.648 -12.514 -1.612 1.00 95.25 157 SER A C 1
ATOM 1259 O O . SER A 1 157 ? -2.264 -12.464 -2.674 1.00 95.25 157 SER A O 1
ATOM 1261 N N . THR A 1 158 ? -1.673 -13.610 -0.851 1.00 93.50 158 THR A N 1
ATOM 1262 C CA . THR A 1 158 ? -2.394 -14.838 -1.242 1.00 93.50 158 THR A CA 1
ATOM 1263 C C . THR A 1 158 ? -3.910 -14.646 -1.313 1.00 93.50 158 THR A C 1
ATOM 1265 O O . THR A 1 158 ? -4.527 -15.175 -2.233 1.00 93.50 158 THR A O 1
ATOM 1268 N N . PHE A 1 159 ? -4.502 -13.856 -0.409 1.00 93.19 159 PHE A N 1
ATOM 1269 C CA . PHE A 1 159 ? -5.921 -13.490 -0.489 1.00 93.19 159 PHE A CA 1
ATOM 1270 C C . PHE A 1 159 ? -6.250 -12.827 -1.834 1.00 93.19 159 PHE A C 1
ATOM 1272 O O . PHE A 1 159 ? -7.069 -13.350 -2.583 1.00 93.19 159 PHE A O 1
ATOM 1279 N N . LEU A 1 160 ? -5.532 -11.751 -2.179 1.00 95.38 160 LEU A N 1
ATOM 1280 C CA . LEU A 1 160 ? -5.727 -11.015 -3.431 1.00 95.38 160 LEU A CA 1
ATOM 1281 C C . LEU A 1 160 ? -5.543 -11.911 -4.663 1.00 95.38 160 LEU A C 1
ATOM 1283 O O . LEU A 1 160 ? -6.303 -11.805 -5.617 1.00 95.38 160 LEU A O 1
ATOM 1287 N N . PHE A 1 161 ? -4.563 -12.823 -4.641 1.00 96.62 161 PHE A N 1
ATOM 1288 C CA . PHE A 1 161 ? -4.361 -13.772 -5.738 1.00 96.62 161 PHE A CA 1
ATOM 1289 C C . PHE A 1 161 ? -5.583 -14.662 -5.946 1.00 96.62 161 PHE A C 1
ATOM 1291 O O . PHE A 1 161 ? -6.026 -14.821 -7.077 1.00 96.62 161 PHE A O 1
ATOM 1298 N N . HIS A 1 162 ? -6.128 -15.234 -4.871 1.00 94.31 162 HIS A N 1
ATOM 1299 C CA . HIS A 1 162 ? -7.304 -16.092 -4.971 1.00 94.31 162 HIS A CA 1
ATOM 1300 C C . HIS A 1 162 ? -8.551 -15.334 -5.411 1.00 94.31 162 HIS A C 1
ATOM 1302 O O . HIS A 1 162 ? -9.324 -15.882 -6.194 1.00 94.31 162 HIS A O 1
ATOM 1308 N N . ASP A 1 163 ? -8.715 -14.103 -4.936 1.00 92.44 163 ASP A N 1
ATOM 1309 C CA . ASP A 1 163 ? -9.853 -13.258 -5.286 1.00 92.44 163 ASP A CA 1
ATOM 1310 C C . ASP A 1 163 ? -9.837 -12.911 -6.783 1.00 92.44 163 ASP A C 1
ATOM 1312 O O . ASP A 1 163 ? -10.813 -13.138 -7.490 1.00 92.44 163 ASP A O 1
ATOM 1316 N N . LEU A 1 164 ? -8.673 -12.519 -7.315 1.00 95.88 164 LEU A N 1
ATOM 1317 C CA . LEU A 1 164 ? -8.508 -12.143 -8.724 1.00 95.88 164 LEU A CA 1
ATOM 1318 C C . LEU A 1 164 ? -8.515 -13.327 -9.712 1.00 95.88 164 LEU A C 1
ATOM 1320 O O . LEU A 1 164 ? -8.562 -13.103 -10.922 1.00 95.88 164 LEU A O 1
ATOM 1324 N N . LEU A 1 165 ? -8.507 -14.587 -9.249 1.00 95.75 165 LEU A N 1
ATOM 1325 C CA . LEU A 1 165 ? -8.692 -15.751 -10.137 1.00 95.75 165 LEU A CA 1
ATOM 1326 C C . LEU A 1 165 ? -10.071 -15.750 -10.816 1.00 95.75 165 LEU A C 1
ATOM 1328 O O . LEU A 1 165 ? -10.248 -16.436 -11.822 1.00 95.75 165 LEU A O 1
ATOM 1332 N N . SER A 1 166 ? -11.055 -15.027 -10.274 1.00 91.88 166 SER A N 1
ATOM 1333 C CA . SER A 1 166 ? -12.359 -14.832 -10.915 1.00 91.88 166 SER A CA 1
ATOM 1334 C C . SER A 1 166 ? -12.229 -14.118 -12.267 1.00 91.88 166 SER A C 1
ATOM 1336 O O . SER A 1 166 ? -12.876 -14.536 -13.226 1.00 91.88 166 SER A O 1
ATOM 1338 N N . LEU A 1 167 ? -11.339 -13.124 -12.382 1.00 92.06 167 LEU A N 1
ATOM 1339 C CA . LEU A 1 167 ? -11.115 -12.368 -13.619 1.00 92.06 167 LEU A CA 1
ATOM 1340 C C . LEU A 1 167 ? -10.570 -13.260 -14.738 1.00 92.06 167 LEU A C 1
ATOM 1342 O O . LEU A 1 167 ? -11.097 -13.248 -15.844 1.00 92.06 167 LEU A O 1
ATOM 1346 N N . GLU A 1 168 ? -9.565 -14.087 -14.443 1.00 95.06 168 GLU A N 1
ATOM 1347 C CA . GLU A 1 168 ? -9.006 -15.045 -15.413 1.00 95.06 168 GLU A CA 1
ATOM 1348 C C . GLU A 1 168 ? -10.024 -16.113 -15.839 1.00 95.06 168 GLU A C 1
ATOM 1350 O O . GLU A 1 168 ? -9.988 -16.581 -16.971 1.00 95.06 168 GLU A O 1
ATOM 1355 N N . LYS A 1 169 ? -10.961 -16.495 -14.962 1.00 94.44 169 LYS A N 1
ATOM 1356 C CA . LYS A 1 169 ? -12.052 -17.412 -15.334 1.00 94.44 169 LYS A CA 1
ATOM 1357 C C . LYS A 1 169 ? -13.111 -16.746 -16.211 1.00 94.44 169 LYS A C 1
ATOM 1359 O O . LYS A 1 169 ? -13.765 -17.442 -16.980 1.00 94.44 169 LYS A O 1
ATOM 1364 N N . LYS A 1 170 ? -13.327 -15.439 -16.037 1.00 92.00 170 LYS A N 1
ATOM 1365 C CA . LYS A 1 170 ? -14.381 -14.670 -16.712 1.00 92.00 170 LYS A CA 1
ATOM 1366 C C . LYS A 1 170 ? -13.954 -14.167 -18.094 1.00 92.00 170 LYS A C 1
ATOM 1368 O O . LYS A 1 170 ? -14.812 -14.025 -18.958 1.00 92.00 170 LYS A O 1
ATOM 1373 N N . TYR A 1 171 ? -12.663 -13.904 -18.309 1.00 93.12 171 TYR A N 1
ATOM 1374 C CA . TYR A 1 171 ? -12.158 -13.263 -19.525 1.00 93.12 171 TYR A CA 1
ATOM 1375 C C . TYR A 1 171 ? -10.985 -14.033 -20.150 1.00 93.12 171 TYR A C 1
ATOM 1377 O O . TYR A 1 171 ? -9.925 -14.166 -19.541 1.00 93.12 171 TYR A O 1
ATOM 1385 N N . ASP A 1 172 ? -11.126 -14.444 -21.415 1.00 93.62 172 ASP A N 1
ATOM 1386 C CA . ASP A 1 172 ? -10.112 -15.231 -22.144 1.00 93.62 172 ASP A CA 1
ATOM 1387 C C . ASP A 1 172 ? -8.779 -14.490 -22.372 1.00 93.62 172 ASP A C 1
ATOM 1389 O O . ASP A 1 172 ? -7.730 -15.106 -22.588 1.00 93.62 172 ASP A O 1
ATOM 1393 N N . ASN A 1 173 ? -8.806 -13.154 -22.350 1.00 95.69 173 ASN A N 1
ATOM 1394 C CA . ASN A 1 173 ? -7.646 -12.289 -22.560 1.00 95.69 173 ASN A CA 1
ATOM 1395 C C . ASN A 1 173 ? -6.969 -11.827 -21.254 1.00 95.69 173 ASN A C 1
ATOM 1397 O O . ASN A 1 173 ? -6.127 -10.924 -21.285 1.00 95.69 173 ASN A O 1
ATOM 1401 N N . VAL A 1 174 ? -7.306 -12.452 -20.121 1.00 97.44 174 V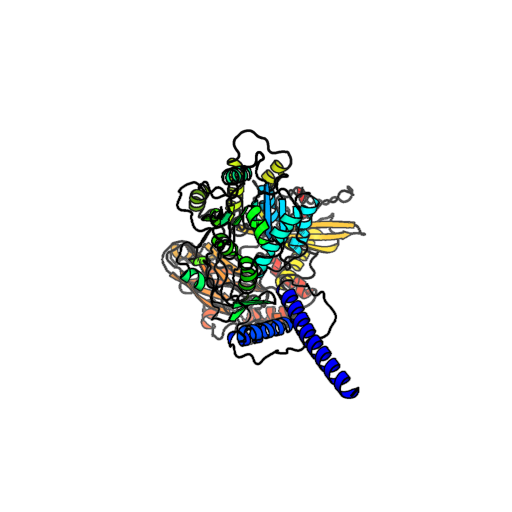AL A N 1
ATOM 1402 C CA . VAL A 1 174 ? -6.751 -12.164 -18.792 1.00 97.44 174 VAL A CA 1
ATOM 1403 C C . VAL A 1 174 ? -6.054 -13.400 -18.241 1.00 97.44 174 VAL A C 1
ATOM 1405 O O . VAL A 1 174 ? -6.638 -14.475 -18.199 1.00 97.44 174 VAL A O 1
ATOM 1408 N N . LEU A 1 175 ? -4.812 -13.256 -17.777 1.00 98.00 175 LEU A N 1
ATOM 1409 C CA . LEU A 1 175 ? -4.065 -14.337 -17.131 1.00 98.00 175 LEU A CA 1
ATOM 1410 C C . LEU A 1 175 ? -3.383 -13.849 -15.854 1.00 98.00 175 LEU A C 1
ATOM 1412 O O . LEU A 1 175 ? -2.851 -12.739 -15.801 1.00 98.00 175 LEU A O 1
ATOM 1416 N N . LEU A 1 176 ? -3.350 -14.707 -14.834 1.00 98.31 176 LEU A N 1
ATOM 1417 C CA . LEU A 1 176 ? -2.595 -14.465 -13.603 1.00 98.31 176 LEU A CA 1
ATOM 1418 C C . LEU A 1 176 ? -1.285 -15.261 -13.630 1.00 98.31 176 LEU A C 1
ATOM 1420 O O . LEU A 1 176 ? -1.288 -16.482 -13.814 1.00 98.31 176 LEU A O 1
ATOM 1424 N N . MET A 1 177 ? -0.155 -14.604 -13.371 1.00 97.38 177 MET A N 1
ATOM 1425 C CA . MET A 1 177 ? 1.147 -15.273 -13.306 1.00 97.38 177 MET A CA 1
ATOM 1426 C C . MET A 1 177 ? 1.182 -16.286 -12.156 1.00 97.38 177 MET A C 1
ATOM 1428 O O . MET A 1 177 ? 0.948 -15.945 -10.995 1.00 97.38 177 MET A O 1
ATOM 1432 N N . ARG A 1 178 ? 1.490 -17.545 -12.484 1.00 95.56 178 ARG A N 1
ATOM 1433 C CA . ARG A 1 178 ? 1.600 -18.633 -11.498 1.00 95.56 178 ARG A CA 1
ATOM 1434 C C . ARG A 1 178 ? 2.905 -18.564 -10.712 1.00 95.56 178 ARG A C 1
ATOM 1436 O O . ARG A 1 178 ? 2.895 -18.747 -9.497 1.00 95.56 178 ARG A O 1
ATOM 1443 N N . GLU A 1 179 ? 4.004 -18.231 -11.385 1.00 94.94 179 GLU A N 1
ATOM 1444 C CA . GLU A 1 179 ? 5.276 -17.929 -10.732 1.00 94.94 179 GLU A CA 1
ATOM 1445 C C . GLU A 1 179 ? 5.215 -16.543 -10.086 1.00 94.94 179 GLU A C 1
ATOM 1447 O O . GLU A 1 179 ? 5.377 -15.507 -10.734 1.00 94.94 179 GLU A O 1
ATOM 1452 N N . ARG A 1 180 ? 4.944 -16.519 -8.779 1.00 96.12 180 ARG A N 1
ATOM 1453 C CA . ARG A 1 180 ? 4.815 -15.280 -8.006 1.00 96.12 180 ARG A CA 1
ATOM 1454 C C . ARG A 1 180 ? 6.087 -15.001 -7.217 1.00 96.12 180 ARG A C 1
ATOM 1456 O O . ARG A 1 180 ? 6.523 -15.819 -6.410 1.00 96.12 180 ARG A O 1
ATOM 1463 N N . ARG A 1 181 ? 6.644 -13.804 -7.399 1.00 94.88 181 ARG A N 1
ATOM 1464 C CA . ARG A 1 181 ? 7.733 -13.247 -6.578 1.00 94.88 181 ARG A CA 1
ATOM 1465 C C . ARG A 1 181 ? 7.190 -12.259 -5.540 1.00 94.88 181 ARG A C 1
ATOM 1467 O O . ARG A 1 181 ? 6.023 -11.875 -5.607 1.00 94.88 181 ARG A O 1
ATOM 1474 N N . SER A 1 182 ? 8.039 -11.862 -4.595 1.00 95.62 182 SER A N 1
ATOM 1475 C CA . SER A 1 182 ? 7.755 -10.822 -3.597 1.00 95.62 182 SER A CA 1
ATOM 1476 C C . SER A 1 182 ? 8.504 -9.532 -3.968 1.00 95.62 182 SER A C 1
ATOM 1478 O O . SER A 1 182 ? 9.567 -9.292 -3.396 1.00 95.62 182 SER A O 1
ATOM 1480 N N . PRO A 1 183 ? 8.026 -8.726 -4.938 1.00 93.62 183 PRO A N 1
ATOM 1481 C CA . PRO A 1 183 ? 8.675 -7.477 -5.333 1.00 93.62 183 PRO A CA 1
ATOM 1482 C C . PRO A 1 183 ? 8.559 -6.436 -4.215 1.00 93.62 183 PRO A C 1
ATOM 1484 O O . PRO A 1 183 ? 7.686 -5.570 -4.212 1.00 93.62 183 PRO A O 1
ATOM 1487 N N . ILE A 1 184 ? 9.439 -6.543 -3.220 1.00 94.44 184 ILE A N 1
ATOM 1488 C CA . ILE A 1 184 ? 9.538 -5.575 -2.133 1.00 94.44 184 ILE A CA 1
ATOM 1489 C C . ILE A 1 184 ? 9.906 -4.193 -2.677 1.00 94.44 184 ILE A C 1
ATOM 1491 O O . ILE A 1 184 ? 10.498 -4.063 -3.751 1.00 94.44 184 ILE A O 1
ATOM 1495 N N . TRP A 1 185 ? 9.591 -3.142 -1.917 1.00 94.81 185 TRP A N 1
ATOM 1496 C CA . TRP A 1 185 ? 9.980 -1.787 -2.298 1.00 94.81 185 TRP A CA 1
ATOM 1497 C C . TRP A 1 185 ? 11.498 -1.715 -2.525 1.00 94.81 185 TRP A C 1
ATOM 1499 O O . TRP A 1 185 ? 12.272 -2.134 -1.666 1.00 94.81 185 TRP A O 1
ATOM 1509 N N . GLY A 1 186 ? 11.920 -1.217 -3.690 1.00 91.19 186 GLY A N 1
ATOM 1510 C CA . GLY A 1 186 ? 13.332 -1.137 -4.079 1.00 91.19 186 GLY A CA 1
ATOM 1511 C C . GLY A 1 186 ? 14.001 -2.463 -4.458 1.00 91.19 186 GLY A C 1
ATOM 1512 O O . GLY A 1 186 ? 15.159 -2.432 -4.875 1.00 91.19 186 GLY A O 1
ATOM 1513 N N . GLY A 1 187 ? 13.302 -3.596 -4.341 1.00 94.75 187 GLY A N 1
ATOM 1514 C CA . GLY A 1 187 ? 13.816 -4.935 -4.626 1.00 94.75 187 GLY A CA 1
ATOM 1515 C C . GLY A 1 187 ? 14.268 -5.124 -6.071 1.00 94.75 187 GLY A C 1
ATOM 1516 O O . GLY A 1 187 ? 13.693 -4.553 -7.003 1.00 94.75 187 GLY A O 1
ATOM 1517 N N . ALA A 1 188 ? 15.277 -5.971 -6.259 1.00 94.94 188 ALA A N 1
ATOM 1518 C CA . ALA A 1 188 ? 15.736 -6.384 -7.574 1.00 94.94 188 ALA A CA 1
ATOM 1519 C C . ALA A 1 188 ? 14.674 -7.210 -8.327 1.00 94.94 188 ALA A C 1
ATOM 1521 O O . ALA A 1 188 ? 14.521 -7.097 -9.546 1.00 94.94 188 ALA A O 1
ATOM 1522 N N . SER A 1 189 ? 13.879 -7.974 -7.579 1.00 96.25 189 SER A N 1
ATOM 1523 C CA . SER A 1 189 ? 12.824 -8.855 -8.073 1.00 96.25 189 SER A CA 1
ATOM 1524 C C . SER A 1 189 ? 11.725 -8.150 -8.872 1.00 96.25 189 SER A C 1
ATOM 1526 O O . SER A 1 189 ? 11.105 -8.805 -9.709 1.00 96.25 189 SER A O 1
ATOM 1528 N N . LEU A 1 190 ? 11.508 -6.837 -8.705 1.00 97.69 190 LEU A N 1
ATOM 1529 C CA . LEU A 1 190 ? 10.565 -6.086 -9.544 1.00 97.69 190 LEU A CA 1
ATOM 1530 C C . LEU A 1 190 ? 10.989 -6.092 -11.019 1.00 97.69 190 LEU A C 1
ATOM 1532 O O . LEU A 1 190 ? 10.151 -6.308 -11.892 1.00 97.69 190 LEU A O 1
ATOM 1536 N N . LEU A 1 191 ? 12.281 -5.905 -11.315 1.00 98.44 191 LEU A N 1
ATOM 1537 C CA . LEU A 1 191 ? 12.762 -5.974 -12.697 1.00 98.44 191 LEU A CA 1
ATOM 1538 C C . LEU A 1 191 ? 12.578 -7.384 -13.264 1.00 98.44 191 LEU A C 1
ATOM 1540 O O . LEU A 1 191 ? 12.133 -7.523 -14.400 1.00 98.44 191 LEU A O 1
ATOM 1544 N N . THR A 1 192 ? 12.861 -8.421 -12.471 1.00 97.62 192 THR A N 1
ATOM 1545 C CA . THR A 1 192 ? 12.617 -9.813 -12.869 1.00 97.62 192 THR A CA 1
ATOM 1546 C C . THR A 1 192 ? 11.145 -10.043 -13.197 1.00 97.62 192 THR A C 1
ATOM 1548 O O . THR A 1 192 ? 10.856 -10.577 -14.256 1.00 97.62 192 THR A O 1
ATOM 1551 N N . VAL A 1 193 ? 10.212 -9.572 -12.362 1.00 98.12 193 VAL A N 1
ATOM 1552 C CA . VAL A 1 193 ? 8.765 -9.678 -12.627 1.00 98.12 193 VAL A CA 1
ATOM 1553 C C . VAL A 1 193 ? 8.383 -9.004 -13.947 1.00 98.12 193 VAL A C 1
ATOM 1555 O O . VAL A 1 193 ? 7.635 -9.584 -14.729 1.00 98.12 193 VAL A O 1
ATOM 1558 N N . LEU A 1 194 ? 8.903 -7.805 -14.230 1.00 98.62 194 LEU A N 1
ATOM 1559 C CA . LEU A 1 194 ? 8.602 -7.098 -15.480 1.00 98.62 194 LEU A CA 1
ATOM 1560 C C . LEU A 1 194 ? 9.182 -7.816 -16.709 1.00 98.62 194 LEU A C 1
ATOM 1562 O O . LEU A 1 194 ? 8.517 -7.894 -17.740 1.00 98.62 194 LEU A O 1
ATOM 1566 N N . LEU A 1 195 ? 10.397 -8.364 -16.610 1.00 98.62 195 LEU A N 1
ATOM 1567 C CA . LEU A 1 195 ? 11.009 -9.149 -17.686 1.00 98.62 195 LEU A CA 1
ATOM 1568 C C . LEU A 1 195 ? 10.294 -10.491 -17.897 1.00 98.62 195 LEU A C 1
ATOM 1570 O O . LEU A 1 195 ? 10.057 -10.864 -19.045 1.00 98.62 195 LEU A O 1
ATOM 1574 N N . ASP A 1 196 ? 9.894 -11.170 -16.819 1.00 98.06 196 ASP A N 1
ATOM 1575 C CA . ASP A 1 196 ? 9.096 -12.400 -16.854 1.00 98.06 196 ASP A CA 1
ATOM 1576 C C . ASP A 1 196 ? 7.730 -12.126 -17.510 1.00 98.06 196 ASP A C 1
ATOM 1578 O O . ASP A 1 196 ? 7.289 -12.892 -18.365 1.00 98.06 196 ASP A O 1
ATOM 1582 N N . ALA A 1 197 ? 7.090 -10.994 -17.192 1.00 98.31 197 ALA A N 1
ATOM 1583 C CA . ALA A 1 197 ? 5.836 -10.565 -17.811 1.00 98.31 197 ALA A CA 1
ATOM 1584 C C . ALA A 1 197 ? 5.989 -10.273 -19.313 1.00 98.31 197 ALA A C 1
ATOM 1586 O O . ALA A 1 197 ? 5.159 -10.702 -20.117 1.00 98.31 197 ALA A O 1
ATOM 1587 N N . ILE A 1 198 ? 7.066 -9.584 -19.710 1.00 98.62 198 ILE A N 1
ATOM 1588 C CA . ILE A 1 198 ? 7.390 -9.354 -21.124 1.00 98.62 198 ILE A CA 1
ATOM 1589 C C . ILE A 1 198 ? 7.609 -10.688 -21.838 1.00 98.62 198 ILE A C 1
ATOM 1591 O O . ILE A 1 198 ? 7.023 -10.911 -22.897 1.00 98.62 198 ILE A O 1
ATOM 1595 N N . LYS A 1 199 ? 8.421 -11.580 -21.263 1.00 97.88 199 LYS A N 1
ATOM 1596 C CA . LYS A 1 199 ? 8.717 -12.895 -21.835 1.00 97.88 199 LYS A CA 1
ATOM 1597 C C . LYS A 1 199 ? 7.446 -13.719 -22.008 1.00 97.88 199 LYS A C 1
ATOM 1599 O O . LYS A 1 199 ? 7.178 -14.200 -23.104 1.00 97.88 199 LYS A O 1
ATOM 1604 N N . PHE A 1 200 ? 6.631 -13.806 -20.961 1.00 97.06 200 PHE A N 1
ATOM 1605 C CA . PHE A 1 200 ? 5.343 -14.485 -21.008 1.00 97.06 200 PHE A CA 1
ATOM 1606 C C . PHE A 1 200 ? 4.456 -13.906 -22.112 1.00 97.06 200 PHE A C 1
ATOM 1608 O O . PHE A 1 200 ? 3.890 -14.649 -22.907 1.00 97.06 200 PHE A O 1
ATOM 1615 N N . GLY A 1 201 ? 4.370 -12.578 -22.205 1.00 97.06 201 GLY A N 1
ATOM 1616 C CA . GLY A 1 201 ? 3.617 -11.902 -23.251 1.00 97.06 201 GLY A CA 1
ATOM 1617 C C . GLY A 1 201 ? 4.118 -12.222 -24.660 1.00 97.06 201 GLY A C 1
ATOM 1618 O O . GLY A 1 201 ? 3.303 -12.414 -25.560 1.00 97.06 201 GLY A O 1
ATOM 1619 N N . ILE A 1 202 ? 5.436 -12.271 -24.869 1.00 97.25 202 ILE A N 1
ATOM 1620 C CA . ILE A 1 202 ? 6.066 -12.635 -26.149 1.00 97.25 202 ILE A CA 1
ATOM 1621 C C . ILE A 1 202 ? 5.695 -14.066 -26.544 1.00 97.25 202 ILE A C 1
ATOM 1623 O O . ILE A 1 202 ? 5.271 -14.271 -27.683 1.00 97.25 202 ILE A O 1
ATOM 1627 N N . ASP A 1 203 ? 5.813 -15.000 -25.598 1.00 95.88 203 ASP A N 1
ATOM 1628 C CA . ASP A 1 203 ? 5.638 -16.439 -25.810 1.00 95.88 203 ASP A CA 1
ATOM 1629 C C . ASP A 1 203 ? 4.148 -16.826 -25.946 1.00 95.88 203 ASP A C 1
ATOM 1631 O O . ASP A 1 203 ? 3.795 -17.698 -26.740 1.00 95.88 203 ASP A O 1
ATOM 1635 N N . ARG A 1 204 ? 3.249 -16.168 -25.198 1.00 95.38 204 ARG A N 1
ATOM 1636 C CA . ARG A 1 204 ? 1.814 -16.503 -25.142 1.00 95.38 204 ARG A CA 1
ATOM 1637 C C . ARG A 1 204 ? 0.988 -15.866 -26.253 1.00 95.38 204 ARG A C 1
ATOM 1639 O O . ARG A 1 204 ? 0.071 -16.513 -26.766 1.00 95.38 204 ARG A O 1
ATOM 1646 N N . TRP A 1 205 ? 1.260 -14.603 -26.580 1.00 94.88 205 TRP A N 1
ATOM 1647 C CA . TRP A 1 205 ? 0.436 -13.803 -27.486 1.00 94.88 205 TRP A CA 1
ATOM 1648 C C . TRP A 1 205 ? 1.291 -13.175 -28.588 1.00 94.88 205 TRP A C 1
ATOM 1650 O O . TRP A 1 205 ? 2.121 -12.297 -28.351 1.00 94.88 205 TRP A O 1
ATOM 1660 N N . ALA A 1 206 ? 1.030 -13.576 -29.833 1.00 87.38 206 ALA A N 1
ATOM 1661 C CA . ALA A 1 206 ? 1.761 -13.079 -31.000 1.00 87.38 206 ALA A CA 1
ATOM 1662 C C . ALA A 1 206 ? 1.426 -11.620 -31.374 1.00 87.38 206 ALA A C 1
ATOM 1664 O O . ALA A 1 206 ? 2.105 -11.023 -32.203 1.00 87.38 206 ALA A O 1
ATOM 1665 N N . ALA A 1 207 ? 0.359 -11.069 -30.796 1.00 90.44 207 ALA A N 1
ATOM 1666 C CA . ALA A 1 207 ? -0.466 -10.061 -31.443 1.00 90.44 207 ALA A CA 1
ATOM 1667 C C . ALA A 1 207 ? -0.381 -8.643 -30.837 1.00 90.44 207 ALA A C 1
ATOM 1669 O O . ALA A 1 207 ? -0.838 -7.695 -31.467 1.00 90.44 207 ALA A O 1
ATOM 1670 N N . TRP A 1 208 ? 0.165 -8.464 -29.634 1.00 97.19 208 TRP A N 1
ATOM 1671 C CA . TRP A 1 208 ? 0.257 -7.129 -29.028 1.00 97.19 208 TRP A CA 1
ATOM 1672 C C . TRP A 1 208 ? 1.387 -6.288 -29.632 1.00 97.19 208 TRP A C 1
ATOM 1674 O O . TRP A 1 208 ? 2.351 -6.826 -30.160 1.00 97.19 208 TRP A O 1
ATOM 1684 N N . ASP A 1 209 ? 1.293 -4.968 -29.520 1.00 98.12 209 ASP A N 1
ATOM 1685 C CA . ASP A 1 209 ? 2.243 -3.996 -30.074 1.00 98.12 209 ASP A CA 1
ATOM 1686 C C . ASP A 1 209 ? 2.991 -3.222 -28.986 1.00 98.12 209 ASP A C 1
ATOM 1688 O O . ASP A 1 209 ? 4.164 -2.885 -29.150 1.00 98.12 209 ASP A O 1
ATOM 1692 N N . TYR A 1 210 ? 2.327 -2.957 -27.859 1.00 98.69 210 TYR A N 1
ATOM 1693 C CA . TYR A 1 210 ? 2.887 -2.207 -26.739 1.00 98.69 210 TYR A CA 1
ATOM 1694 C C . TYR A 1 210 ? 2.731 -2.949 -25.417 1.00 98.69 210 TYR A C 1
ATOM 1696 O O . TYR A 1 210 ? 1.679 -3.504 -25.131 1.00 98.69 210 TYR A O 1
ATOM 1704 N N . PHE A 1 211 ? 3.772 -2.905 -24.593 1.00 98.88 211 PHE A N 1
ATOM 1705 C CA . PHE A 1 211 ? 3.760 -3.307 -23.192 1.00 98.88 211 PHE A CA 1
ATOM 1706 C C . PHE A 1 211 ? 3.595 -2.066 -22.310 1.00 98.88 211 PHE A C 1
ATOM 1708 O O . PHE A 1 211 ? 4.343 -1.100 -22.479 1.00 98.88 211 PHE A O 1
ATOM 1715 N N . ILE A 1 212 ? 2.664 -2.093 -21.355 1.00 98.88 212 ILE A N 1
ATOM 1716 C CA . ILE A 1 212 ? 2.459 -1.019 -20.372 1.00 98.88 212 ILE A CA 1
ATOM 1717 C C . ILE A 1 212 ? 2.329 -1.632 -18.978 1.00 98.88 212 ILE A C 1
ATOM 1719 O O . ILE A 1 212 ? 1.424 -2.429 -18.738 1.00 98.88 212 ILE A O 1
ATOM 1723 N N . ASN A 1 213 ? 3.193 -1.234 -18.041 1.00 98.75 213 ASN A N 1
ATOM 1724 C CA . ASN A 1 213 ? 3.113 -1.696 -16.652 1.00 98.75 213 ASN A CA 1
ATOM 1725 C C . ASN A 1 213 ? 2.231 -0.781 -15.786 1.00 98.75 213 ASN A C 1
ATOM 1727 O O . ASN A 1 213 ? 2.340 0.440 -15.868 1.00 98.75 213 ASN A O 1
ATOM 1731 N N . LEU A 1 214 ? 1.377 -1.340 -14.931 1.00 98.69 214 LEU A N 1
ATOM 1732 C CA . LEU A 1 214 ? 0.474 -0.615 -14.022 1.00 98.69 214 LEU A CA 1
ATOM 1733 C C . LEU A 1 214 ? 0.499 -1.247 -12.619 1.00 98.69 214 LEU A C 1
ATOM 1735 O O . LEU A 1 214 ? 0.784 -2.434 -12.481 1.00 98.69 214 LEU A O 1
ATOM 1739 N N . SER A 1 215 ? 0.208 -0.460 -11.580 1.00 98.00 215 SER A N 1
ATOM 1740 C CA . SER A 1 215 ? -0.144 -0.973 -10.244 1.00 98.00 215 SER A CA 1
ATOM 1741 C C . SER A 1 215 ? -1.634 -0.804 -9.977 1.00 98.00 215 SER A C 1
ATOM 1743 O O . SER A 1 215 ? -2.300 -0.053 -10.684 1.00 98.00 215 SER A O 1
ATOM 1745 N N . GLU A 1 216 ? -2.139 -1.398 -8.893 1.00 95.62 216 GLU A N 1
ATOM 1746 C CA . GLU A 1 216 ? -3.512 -1.175 -8.411 1.00 95.62 216 GLU A CA 1
ATOM 1747 C C . GLU A 1 216 ? -3.817 0.307 -8.120 1.00 95.62 216 GLU A C 1
ATOM 1749 O O . GLU A 1 216 ? -4.964 0.735 -8.111 1.00 95.62 216 GLU A O 1
ATOM 1754 N N . SER A 1 217 ? -2.774 1.115 -7.913 1.00 96.69 217 SER A N 1
ATOM 1755 C CA . SER A 1 217 ? -2.878 2.539 -7.585 1.00 96.69 217 SER A CA 1
ATOM 1756 C C . SER A 1 217 ? -2.794 3.493 -8.783 1.00 96.69 217 SER A C 1
ATOM 1758 O O . SER A 1 217 ? -2.742 4.712 -8.585 1.00 96.69 217 SER A O 1
ATOM 1760 N N . ASP A 1 218 ? -2.724 2.965 -10.006 1.00 97.81 218 ASP A N 1
ATOM 1761 C CA . ASP A 1 218 ? -2.817 3.739 -11.243 1.00 97.81 218 ASP A CA 1
ATOM 1762 C C . ASP A 1 218 ? -4.283 3.819 -11.701 1.00 97.81 218 ASP A C 1
ATOM 1764 O O . ASP A 1 218 ? -5.029 2.859 -11.552 1.00 97.81 218 ASP A O 1
ATOM 1768 N N . LEU A 1 219 ? -4.692 4.943 -12.296 1.00 94.81 219 LEU A N 1
ATOM 1769 C CA . LEU A 1 219 ? -5.962 5.055 -13.029 1.00 94.81 219 LEU A CA 1
ATOM 1770 C C . LEU A 1 219 ? -5.742 5.749 -14.381 1.00 94.81 219 LEU A C 1
ATOM 1772 O O . LEU A 1 219 ? -4.884 6.642 -14.472 1.00 94.81 219 LEU A O 1
ATOM 1776 N N . PRO A 1 220 ? -6.499 5.374 -15.430 1.00 94.56 220 PRO A N 1
ATOM 1777 C CA . PRO A 1 220 ? -6.507 6.113 -16.683 1.00 94.56 220 PRO A CA 1
ATOM 1778 C C . PRO A 1 220 ? -7.157 7.489 -16.487 1.00 94.56 220 PRO A C 1
ATOM 1780 O O . PRO A 1 220 ? -8.163 7.628 -15.800 1.00 94.56 220 PRO A O 1
ATOM 1783 N N . ILE A 1 221 ? -6.571 8.516 -17.098 1.00 93.56 221 ILE A N 1
ATOM 1784 C CA . ILE A 1 221 ? -7.089 9.899 -17.107 1.00 93.56 221 ILE A CA 1
ATOM 1785 C C . ILE A 1 221 ? -7.638 10.311 -18.479 1.00 93.56 221 ILE A C 1
ATOM 1787 O O . ILE A 1 221 ? -8.061 11.450 -18.655 1.00 93.56 221 ILE A O 1
ATOM 1791 N N . LYS A 1 222 ? -7.593 9.385 -19.439 1.00 90.25 222 LYS A N 1
ATOM 1792 C CA . LYS A 1 222 ? -8.131 9.456 -20.801 1.00 90.25 222 LYS A CA 1
ATOM 1793 C C . LYS A 1 222 ? -8.607 8.070 -21.213 1.00 90.25 222 LYS A C 1
ATOM 1795 O O . LYS A 1 222 ? -8.236 7.087 -20.567 1.00 90.25 222 LYS A O 1
ATOM 1800 N N . SER A 1 223 ? -9.382 8.003 -22.286 1.00 90.12 223 SER A N 1
ATOM 1801 C CA . SER A 1 223 ? -9.894 6.742 -22.814 1.00 90.12 223 SER A CA 1
ATOM 1802 C C . SER A 1 223 ? -8.770 5.834 -23.339 1.00 90.12 223 SER A C 1
ATOM 1804 O O . SER A 1 223 ? -7.670 6.288 -23.683 1.00 90.12 223 SER A O 1
ATOM 1806 N N . VAL A 1 224 ? -9.047 4.529 -23.399 1.0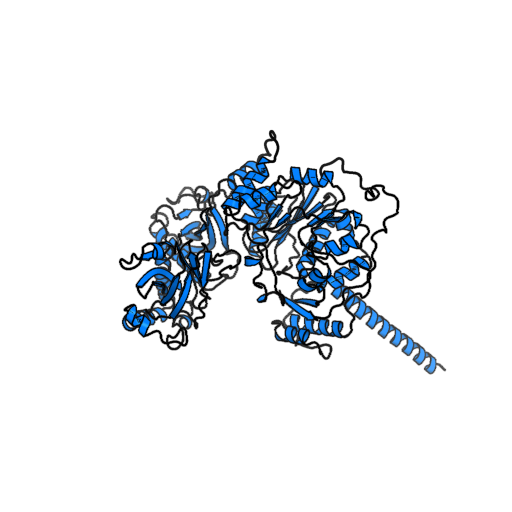0 92.56 224 VAL A N 1
ATOM 1807 C CA . VAL A 1 224 ? -8.128 3.545 -23.993 1.00 92.56 224 VAL A CA 1
ATOM 1808 C C . VAL A 1 224 ? -7.990 3.795 -25.495 1.00 92.56 224 VAL A C 1
ATOM 1810 O O . VAL A 1 224 ? -6.908 3.645 -26.050 1.00 92.56 224 VAL A O 1
ATOM 1813 N N . GLU A 1 225 ? -9.055 4.258 -26.138 1.00 91.69 225 GLU A N 1
ATOM 1814 C CA . GLU A 1 225 ? -9.113 4.597 -27.555 1.00 91.69 225 GLU A CA 1
ATOM 1815 C C . GLU A 1 225 ? -8.141 5.739 -27.891 1.00 91.69 225 GLU A C 1
ATOM 1817 O O . GLU A 1 225 ? -7.313 5.605 -28.792 1.00 91.69 225 GLU A O 1
ATOM 1822 N N . GLU A 1 226 ? -8.127 6.816 -27.097 1.00 92.50 226 GLU A N 1
ATOM 1823 C CA . GLU A 1 226 ? -7.141 7.895 -27.252 1.00 92.50 226 GLU A CA 1
ATOM 1824 C C . GLU A 1 226 ? -5.699 7.402 -27.050 1.00 92.50 226 GLU A C 1
ATOM 1826 O O . GLU A 1 226 ? -4.769 7.897 -27.697 1.00 92.50 226 GLU A O 1
ATOM 1831 N N . LEU A 1 227 ? -5.488 6.446 -26.137 1.00 95.50 227 LEU A N 1
ATOM 1832 C CA . LEU A 1 227 ? -4.178 5.829 -25.922 1.00 95.50 227 LEU A CA 1
ATOM 1833 C C . LEU A 1 227 ? -3.752 5.006 -27.145 1.00 95.50 227 LEU A C 1
ATOM 1835 O O . LEU A 1 227 ? -2.608 5.133 -27.586 1.00 95.50 227 LEU A O 1
ATOM 1839 N N . VAL A 1 228 ? -4.655 4.201 -27.706 1.00 96.38 228 VAL A N 1
ATOM 1840 C CA . VAL A 1 228 ? -4.433 3.415 -28.929 1.00 96.38 228 VAL A CA 1
ATOM 1841 C C . VAL A 1 228 ? -4.096 4.336 -30.103 1.00 96.38 228 VAL A C 1
ATOM 1843 O O . VAL A 1 228 ? -3.085 4.116 -30.773 1.00 96.38 228 VAL A O 1
ATOM 1846 N N . ASP A 1 229 ? -4.846 5.420 -30.302 1.00 94.19 229 ASP A N 1
ATOM 1847 C CA . ASP A 1 229 ? -4.579 6.409 -31.354 1.00 94.19 229 ASP A CA 1
ATOM 1848 C C . ASP A 1 229 ? -3.212 7.078 -31.182 1.00 94.19 229 ASP A C 1
ATOM 1850 O O . ASP A 1 229 ? -2.432 7.203 -32.135 1.00 94.19 229 ASP A O 1
ATOM 1854 N N . PHE A 1 230 ? -2.878 7.482 -29.953 1.00 95.50 230 PHE A N 1
ATOM 1855 C CA . PHE A 1 230 ? -1.594 8.101 -29.646 1.00 95.50 230 PHE A CA 1
ATOM 1856 C C . PHE A 1 230 ? -0.420 7.153 -29.905 1.00 95.50 230 PHE A C 1
ATOM 1858 O O . PHE A 1 230 ? 0.577 7.557 -30.514 1.00 95.50 230 PHE A O 1
ATOM 1865 N N . LEU A 1 231 ? -0.525 5.899 -29.466 1.00 96.81 231 LEU A N 1
ATOM 1866 C CA . LEU A 1 231 ? 0.502 4.883 -29.676 1.00 96.81 231 LEU A CA 1
ATOM 1867 C C . LEU A 1 231 ? 0.616 4.504 -31.158 1.00 96.81 231 LEU A C 1
ATOM 1869 O O . LEU A 1 231 ? 1.727 4.422 -31.675 1.00 96.81 231 LEU A O 1
ATOM 1873 N N . GLY A 1 232 ? -0.502 4.374 -31.876 1.00 95.75 232 GLY A N 1
ATOM 1874 C CA . GLY A 1 232 ? -0.519 4.140 -33.322 1.00 95.75 232 GLY A CA 1
ATOM 1875 C C . GLY A 1 232 ? 0.083 5.298 -34.125 1.00 95.75 232 GLY A C 1
ATOM 1876 O O . GLY A 1 232 ? 0.769 5.079 -35.125 1.00 95.75 232 GLY A O 1
ATOM 1877 N N . GLY A 1 233 ? -0.111 6.543 -33.681 1.00 93.62 233 GLY A N 1
ATOM 1878 C CA . GLY A 1 233 ? 0.546 7.727 -34.243 1.00 93.62 233 GLY A CA 1
ATOM 1879 C C . GLY A 1 233 ? 2.055 7.787 -33.977 1.00 93.62 233 GLY A C 1
ATOM 1880 O O . GLY A 1 233 ? 2.787 8.414 -34.741 1.00 93.62 233 GLY A O 1
ATOM 1881 N N . ASN A 1 234 ? 2.529 7.104 -32.933 1.00 94.75 234 ASN A N 1
ATOM 1882 C CA . ASN A 1 234 ? 3.931 7.052 -32.515 1.00 94.75 234 ASN A CA 1
ATOM 1883 C C . ASN A 1 234 ? 4.505 5.626 -32.588 1.00 94.75 234 ASN A C 1
ATOM 1885 O O . ASN A 1 234 ? 5.380 5.268 -31.794 1.00 94.75 234 ASN A O 1
ATOM 1889 N N . TYR A 1 235 ? 4.015 4.819 -33.534 1.00 95.88 235 TYR A N 1
ATOM 1890 C CA . TYR A 1 235 ? 4.360 3.404 -33.648 1.00 95.88 235 TYR A CA 1
ATOM 1891 C C . TYR A 1 235 ? 5.881 3.184 -33.703 1.00 95.88 235 TYR A C 1
ATOM 1893 O O . TYR A 1 235 ? 6.600 3.893 -34.411 1.00 95.88 235 TYR A O 1
ATOM 1901 N N . GLY A 1 236 ? 6.383 2.218 -32.933 1.00 95.25 236 GLY A N 1
ATOM 1902 C CA . GLY A 1 236 ? 7.814 1.917 -32.810 1.00 95.25 236 GLY A CA 1
ATOM 1903 C C . GLY A 1 236 ? 8.583 2.743 -31.768 1.00 95.25 236 GLY A C 1
ATOM 1904 O O . GLY A 1 236 ? 9.723 2.397 -31.456 1.00 95.25 236 GLY A O 1
ATOM 1905 N N . ARG A 1 237 ? 8.000 3.808 -31.195 1.00 97.25 237 ARG A N 1
ATOM 1906 C CA . ARG A 1 237 ? 8.623 4.591 -30.106 1.00 97.25 237 ARG A CA 1
ATOM 1907 C C . ARG A 1 237 ? 8.562 3.860 -28.763 1.00 97.25 237 ARG A C 1
ATOM 1909 O O . ARG A 1 237 ? 7.600 3.151 -28.489 1.00 97.25 237 ARG A O 1
ATOM 1916 N N . ASN A 1 238 ? 9.552 4.102 -27.903 1.00 98.56 238 ASN A N 1
ATOM 1917 C CA . ASN A 1 238 ? 9.591 3.647 -26.512 1.00 98.56 238 ASN A CA 1
ATOM 1918 C C . ASN A 1 238 ? 9.499 4.847 -25.562 1.00 98.56 238 ASN A C 1
ATOM 1920 O O . ASN A 1 238 ? 10.248 5.814 -25.698 1.00 98.56 238 ASN A O 1
ATOM 1924 N N . PHE A 1 239 ? 8.595 4.776 -24.592 1.00 98.56 239 PHE A N 1
ATOM 1925 C CA . PHE A 1 239 ? 8.233 5.867 -23.693 1.00 98.56 239 PHE A CA 1
ATOM 1926 C C . PHE A 1 239 ? 8.742 5.577 -22.282 1.00 98.56 239 PHE A C 1
ATOM 1928 O O . PHE A 1 239 ? 8.187 4.746 -21.559 1.00 98.56 239 PHE A O 1
ATOM 1935 N N . ALA A 1 240 ? 9.796 6.283 -21.883 1.00 97.88 240 ALA A N 1
ATOM 1936 C CA . ALA A 1 240 ? 10.369 6.228 -20.546 1.00 97.88 240 ALA A CA 1
ATOM 1937 C C . ALA A 1 240 ? 10.768 7.644 -20.112 1.00 97.88 240 ALA A C 1
ATOM 1939 O O . ALA A 1 240 ? 11.129 8.488 -20.931 1.00 97.88 240 ALA A O 1
ATOM 1940 N N . LYS A 1 241 ? 10.658 7.949 -18.816 1.00 97.12 241 LYS A N 1
ATOM 1941 C CA . LYS A 1 241 ? 10.916 9.302 -18.305 1.00 97.12 241 LYS A CA 1
ATOM 1942 C C . LYS A 1 241 ? 12.237 9.345 -17.556 1.00 97.12 241 LYS A C 1
ATOM 1944 O O . LYS A 1 241 ? 12.340 8.702 -16.511 1.00 97.12 241 LYS A O 1
ATOM 1949 N N . SER A 1 242 ? 13.192 10.132 -18.050 1.00 96.12 242 SER A N 1
ATOM 1950 C CA . SER A 1 242 ? 14.472 10.365 -17.373 1.00 96.12 242 SER A CA 1
ATOM 1951 C C . SER A 1 242 ? 14.326 11.346 -16.206 1.00 96.12 242 SER A C 1
ATOM 1953 O O . SER A 1 242 ? 13.404 12.167 -16.151 1.00 96.12 242 SER A O 1
ATOM 1955 N N . HIS A 1 243 ? 15.276 11.299 -15.280 1.00 90.81 243 HIS A N 1
ATOM 1956 C CA . HIS A 1 243 ? 15.303 12.046 -14.023 1.00 90.81 243 HIS A CA 1
ATOM 1957 C C . HIS A 1 243 ? 15.455 13.574 -14.176 1.00 90.81 243 HIS A C 1
ATOM 1959 O O . HIS A 1 243 ? 15.188 14.310 -13.221 1.00 90.81 243 HIS A O 1
ATOM 1965 N N . GLY A 1 244 ? 15.906 14.051 -15.345 1.00 85.25 244 GLY A N 1
ATOM 1966 C CA . GLY A 1 244 ? 16.012 15.477 -15.693 1.00 85.25 244 GLY A CA 1
ATOM 1967 C C . GLY A 1 244 ? 17.033 16.284 -14.875 1.00 85.25 244 GLY A C 1
ATOM 1968 O O . GLY A 1 244 ? 16.909 17.499 -14.779 1.00 85.25 244 GLY A O 1
ATOM 1969 N N . GLN A 1 245 ? 18.003 15.621 -14.241 1.00 85.12 245 GLN A N 1
ATOM 1970 C CA . GLN A 1 245 ? 19.083 16.225 -13.436 1.00 85.12 245 GLN A CA 1
ATOM 1971 C C . GLN A 1 245 ? 20.448 15.793 -14.004 1.00 85.12 245 GLN A C 1
ATOM 1973 O O . GLN A 1 245 ? 20.499 15.241 -15.098 1.00 85.12 245 GLN A O 1
ATOM 1978 N N . SER A 1 246 ? 21.562 15.996 -13.290 1.00 92.06 246 SER A N 1
ATOM 1979 C CA . SER A 1 246 ? 22.853 15.442 -13.725 1.00 92.06 246 SER A CA 1
ATOM 1980 C C . SER A 1 246 ? 22.955 13.939 -13.436 1.00 92.06 246 SER A C 1
ATOM 1982 O O . SER A 1 246 ? 22.585 13.475 -12.352 1.00 92.06 246 SER A O 1
ATOM 1984 N N . VAL A 1 247 ? 23.476 13.170 -14.398 1.00 91.44 247 VAL A N 1
ATOM 1985 C CA . VAL A 1 247 ? 23.603 11.700 -14.308 1.00 91.44 247 VAL A CA 1
ATOM 1986 C C . VAL A 1 247 ? 24.410 11.277 -13.075 1.00 91.44 247 VAL A C 1
ATOM 1988 O O . VAL A 1 247 ? 24.039 10.349 -12.362 1.00 91.44 247 VAL A O 1
ATOM 1991 N N . GLN A 1 248 ? 25.474 12.011 -12.738 1.00 92.75 248 GLN A N 1
ATOM 1992 C CA . GLN A 1 248 ? 26.289 11.722 -11.552 1.00 92.75 248 GLN A CA 1
ATOM 1993 C C . GLN A 1 248 ? 25.508 11.859 -10.236 1.00 92.75 248 GLN A C 1
ATOM 1995 O O . GLN A 1 248 ? 25.700 11.064 -9.314 1.00 92.75 248 GLN A O 1
ATOM 2000 N N . GLN A 1 249 ? 24.628 12.861 -10.125 1.00 93.44 249 GLN A N 1
ATOM 2001 C CA . GLN A 1 249 ? 23.773 13.007 -8.945 1.00 93.44 249 GLN A CA 1
ATOM 2002 C C . GLN A 1 249 ? 22.721 11.901 -8.885 1.00 93.44 249 GLN A C 1
ATOM 2004 O O . GLN A 1 249 ? 22.445 11.393 -7.797 1.00 93.44 249 GLN A O 1
ATOM 2009 N N . PHE A 1 250 ? 22.163 11.511 -10.034 1.00 94.31 250 PHE A N 1
ATOM 2010 C CA . PHE A 1 250 ? 21.224 10.398 -10.132 1.00 94.31 250 PHE A CA 1
ATOM 2011 C C . PHE A 1 250 ? 21.861 9.083 -9.667 1.00 94.31 250 PHE A C 1
ATOM 2013 O O . PHE A 1 250 ? 21.344 8.471 -8.736 1.00 94.31 250 PHE A O 1
ATOM 2020 N N . ILE A 1 251 ? 23.036 8.724 -10.199 1.00 95.44 251 ILE A N 1
ATOM 2021 C CA . ILE A 1 251 ? 23.802 7.529 -9.803 1.00 95.44 251 ILE A CA 1
ATOM 2022 C C . ILE A 1 251 ? 23.977 7.459 -8.284 1.00 95.44 251 ILE A C 1
ATOM 2024 O O . ILE A 1 251 ? 23.658 6.439 -7.674 1.00 95.44 251 ILE A O 1
ATOM 2028 N N . LYS A 1 252 ? 24.423 8.558 -7.662 1.00 94.50 252 LYS A N 1
ATOM 2029 C CA . LYS A 1 252 ? 24.656 8.611 -6.212 1.00 94.50 252 LYS A CA 1
ATOM 2030 C C . LYS A 1 252 ? 23.370 8.499 -5.393 1.00 94.50 252 LYS A C 1
ATOM 2032 O O . LYS A 1 252 ? 23.372 7.841 -4.359 1.00 94.50 252 LYS A O 1
ATOM 2037 N N . ARG A 1 253 ? 22.282 9.158 -5.811 1.00 93.19 253 ARG A N 1
ATOM 2038 C CA . ARG A 1 253 ? 21.005 9.163 -5.069 1.00 93.19 253 ARG A CA 1
ATOM 2039 C C . ARG A 1 253 ? 20.268 7.829 -5.162 1.00 93.19 253 ARG A C 1
ATOM 2041 O O . ARG A 1 253 ? 19.695 7.396 -4.166 1.00 93.19 253 ARG A O 1
ATOM 2048 N N . GLN A 1 254 ? 20.331 7.184 -6.322 1.00 94.38 254 GLN A N 1
ATOM 2049 C CA . GLN A 1 254 ? 19.750 5.861 -6.556 1.00 94.38 254 GLN A CA 1
ATOM 2050 C C . GLN A 1 254 ? 20.603 4.721 -5.992 1.00 94.38 254 GLN A C 1
ATOM 2052 O O . GLN A 1 254 ? 20.149 3.584 -5.946 1.00 94.38 254 GLN A O 1
ATOM 2057 N N . GLY A 1 255 ? 21.846 5.002 -5.588 1.00 96.19 255 GLY A N 1
ATOM 2058 C CA . GLY A 1 255 ? 22.778 3.973 -5.139 1.00 96.19 255 GLY A CA 1
ATOM 2059 C C . GLY A 1 255 ? 23.230 3.044 -6.270 1.00 96.19 255 GLY A C 1
ATOM 2060 O O . GLY A 1 255 ? 23.540 1.885 -6.016 1.00 96.19 255 GLY A O 1
ATOM 2061 N N . LEU A 1 256 ? 23.291 3.527 -7.519 1.00 96.94 256 LEU A N 1
ATOM 2062 C CA . LEU A 1 256 ? 23.799 2.732 -8.648 1.00 96.94 256 LEU A CA 1
ATOM 2063 C C . LEU A 1 256 ? 25.298 2.411 -8.493 1.00 96.94 256 LEU A C 1
ATOM 2065 O O . LEU A 1 256 ? 25.769 1.404 -9.016 1.00 96.94 256 LEU A O 1
ATOM 2069 N N . ASP A 1 257 ? 26.038 3.215 -7.727 1.00 96.62 257 ASP A N 1
ATOM 2070 C CA . ASP A 1 257 ? 27.434 2.986 -7.322 1.00 96.62 257 ASP A CA 1
ATOM 2071 C C . ASP A 1 257 ? 27.570 2.137 -6.037 1.00 96.62 257 ASP A C 1
ATOM 2073 O O . ASP A 1 257 ? 28.634 2.080 -5.411 1.00 96.62 257 ASP A O 1
ATOM 2077 N N . ARG A 1 258 ? 26.485 1.479 -5.617 1.00 97.44 258 ARG A N 1
ATOM 2078 C CA . ARG A 1 258 ? 26.419 0.563 -4.475 1.00 97.44 258 ARG A CA 1
ATOM 2079 C C . ARG A 1 258 ? 25.975 -0.817 -4.949 1.00 97.44 258 ARG A C 1
ATOM 2081 O O . ARG A 1 258 ? 25.289 -0.933 -5.959 1.00 97.44 258 ARG A O 1
ATOM 2088 N N . THR A 1 259 ? 26.343 -1.849 -4.202 1.00 97.88 259 THR A N 1
ATOM 2089 C CA . THR A 1 259 ? 25.900 -3.220 -4.455 1.00 97.88 259 THR A CA 1
ATOM 2090 C C . THR A 1 259 ? 24.902 -3.647 -3.398 1.00 97.88 259 THR A C 1
ATOM 2092 O O . THR A 1 259 ? 25.178 -3.535 -2.199 1.00 97.88 259 THR A O 1
ATOM 2095 N N . PHE A 1 260 ? 23.780 -4.195 -3.853 1.00 98.12 260 PHE A N 1
ATOM 2096 C CA . PHE A 1 260 ? 22.749 -4.750 -2.992 1.00 98.12 260 PHE A CA 1
ATOM 2097 C C . PHE A 1 260 ? 22.554 -6.246 -3.231 1.00 98.12 260 PHE A C 1
ATOM 2099 O O . PHE A 1 260 ? 22.837 -6.761 -4.313 1.00 98.12 260 PHE A O 1
ATOM 2106 N N . TYR A 1 261 ? 22.042 -6.936 -2.220 1.00 97.62 261 TYR A N 1
ATOM 2107 C CA . TYR A 1 261 ? 21.633 -8.330 -2.315 1.00 97.62 261 TYR A CA 1
ATOM 2108 C C . TYR A 1 261 ? 20.213 -8.496 -1.770 1.00 97.62 261 TYR A C 1
ATOM 2110 O O . TYR A 1 261 ? 19.914 -8.005 -0.682 1.00 97.62 261 TYR A O 1
ATOM 2118 N N . GLU A 1 262 ? 19.339 -9.165 -2.523 1.00 97.69 262 GLU A N 1
ATOM 2119 C CA . GLU A 1 262 ? 17.951 -9.411 -2.122 1.00 97.69 262 GLU A CA 1
ATOM 2120 C C . GLU A 1 262 ? 17.781 -10.837 -1.589 1.00 97.69 262 GLU A C 1
ATOM 2122 O O . GLU A 1 262 ? 17.800 -11.795 -2.362 1.00 97.69 262 GLU A O 1
ATOM 2127 N N . CYS A 1 263 ? 17.550 -10.974 -0.284 1.00 95.75 263 CYS A N 1
ATOM 2128 C CA . CYS A 1 263 ? 17.084 -12.217 0.333 1.00 95.75 263 CYS A CA 1
ATOM 2129 C C . CYS A 1 263 ? 16.147 -11.915 1.504 1.00 95.75 263 CYS A C 1
ATOM 2131 O O . CYS A 1 263 ? 16.083 -10.782 1.977 1.00 95.75 263 CYS A O 1
ATOM 2133 N N . GLU A 1 264 ? 15.356 -12.911 1.918 1.00 93.25 264 GLU A N 1
ATOM 2134 C CA . GLU A 1 264 ? 14.391 -12.827 3.031 1.00 93.25 264 GLU A CA 1
ATOM 2135 C C . GLU A 1 264 ? 13.449 -11.603 3.004 1.00 93.25 264 GLU A C 1
ATOM 2137 O O . GLU A 1 264 ? 13.097 -11.041 4.036 1.00 93.25 264 GLU A O 1
ATOM 2142 N N . ASN A 1 265 ? 13.003 -11.210 1.802 1.00 93.56 265 ASN A N 1
ATOM 2143 C CA . ASN A 1 265 ? 12.172 -10.020 1.567 1.00 93.56 265 ASN A CA 1
ATOM 2144 C C . ASN A 1 265 ? 12.825 -8.714 2.072 1.00 93.56 265 ASN A C 1
ATOM 2146 O O . ASN A 1 265 ? 12.130 -7.817 2.558 1.00 93.56 265 ASN A O 1
ATOM 2150 N N . ARG A 1 266 ? 14.153 -8.590 1.934 1.00 95.44 266 ARG A N 1
ATOM 2151 C CA . ARG A 1 266 ? 14.931 -7.391 2.271 1.00 95.44 266 ARG A CA 1
ATOM 2152 C C . ARG A 1 266 ? 16.052 -7.130 1.259 1.00 95.44 266 ARG A C 1
ATOM 2154 O O . ARG A 1 266 ? 16.658 -8.064 0.741 1.00 95.44 266 ARG A O 1
ATOM 2161 N N . MET A 1 267 ? 16.352 -5.849 1.014 1.00 96.75 267 MET A N 1
ATOM 2162 C CA . MET A 1 267 ? 17.536 -5.413 0.257 1.00 96.75 267 MET A CA 1
ATOM 2163 C C . MET A 1 267 ? 18.683 -5.039 1.195 1.00 96.75 267 MET A C 1
ATOM 2165 O O . MET A 1 267 ? 18.640 -4.010 1.879 1.00 96.75 267 MET A O 1
ATOM 2169 N N . TRP A 1 268 ? 19.732 -5.850 1.175 1.00 97.56 268 TRP A N 1
ATOM 2170 C CA . TRP A 1 268 ? 20.942 -5.683 1.972 1.00 97.56 268 TRP A CA 1
ATOM 2171 C C . TRP A 1 268 ? 21.981 -4.872 1.213 1.00 97.56 268 TRP A C 1
ATOM 2173 O O . TRP A 1 268 ? 22.334 -5.231 0.093 1.00 97.56 268 TRP A O 1
ATOM 2183 N N . LEU A 1 269 ? 22.508 -3.806 1.816 1.00 97.69 269 LEU A N 1
ATOM 2184 C CA . LEU A 1 269 ? 23.680 -3.113 1.277 1.00 97.69 269 LEU A CA 1
ATOM 2185 C C . LEU A 1 269 ? 24.926 -3.941 1.605 1.00 97.69 269 LEU A C 1
ATOM 2187 O O . LEU A 1 269 ? 25.258 -4.103 2.777 1.00 97.69 269 LEU A O 1
ATOM 2191 N N . VAL A 1 270 ? 25.618 -4.438 0.579 1.00 97.25 270 VAL A N 1
ATOM 2192 C CA . VAL A 1 270 ? 26.760 -5.360 0.741 1.00 97.25 270 VAL A CA 1
ATOM 2193 C C . VAL A 1 270 ? 28.086 -4.795 0.230 1.00 97.25 270 VAL A C 1
ATOM 2195 O O . VAL A 1 270 ? 29.144 -5.278 0.620 1.00 97.25 270 VAL A O 1
ATOM 2198 N N . ASP A 1 271 ? 28.060 -3.742 -0.591 1.00 96.38 271 ASP A N 1
ATOM 2199 C CA . ASP A 1 271 ? 29.262 -2.977 -0.940 1.00 96.38 271 ASP A CA 1
ATOM 2200 C C . ASP A 1 271 ? 28.918 -1.520 -1.281 1.00 96.38 271 ASP A C 1
ATOM 2202 O O . ASP A 1 271 ? 27.907 -1.219 -1.921 1.00 96.38 271 ASP A O 1
ATOM 2206 N N . ARG A 1 272 ? 29.786 -0.596 -0.859 1.00 94.38 272 ARG A N 1
ATOM 2207 C CA . ARG A 1 272 ? 29.661 0.838 -1.130 1.00 94.38 272 ARG A CA 1
ATOM 2208 C C . ARG A 1 272 ? 30.504 1.327 -2.301 1.00 94.38 272 ARG A C 1
ATOM 2210 O O . ARG A 1 272 ? 30.442 2.516 -2.582 1.00 94.38 272 ARG A O 1
ATOM 2217 N N . LYS A 1 273 ? 31.323 0.507 -2.954 1.00 91.06 273 LYS A N 1
ATOM 2218 C CA . LYS A 1 273 ? 32.329 0.995 -3.915 1.00 91.06 273 LYS A CA 1
ATOM 2219 C C . LYS A 1 273 ? 32.206 0.349 -5.294 1.00 91.06 273 LYS A C 1
ATOM 2221 O O . LYS A 1 273 ? 33.206 0.231 -6.007 1.00 91.06 273 LYS A O 1
ATOM 2226 N N . ARG A 1 274 ? 30.984 0.007 -5.713 1.00 94.19 274 ARG A N 1
ATOM 2227 C CA . ARG A 1 274 ? 30.739 -0.553 -7.043 1.00 94.19 274 ARG A CA 1
ATOM 2228 C C . ARG A 1 274 ? 31.064 0.471 -8.127 1.00 94.19 274 ARG A C 1
ATOM 2230 O O . ARG A 1 274 ? 30.544 1.585 -8.133 1.00 94.19 274 ARG A O 1
ATOM 2237 N N . LYS A 1 275 ? 31.902 0.071 -9.082 1.00 94.12 275 LYS A N 1
ATOM 2238 C CA . LYS A 1 275 ? 32.206 0.877 -10.269 1.00 94.12 275 LYS A CA 1
ATOM 2239 C C . LYS A 1 275 ? 31.102 0.722 -11.312 1.00 94.12 275 LYS A C 1
ATOM 2241 O O . LYS A 1 275 ? 30.614 -0.380 -11.545 1.00 94.12 275 LYS A O 1
ATOM 2246 N N . ILE A 1 276 ? 30.749 1.828 -11.960 1.00 95.94 276 ILE A N 1
ATOM 2247 C CA . ILE A 1 276 ? 29.863 1.821 -13.126 1.00 95.94 276 ILE A CA 1
ATOM 2248 C C . ILE A 1 276 ? 30.644 1.271 -14.334 1.00 95.94 276 ILE A C 1
ATOM 2250 O O . ILE A 1 276 ? 31.785 1.706 -14.535 1.00 95.94 276 ILE A O 1
ATOM 2254 N N . PRO A 1 277 ? 30.081 0.334 -15.123 1.00 96.38 277 PRO A N 1
ATOM 2255 C CA . PRO A 1 277 ? 30.745 -0.189 -16.313 1.00 96.38 277 PRO A CA 1
ATOM 2256 C C . PRO A 1 277 ? 31.084 0.924 -17.311 1.00 96.38 277 PRO A C 1
ATOM 2258 O O . PRO A 1 277 ? 30.268 1.804 -17.578 1.00 96.38 277 PRO A O 1
ATOM 2261 N N . GLN A 1 278 ? 32.288 0.883 -17.880 1.00 96.94 278 GLN A N 1
ATOM 2262 C CA . GLN A 1 278 ? 32.699 1.815 -18.931 1.00 96.94 278 GLN A CA 1
ATOM 2263 C C . GLN A 1 278 ? 32.082 1.436 -20.282 1.00 96.94 278 GLN A C 1
ATOM 2265 O O . GLN A 1 278 ? 31.697 0.288 -20.501 1.00 96.94 278 GLN A O 1
ATOM 2270 N N . GLY A 1 279 ? 32.046 2.394 -21.209 1.00 95.56 279 GLY A N 1
ATOM 2271 C CA . GLY A 1 279 ? 31.584 2.171 -22.582 1.00 95.56 279 GLY A CA 1
ATOM 2272 C C . GLY A 1 279 ? 30.075 2.300 -22.781 1.00 95.56 279 GLY A C 1
ATOM 2273 O O . GLY A 1 279 ? 29.633 2.188 -23.916 1.00 95.56 279 GLY A O 1
ATOM 2274 N N . ILE A 1 280 ? 29.308 2.581 -21.722 1.00 96.38 280 ILE A N 1
ATOM 2275 C CA . ILE A 1 280 ? 27.859 2.803 -21.780 1.00 96.38 280 ILE A CA 1
ATOM 2276 C C . ILE A 1 280 ? 27.453 4.141 -21.154 1.00 96.38 280 ILE A C 1
ATOM 2278 O O . ILE A 1 280 ? 28.138 4.673 -20.279 1.00 96.38 280 ILE A O 1
ATOM 2282 N N . GLU A 1 281 ? 26.310 4.660 -21.584 1.00 94.19 281 GLU A N 1
ATOM 2283 C CA . GLU A 1 281 ? 25.624 5.801 -20.984 1.00 94.19 281 GLU A CA 1
ATOM 2284 C C . GLU A 1 281 ? 24.608 5.319 -19.941 1.00 94.19 281 GLU A C 1
ATOM 2286 O O . GLU A 1 281 ? 23.692 4.563 -20.260 1.00 94.19 281 GLU A O 1
ATOM 2291 N N . MET A 1 282 ? 24.765 5.748 -18.688 1.00 95.75 282 MET A N 1
ATOM 2292 C CA . MET A 1 282 ? 23.776 5.478 -17.642 1.00 95.75 282 MET A CA 1
ATOM 2293 C C . MET A 1 282 ? 22.675 6.537 -17.679 1.00 95.75 282 MET A C 1
ATOM 2295 O O . MET A 1 282 ? 22.973 7.727 -17.596 1.00 95.75 282 MET A O 1
ATOM 2299 N N . ASP A 1 283 ? 21.420 6.102 -17.686 1.00 96.56 283 ASP A N 1
ATOM 2300 C CA . ASP A 1 283 ? 20.253 6.963 -17.481 1.00 96.56 283 ASP A CA 1
ATOM 2301 C C . ASP A 1 283 ? 19.210 6.243 -16.614 1.00 96.56 283 ASP A C 1
ATOM 2303 O O . ASP A 1 283 ? 19.287 5.035 -16.379 1.00 96.56 283 ASP A O 1
ATOM 2307 N N . GLY A 1 284 ? 18.232 6.986 -16.114 1.00 97.25 284 GLY A N 1
ATOM 2308 C CA . GLY A 1 284 ? 17.078 6.447 -15.419 1.00 97.25 284 GLY A CA 1
ATOM 2309 C C . GLY A 1 284 ? 16.090 7.521 -14.987 1.00 97.25 284 GLY A C 1
ATOM 2310 O O . GLY A 1 284 ? 16.257 8.711 -15.235 1.00 97.25 284 GLY A O 1
ATOM 2311 N N . GLY A 1 285 ? 15.029 7.114 -14.315 1.00 96.69 285 GLY A N 1
ATOM 2312 C CA . GLY A 1 285 ? 13.995 7.980 -13.785 1.00 96.69 285 GLY A CA 1
ATOM 2313 C C . GLY A 1 285 ? 12.806 7.150 -13.335 1.00 96.69 285 GLY A C 1
ATOM 2314 O O . GLY A 1 285 ? 12.893 6.439 -12.347 1.00 96.69 285 GLY A O 1
ATOM 2315 N N . SER A 1 286 ? 11.677 7.262 -14.027 1.00 97.75 286 SER A N 1
ATOM 2316 C CA . SER A 1 286 ? 10.490 6.486 -13.662 1.00 97.75 286 SER A CA 1
ATOM 2317 C C . SER A 1 286 ? 10.573 5.046 -14.173 1.00 97.75 286 SER A C 1
ATOM 2319 O O . SER A 1 286 ? 10.867 4.830 -15.343 1.00 97.75 286 SER A O 1
ATOM 2321 N N . ASP A 1 287 ? 10.220 4.094 -13.313 1.00 98.06 287 ASP A N 1
ATOM 2322 C CA . ASP A 1 287 ? 10.007 2.667 -13.599 1.00 98.06 287 ASP A CA 1
ATOM 2323 C C . ASP A 1 287 ? 8.677 2.349 -14.314 1.00 98.06 287 ASP A C 1
ATOM 2325 O O . ASP A 1 287 ? 8.436 1.213 -14.724 1.00 98.06 287 ASP A O 1
ATOM 2329 N N . TRP A 1 288 ? 7.809 3.344 -14.492 1.00 98.56 288 TRP A N 1
ATOM 2330 C CA . TRP A 1 288 ? 6.600 3.244 -15.309 1.00 98.56 288 TRP A CA 1
ATOM 2331 C C . TRP A 1 288 ? 6.954 3.573 -16.747 1.00 98.56 288 TRP A C 1
ATOM 2333 O O . TRP A 1 288 ? 7.471 4.662 -17.007 1.00 98.56 288 TRP A O 1
ATOM 2343 N N . VAL A 1 289 ? 6.680 2.647 -17.661 1.00 98.69 289 VAL A N 1
ATOM 2344 C CA . VAL A 1 289 ? 7.101 2.712 -19.062 1.00 98.69 289 VAL A CA 1
ATOM 2345 C C . VAL A 1 289 ? 5.988 2.233 -19.995 1.00 98.69 289 VAL A C 1
ATOM 2347 O O . VAL A 1 289 ? 5.117 1.453 -19.607 1.00 98.69 289 VAL A O 1
ATOM 2350 N N . ALA A 1 290 ? 6.035 2.688 -21.245 1.00 98.69 290 ALA A N 1
ATOM 2351 C CA . ALA A 1 290 ? 5.301 2.073 -22.346 1.00 98.69 290 ALA A CA 1
ATOM 2352 C C . ALA A 1 290 ? 6.299 1.702 -23.449 1.00 98.69 290 ALA A C 1
ATOM 2354 O O . ALA A 1 290 ? 6.957 2.572 -24.023 1.00 98.69 290 ALA A O 1
ATOM 2355 N N . LEU A 1 291 ? 6.463 0.408 -23.705 1.00 98.81 291 LEU A N 1
ATOM 2356 C CA . LEU A 1 291 ? 7.536 -0.131 -24.541 1.00 98.81 291 LEU A CA 1
ATOM 2357 C C . LEU A 1 291 ? 6.961 -0.820 -25.773 1.00 98.81 291 LEU A C 1
ATOM 2359 O O . LEU A 1 291 ? 6.010 -1.590 -25.670 1.00 98.81 291 LEU A O 1
ATOM 2363 N N . HIS A 1 292 ? 7.548 -0.568 -26.936 1.00 98.50 292 HIS A N 1
ATOM 2364 C CA . HIS A 1 292 ? 7.152 -1.229 -28.172 1.00 98.50 292 HIS A CA 1
ATOM 2365 C C . HIS A 1 292 ? 7.630 -2.690 -28.190 1.00 98.50 292 HIS A C 1
ATOM 2367 O O . HIS A 1 292 ? 8.742 -3.001 -27.744 1.00 98.50 292 HIS A O 1
ATOM 2373 N N . ARG A 1 293 ? 6.832 -3.592 -28.772 1.00 97.94 293 ARG A N 1
ATOM 2374 C CA . ARG A 1 293 ? 7.085 -5.041 -28.803 1.00 97.94 293 ARG A CA 1
ATOM 2375 C C . ARG A 1 293 ? 8.458 -5.410 -29.355 1.00 97.94 293 ARG A C 1
ATOM 2377 O O . ARG A 1 293 ? 9.061 -6.359 -28.862 1.00 97.94 293 ARG A O 1
ATOM 2384 N N . SER A 1 294 ? 8.988 -4.678 -30.335 1.00 97.19 294 SER A N 1
ATOM 2385 C CA . SER A 1 294 ? 10.327 -4.955 -30.881 1.00 97.19 294 SER A CA 1
ATOM 2386 C C . SER A 1 294 ? 11.432 -4.790 -29.833 1.00 97.19 294 SER A C 1
ATOM 2388 O O . SER A 1 294 ? 12.346 -5.609 -29.764 1.00 97.19 294 SER A O 1
ATOM 2390 N N . PHE A 1 295 ? 11.332 -3.760 -28.988 1.00 98.31 295 PHE A N 1
ATOM 2391 C CA . PHE A 1 295 ? 12.276 -3.544 -27.897 1.00 98.31 295 PHE A CA 1
ATOM 2392 C C . PHE A 1 295 ? 12.087 -4.601 -26.807 1.00 98.31 295 PHE A C 1
ATOM 2394 O O . PHE A 1 295 ? 13.056 -5.212 -26.367 1.00 98.31 295 PHE A O 1
ATOM 2401 N N . CYS A 1 296 ? 10.838 -4.907 -26.450 1.00 98.56 296 CYS A N 1
ATOM 2402 C CA . CYS A 1 296 ? 10.514 -6.010 -25.547 1.00 98.56 296 CYS A CA 1
ATOM 2403 C C . CYS A 1 296 ? 11.080 -7.359 -26.022 1.00 98.56 296 CYS A C 1
ATOM 2405 O O . CYS A 1 296 ? 11.650 -8.092 -25.223 1.00 98.56 296 CYS A O 1
ATOM 2407 N N . SER A 1 297 ? 10.988 -7.657 -27.321 1.00 97.75 297 SER A N 1
ATOM 2408 C CA . SER A 1 297 ? 11.542 -8.877 -27.926 1.00 97.75 297 SER A CA 1
ATOM 2409 C C . SER A 1 297 ? 13.063 -8.933 -27.782 1.00 97.75 297 SER A C 1
ATOM 2411 O O . SER A 1 297 ? 13.615 -9.983 -27.472 1.00 97.75 297 SER A O 1
ATOM 2413 N N . TYR A 1 298 ? 13.746 -7.797 -27.954 1.00 97.69 298 TYR A N 1
ATOM 2414 C CA . TYR A 1 298 ? 15.187 -7.694 -27.726 1.00 97.69 298 TYR A CA 1
ATOM 2415 C C . TYR A 1 298 ? 15.556 -7.968 -26.262 1.00 97.69 298 TYR A C 1
ATOM 2417 O O . TYR A 1 298 ? 16.480 -8.741 -26.010 1.00 97.69 298 TYR A O 1
ATOM 2425 N N . LEU A 1 299 ? 14.807 -7.411 -25.303 1.00 98.19 299 LEU A N 1
ATOM 2426 C CA . LEU A 1 299 ? 15.059 -7.592 -23.866 1.00 98.19 299 LEU A CA 1
ATOM 2427 C C . LEU A 1 299 ? 15.057 -9.061 -23.419 1.00 98.19 299 LEU A C 1
ATOM 2429 O O . LEU A 1 299 ? 15.796 -9.414 -22.500 1.00 98.19 299 LEU A O 1
ATOM 2433 N N . VAL A 1 300 ? 14.247 -9.904 -24.065 1.00 97.00 300 VAL A N 1
ATOM 2434 C CA . VAL A 1 300 ? 14.076 -11.327 -23.717 1.00 97.00 300 VAL A CA 1
ATOM 2435 C C . VAL A 1 300 ? 14.639 -12.281 -24.775 1.00 97.00 300 VAL A C 1
ATOM 2437 O O . VAL A 1 300 ? 14.357 -13.476 -24.741 1.00 97.00 300 VAL A O 1
ATOM 2440 N N . SER A 1 301 ? 15.423 -11.756 -25.721 1.00 93.62 301 SER A N 1
ATOM 2441 C CA . SER A 1 301 ? 16.012 -12.543 -26.807 1.00 93.62 301 SER A CA 1
ATOM 2442 C C . SER A 1 301 ? 17.046 -13.548 -26.298 1.00 93.62 301 SER A C 1
ATOM 2444 O O . SER A 1 301 ? 17.784 -13.276 -25.350 1.00 93.62 301 SER A O 1
ATOM 2446 N N . GLU A 1 302 ? 17.120 -14.703 -26.963 1.00 92.88 302 GLU A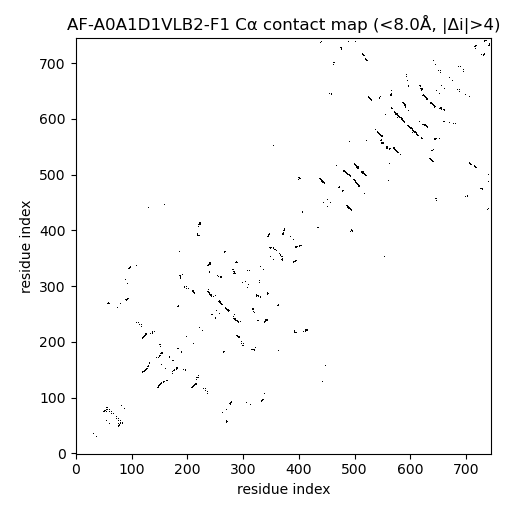 N 1
ATOM 2447 C CA . GLU A 1 302 ? 18.120 -15.736 -26.696 1.00 92.88 302 GLU A CA 1
ATOM 2448 C C . GLU A 1 302 ? 18.845 -16.146 -27.991 1.00 92.88 302 GLU A C 1
ATOM 2450 O O . GLU A 1 302 ? 18.178 -16.368 -29.005 1.00 92.88 302 GLU A O 1
ATOM 2455 N N . PRO A 1 303 ? 20.188 -16.281 -27.976 1.00 93.00 303 PRO A N 1
ATOM 2456 C CA . PRO A 1 303 ? 21.082 -15.968 -26.858 1.00 93.00 303 PRO A CA 1
ATOM 2457 C C . PRO A 1 303 ? 21.221 -14.453 -26.630 1.00 93.00 303 PRO A C 1
ATOM 2459 O O . PRO A 1 303 ? 21.249 -13.665 -27.578 1.00 93.00 303 PRO A O 1
ATOM 2462 N N . LYS A 1 304 ? 21.373 -14.037 -25.368 1.00 93.75 304 LYS A N 1
ATOM 2463 C CA . LYS A 1 304 ? 21.561 -12.619 -25.020 1.00 93.75 304 LYS A CA 1
ATOM 2464 C C . LYS A 1 304 ? 22.888 -12.056 -25.540 1.00 93.75 304 LYS A C 1
ATOM 2466 O O . LYS A 1 304 ? 23.956 -12.642 -25.363 1.00 93.75 304 LYS A O 1
ATOM 2471 N N . GLY A 1 305 ? 22.836 -10.850 -26.108 1.00 94.25 305 GLY A N 1
ATOM 2472 C CA . GLY A 1 305 ? 24.031 -10.077 -26.456 1.00 94.25 305 GLY A CA 1
ATOM 2473 C C . GLY A 1 305 ? 24.823 -9.613 -25.223 1.00 94.25 305 GLY A C 1
ATOM 2474 O O . GLY A 1 305 ? 24.286 -9.512 -24.119 1.00 94.25 305 GLY A O 1
ATOM 2475 N N . LYS A 1 306 ? 26.105 -9.262 -25.416 1.00 96.00 306 LYS A N 1
ATOM 2476 C CA . LYS A 1 306 ? 27.026 -8.857 -24.328 1.00 96.00 306 LYS A CA 1
ATOM 2477 C C . LYS A 1 306 ? 26.499 -7.700 -23.468 1.00 96.00 306 LYS A C 1
ATOM 2479 O O . LYS A 1 306 ? 26.669 -7.739 -22.252 1.00 96.00 306 LYS A O 1
ATOM 2484 N N . LEU A 1 307 ? 25.863 -6.696 -24.084 1.00 96.69 307 LEU A N 1
ATOM 2485 C CA . LEU A 1 307 ? 25.257 -5.568 -23.368 1.00 96.69 307 LEU A CA 1
ATOM 2486 C C . LEU A 1 307 ? 24.165 -6.045 -22.401 1.00 96.69 307 LEU A C 1
ATOM 2488 O O . LEU A 1 307 ? 24.261 -5.791 -21.205 1.00 96.69 307 LEU A O 1
ATOM 2492 N N . LEU A 1 308 ? 23.154 -6.760 -22.909 1.00 97.00 308 LEU A N 1
ATOM 2493 C CA . LEU A 1 308 ? 22.028 -7.235 -22.099 1.00 97.00 308 LEU A CA 1
ATOM 2494 C C . LEU A 1 308 ? 22.484 -8.188 -20.999 1.00 97.00 308 LEU A C 1
ATOM 2496 O O . LEU A 1 308 ? 22.106 -8.004 -19.846 1.00 97.00 308 LEU A O 1
ATOM 2500 N N . GLN A 1 309 ? 23.330 -9.166 -21.330 1.00 97.06 309 GLN A N 1
ATOM 2501 C CA . GLN A 1 309 ? 23.831 -10.122 -20.346 1.00 97.06 309 GLN A CA 1
ATOM 2502 C C . GLN A 1 309 ? 24.574 -9.416 -19.204 1.00 97.06 309 GLN A C 1
ATOM 2504 O O . GLN A 1 309 ? 24.347 -9.717 -18.034 1.00 97.06 309 GLN A O 1
ATOM 2509 N N . GLY A 1 310 ? 25.437 -8.450 -19.529 1.00 97.38 310 GLY A N 1
ATOM 2510 C CA . GLY A 1 310 ? 26.176 -7.691 -18.526 1.00 97.38 310 GLY A CA 1
ATOM 2511 C C . GLY A 1 310 ? 25.293 -6.766 -17.687 1.00 97.38 310 GLY A C 1
ATOM 2512 O O . GLY A 1 310 ? 25.475 -6.688 -16.471 1.00 97.38 310 GLY A O 1
ATOM 2513 N N . LEU A 1 311 ? 24.309 -6.104 -18.304 1.00 98.06 311 LEU A N 1
ATOM 2514 C CA . LEU A 1 311 ? 23.350 -5.268 -17.582 1.00 98.06 311 LEU A CA 1
ATOM 2515 C C . LEU A 1 311 ? 22.455 -6.095 -16.657 1.00 98.06 311 LEU A C 1
ATOM 2517 O O . LEU A 1 311 ? 22.201 -5.655 -15.544 1.00 98.06 311 LEU A O 1
ATOM 2521 N N . LEU A 1 312 ? 22.027 -7.298 -17.046 1.00 98.00 312 LEU A N 1
ATOM 2522 C CA . LEU A 1 312 ? 21.251 -8.172 -16.159 1.00 98.00 312 LEU A CA 1
ATOM 2523 C C . LEU A 1 312 ? 22.047 -8.565 -14.909 1.00 98.00 312 LEU A C 1
ATOM 2525 O O . LEU A 1 312 ? 21.516 -8.476 -13.807 1.00 98.00 312 LEU A O 1
ATOM 2529 N N . VAL A 1 313 ? 23.335 -8.897 -15.052 1.00 97.31 313 VAL A N 1
ATOM 2530 C CA . VAL A 1 313 ? 24.222 -9.155 -13.901 1.00 97.31 313 VAL A CA 1
ATOM 2531 C C . VAL A 1 313 ? 24.364 -7.910 -13.016 1.00 97.31 313 VAL A C 1
ATOM 2533 O O . VAL A 1 313 ? 24.280 -8.002 -11.792 1.00 97.31 313 VAL A O 1
ATOM 2536 N N . PHE A 1 314 ? 24.538 -6.728 -13.616 1.00 97.94 314 PHE A N 1
ATOM 2537 C CA . PHE A 1 314 ? 24.629 -5.467 -12.876 1.00 97.94 314 PHE A CA 1
ATOM 2538 C C . PHE A 1 314 ? 23.334 -5.152 -12.108 1.00 97.94 314 PHE A C 1
ATOM 2540 O O . PHE A 1 314 ? 23.360 -4.836 -10.913 1.00 97.94 314 PHE A O 1
ATOM 2547 N N . TYR A 1 315 ? 22.186 -5.260 -12.774 1.00 98.31 315 TYR A N 1
ATOM 2548 C CA . TYR A 1 315 ? 20.889 -4.865 -12.236 1.00 98.31 315 TYR A CA 1
ATOM 2549 C C . TYR A 1 315 ? 20.275 -5.879 -11.267 1.00 98.31 315 TYR A C 1
ATOM 2551 O O . TYR A 1 315 ? 19.509 -5.466 -10.401 1.00 98.31 315 TYR A O 1
ATOM 2559 N N . ASN A 1 316 ? 20.692 -7.148 -11.306 1.00 97.50 316 ASN A N 1
ATOM 2560 C CA . ASN A 1 316 ? 20.314 -8.151 -10.301 1.00 97.50 316 ASN A CA 1
ATOM 2561 C C . ASN A 1 316 ? 20.807 -7.801 -8.882 1.00 97.50 316 ASN A C 1
ATOM 2563 O O . ASN A 1 316 ? 20.262 -8.273 -7.890 1.00 97.50 316 ASN A O 1
ATOM 2567 N N . HIS A 1 317 ? 21.827 -6.945 -8.782 1.00 97.75 317 HIS A N 1
ATOM 2568 C CA . HIS A 1 317 ? 22.418 -6.501 -7.517 1.00 97.75 317 HIS A CA 1
ATOM 2569 C C . HIS A 1 317 ? 22.327 -4.980 -7.335 1.00 97.75 317 HIS A C 1
ATOM 2571 O O . HIS A 1 317 ? 23.217 -4.345 -6.765 1.00 97.75 317 HIS A O 1
ATOM 2577 N N . THR A 1 318 ? 21.262 -4.378 -7.871 1.00 98.12 318 THR A N 1
ATOM 2578 C CA . THR A 1 318 ? 21.008 -2.933 -7.862 1.00 98.12 318 THR A CA 1
ATOM 2579 C C . THR A 1 318 ? 19.698 -2.623 -7.142 1.00 98.12 318 THR A C 1
ATOM 2581 O O . THR A 1 318 ? 18.712 -3.330 -7.319 1.00 98.12 318 THR A O 1
ATOM 2584 N N . LEU A 1 319 ? 19.681 -1.554 -6.345 1.00 97.81 319 LEU A N 1
ATOM 2585 C CA . LEU A 1 319 ? 18.461 -0.999 -5.756 1.00 97.81 319 LEU A CA 1
ATOM 2586 C C . LEU A 1 319 ? 17.619 -0.299 -6.832 1.00 97.81 319 LEU A C 1
ATOM 2588 O O . LEU A 1 319 ? 18.174 0.418 -7.663 1.00 97.81 319 LEU A O 1
ATOM 2592 N N . LEU A 1 320 ? 16.290 -0.460 -6.784 1.00 97.56 320 LEU A N 1
ATOM 2593 C CA . LEU A 1 320 ? 15.348 0.166 -7.729 1.00 97.56 320 LEU A CA 1
ATOM 2594 C C . LEU A 1 320 ? 15.756 -0.072 -9.203 1.00 97.56 320 LEU A C 1
ATOM 2596 O O . LEU A 1 320 ? 15.826 0.877 -9.989 1.00 97.56 320 LEU A O 1
ATOM 2600 N N . PRO A 1 321 ? 16.064 -1.314 -9.627 1.00 98.19 321 PRO A N 1
ATOM 2601 C CA . PRO A 1 321 ? 16.689 -1.533 -10.931 1.00 98.19 321 PRO A CA 1
ATOM 2602 C C . PRO A 1 321 ? 15.784 -1.141 -12.105 1.00 98.19 321 PRO A C 1
ATOM 2604 O O . PRO A 1 321 ? 16.273 -0.633 -13.113 1.00 98.19 321 PRO A O 1
ATOM 2607 N N . ALA A 1 322 ? 14.465 -1.309 -11.967 1.00 98.06 322 ALA A N 1
ATOM 2608 C CA . ALA A 1 322 ? 13.491 -0.934 -12.990 1.00 98.06 322 ALA A CA 1
ATOM 2609 C C . ALA A 1 322 ? 13.487 0.579 -13.291 1.00 98.06 322 ALA A C 1
ATOM 2611 O O . ALA A 1 322 ? 13.135 0.973 -14.400 1.00 98.06 322 ALA A O 1
ATOM 2612 N N . GLU A 1 323 ? 13.945 1.423 -12.357 1.00 98.38 323 GLU A N 1
ATOM 2613 C CA . GLU A 1 323 ? 14.046 2.874 -12.555 1.00 98.38 323 GLU A CA 1
ATOM 2614 C C . GLU A 1 323 ? 15.203 3.279 -13.483 1.00 98.38 323 GLU A C 1
ATOM 2616 O O . GLU A 1 323 ? 15.307 4.448 -13.829 1.00 98.38 323 GLU A O 1
ATOM 2621 N N . SER A 1 324 ? 16.095 2.371 -13.895 1.00 98.31 324 SER A N 1
ATOM 2622 C CA . SER A 1 324 ? 17.193 2.721 -14.822 1.00 98.31 324 SER A CA 1
ATOM 2623 C C . SER A 1 324 ? 17.574 1.643 -15.834 1.00 98.31 324 SER A C 1
ATOM 2625 O O . SER A 1 324 ? 18.225 1.959 -16.830 1.00 98.31 324 SER A O 1
ATOM 2627 N N . PHE A 1 325 ? 17.152 0.389 -15.637 1.00 98.75 325 PHE A N 1
ATOM 2628 C CA . PHE A 1 325 ? 17.450 -0.708 -16.557 1.00 98.75 325 PHE A CA 1
ATOM 2629 C C . PHE A 1 325 ? 16.942 -0.418 -17.973 1.00 98.75 325 PHE A C 1
ATOM 2631 O O . PHE A 1 325 ? 17.730 -0.428 -18.916 1.00 98.75 325 PHE A O 1
ATOM 2638 N N . PHE A 1 326 ? 15.649 -0.113 -18.137 1.00 98.69 326 PHE A N 1
ATOM 2639 C CA . PHE A 1 326 ? 15.065 0.100 -19.466 1.00 98.69 326 PHE A CA 1
ATOM 2640 C C . PHE A 1 326 ? 15.695 1.298 -20.185 1.00 98.69 326 PHE A C 1
ATOM 2642 O O . PHE A 1 326 ? 16.000 1.203 -21.371 1.00 98.69 326 PHE A O 1
ATOM 2649 N N . HIS A 1 327 ? 15.952 2.393 -19.464 1.00 98.50 327 HIS A N 1
ATOM 2650 C CA . HIS A 1 327 ? 16.609 3.595 -19.986 1.00 98.50 327 HIS A CA 1
ATOM 2651 C C . HIS A 1 327 ? 18.023 3.278 -20.464 1.00 98.50 327 HIS A C 1
ATOM 2653 O O . HIS A 1 327 ? 18.354 3.521 -21.621 1.00 98.50 327 HIS A O 1
ATOM 2659 N N . THR A 1 328 ? 18.829 2.651 -19.606 1.00 98.25 328 THR A N 1
ATOM 2660 C CA . THR A 1 328 ? 20.218 2.296 -19.921 1.00 98.25 328 THR A CA 1
ATOM 2661 C C . THR A 1 328 ? 20.283 1.328 -21.106 1.00 98.25 328 THR A C 1
ATOM 2663 O O . THR A 1 328 ? 21.124 1.492 -21.988 1.00 98.25 328 THR A O 1
ATOM 2666 N N . VAL A 1 329 ? 19.375 0.352 -21.208 1.00 98.44 329 VAL A N 1
ATOM 2667 C CA . VAL A 1 329 ? 19.325 -0.525 -22.388 1.00 98.44 329 VAL A CA 1
ATOM 2668 C C . VAL A 1 329 ? 18.919 0.254 -23.647 1.00 98.44 329 VAL A C 1
ATOM 2670 O O . VAL A 1 329 ? 19.527 0.046 -24.698 1.00 98.44 329 VAL A O 1
ATOM 2673 N N . LEU A 1 330 ? 17.928 1.151 -23.574 1.00 97.81 330 LEU A N 1
ATOM 2674 C CA . LEU A 1 330 ? 17.504 1.967 -24.719 1.00 97.81 330 LEU A CA 1
ATOM 2675 C C . LEU A 1 330 ? 18.668 2.807 -25.252 1.00 97.81 330 LEU A C 1
ATOM 2677 O O . LEU A 1 330 ? 18.996 2.679 -26.427 1.00 97.81 330 LEU A O 1
ATOM 2681 N N . HIS A 1 331 ? 19.343 3.573 -24.392 1.00 96.56 331 HIS A N 1
ATOM 2682 C CA . HIS A 1 331 ? 20.445 4.461 -24.783 1.00 96.56 331 HIS A CA 1
ATOM 2683 C C . HIS A 1 331 ? 21.641 3.739 -25.415 1.00 96.56 331 HIS A C 1
ATOM 2685 O O . HIS A 1 331 ? 22.327 4.313 -26.255 1.00 96.56 331 HIS A O 1
ATOM 2691 N N . ASN A 1 332 ? 21.882 2.478 -25.050 1.00 97.56 332 ASN A N 1
ATOM 2692 C CA . ASN A 1 332 ? 23.086 1.751 -25.462 1.00 97.56 332 ASN A CA 1
ATOM 2693 C C . ASN A 1 332 ? 22.827 0.632 -26.475 1.00 97.56 332 ASN A C 1
ATOM 2695 O O . ASN A 1 332 ? 23.749 -0.101 -26.824 1.00 97.56 332 ASN A O 1
ATOM 2699 N N . SER A 1 333 ? 21.592 0.461 -26.941 1.00 96.50 333 SER A N 1
ATOM 2700 C CA . SER A 1 333 ? 21.234 -0.560 -27.930 1.00 96.50 333 SER A CA 1
ATOM 2701 C C . SER A 1 333 ? 20.876 0.063 -29.277 1.00 96.50 333 SER A C 1
ATOM 2703 O O . SER A 1 333 ? 20.756 1.279 -29.415 1.00 96.50 333 SER A O 1
ATOM 2705 N N . VAL A 1 334 ? 20.606 -0.793 -30.264 1.00 94.75 334 VAL A N 1
ATOM 2706 C CA . VAL A 1 334 ? 20.086 -0.392 -31.583 1.00 94.75 334 VAL A CA 1
ATOM 2707 C C . VAL A 1 334 ? 18.750 0.369 -31.513 1.00 94.75 334 VAL A C 1
ATOM 2709 O O . VAL A 1 334 ? 18.316 0.951 -32.504 1.00 94.75 334 VAL A O 1
ATOM 2712 N N . PHE A 1 335 ? 18.089 0.385 -30.349 1.00 95.62 335 PHE A N 1
ATOM 2713 C CA . PHE A 1 335 ? 16.829 1.089 -30.115 1.00 95.62 335 PHE A CA 1
ATOM 2714 C C . PHE A 1 335 ? 17.000 2.532 -29.615 1.00 95.62 335 PHE A C 1
ATOM 2716 O O . PHE A 1 335 ? 15.986 3.191 -29.385 1.00 95.62 335 PHE A O 1
ATOM 2723 N N . CYS A 1 336 ? 18.219 3.060 -29.472 1.00 95.25 336 CYS A N 1
ATOM 2724 C CA . CYS A 1 336 ? 18.453 4.390 -28.890 1.00 95.25 336 CYS A CA 1
ATOM 2725 C C . CYS A 1 336 ? 17.656 5.524 -29.566 1.00 95.25 336 CYS A C 1
ATOM 2727 O O . CYS A 1 336 ? 17.095 6.374 -28.879 1.00 95.25 336 CYS A O 1
ATOM 2729 N N . HIS A 1 337 ? 17.474 5.488 -30.891 1.00 94.06 337 HIS A N 1
ATOM 2730 C CA . HIS A 1 337 ? 16.691 6.495 -31.628 1.00 94.06 337 HIS A CA 1
ATOM 2731 C C . HIS A 1 337 ? 15.167 6.410 -31.403 1.00 94.06 337 HIS A C 1
ATOM 2733 O O . HIS A 1 337 ? 14.421 7.320 -31.772 1.00 94.06 337 HIS A O 1
ATOM 2739 N N . THR A 1 338 ? 14.678 5.324 -30.797 1.00 96.12 338 THR A N 1
ATOM 2740 C CA . THR A 1 338 ? 13.249 5.126 -30.499 1.00 96.12 338 THR A CA 1
ATOM 2741 C C . THR A 1 338 ? 12.833 5.710 -29.147 1.00 96.12 338 THR A C 1
ATOM 2743 O O . THR A 1 338 ? 11.634 5.836 -28.886 1.00 96.12 338 THR A O 1
ATOM 2746 N N . PHE A 1 339 ? 13.799 6.082 -28.300 1.00 96.44 339 PHE A N 1
ATOM 2747 C CA . PHE A 1 339 ? 13.557 6.639 -26.974 1.00 96.44 339 PHE A CA 1
ATOM 2748 C C . PHE A 1 339 ? 12.788 7.965 -27.044 1.00 96.44 339 PHE A C 1
ATOM 2750 O O . PHE A 1 339 ? 13.095 8.858 -27.833 1.00 96.44 339 PHE A O 1
ATOM 2757 N N . THR A 1 340 ? 11.781 8.097 -26.187 1.00 97.12 340 THR A N 1
ATOM 2758 C CA . THR A 1 340 ? 10.989 9.310 -25.994 1.00 97.12 340 THR A CA 1
ATOM 2759 C C . THR A 1 340 ? 10.967 9.640 -24.508 1.00 97.12 340 THR A C 1
ATOM 2761 O O . THR A 1 340 ? 10.474 8.838 -23.720 1.00 97.12 340 THR A O 1
ATOM 2764 N N . ASN A 1 341 ? 11.449 10.835 -24.130 1.00 96.69 341 ASN A N 1
ATOM 2765 C CA . ASN A 1 341 ? 11.565 11.294 -22.734 1.00 96.69 341 ASN A CA 1
ATOM 2766 C C . ASN A 1 341 ? 10.215 11.724 -22.114 1.00 96.69 341 ASN A C 1
ATOM 2768 O O . ASN A 1 341 ? 10.015 12.853 -21.639 1.00 96.69 341 ASN A O 1
ATOM 2772 N N . ASN A 1 342 ? 9.263 10.807 -22.142 1.00 95.38 342 ASN A N 1
ATOM 2773 C CA . ASN A 1 342 ? 7.947 10.877 -21.539 1.00 95.38 342 ASN A CA 1
ATOM 2774 C C . ASN A 1 342 ? 7.491 9.438 -21.301 1.00 95.38 342 ASN A C 1
ATOM 2776 O O . ASN A 1 342 ? 7.650 8.609 -22.185 1.00 95.38 342 ASN A O 1
ATOM 2780 N N . ASN A 1 343 ? 6.911 9.147 -20.144 1.00 97.25 343 ASN A N 1
ATOM 2781 C CA . ASN A 1 343 ? 6.393 7.824 -19.803 1.00 97.25 343 ASN A CA 1
ATOM 2782 C C . ASN A 1 343 ? 4.861 7.740 -19.794 1.00 97.25 343 ASN A C 1
ATOM 2784 O O . ASN A 1 343 ? 4.309 6.751 -19.323 1.00 97.25 343 ASN A O 1
ATOM 2788 N N . LEU A 1 344 ? 4.171 8.779 -20.275 1.00 97.62 344 LEU A N 1
ATOM 2789 C CA . LEU A 1 344 ? 2.709 8.837 -20.356 1.00 97.62 344 LEU A CA 1
ATOM 2790 C C . LEU A 1 344 ? 2.002 8.889 -18.988 1.00 97.62 344 LEU A C 1
ATOM 2792 O O . LEU A 1 344 ? 0.792 8.655 -18.906 1.00 97.62 344 LEU A O 1
ATOM 2796 N N . ARG A 1 345 ? 2.739 9.226 -17.917 1.00 96.88 345 ARG A N 1
ATOM 2797 C CA . ARG A 1 345 ? 2.253 9.219 -16.529 1.00 96.88 345 ARG A CA 1
ATOM 2798 C C . ARG A 1 345 ? 2.271 10.592 -15.885 1.00 96.88 345 ARG A C 1
ATOM 2800 O O . ARG A 1 345 ? 3.265 11.316 -15.931 1.00 96.88 345 ARG A O 1
ATOM 2807 N N . LEU A 1 346 ? 1.211 10.887 -15.146 1.00 96.38 346 LEU A N 1
ATOM 2808 C CA . LEU A 1 346 ? 1.208 11.921 -14.124 1.00 96.38 346 LEU A CA 1
ATOM 2809 C C . LEU A 1 346 ? 1.505 11.295 -12.753 1.00 96.38 346 LEU A C 1
ATOM 2811 O O . LEU A 1 346 ? 0.710 10.520 -12.237 1.00 96.38 346 LEU A O 1
ATOM 2815 N N . THR A 1 347 ? 2.641 11.638 -12.141 1.00 96.06 347 THR A N 1
ATOM 2816 C CA . THR A 1 347 ? 3.011 11.142 -10.801 1.00 96.06 347 THR A CA 1
ATOM 2817 C C . THR A 1 347 ? 2.987 12.269 -9.769 1.00 96.06 347 THR A C 1
ATOM 2819 O O . THR A 1 347 ? 3.677 13.279 -9.936 1.00 96.06 347 THR A O 1
ATOM 2822 N N . ASN A 1 348 ? 2.219 12.104 -8.688 1.00 95.56 348 ASN A N 1
ATOM 2823 C CA . ASN A 1 348 ? 2.037 13.127 -7.653 1.00 95.56 348 ASN A CA 1
ATOM 2824 C C . ASN A 1 348 ? 3.199 13.181 -6.643 1.00 95.56 348 ASN A C 1
ATOM 2826 O O . ASN A 1 348 ? 3.098 12.722 -5.504 1.00 95.56 348 ASN A O 1
ATOM 2830 N N . TRP A 1 349 ? 4.333 13.746 -7.050 1.00 93.38 349 TRP A N 1
ATOM 2831 C CA . TRP A 1 349 ? 5.464 13.942 -6.145 1.00 93.38 349 TRP A CA 1
ATOM 2832 C C . TRP A 1 349 ? 5.262 15.155 -5.226 1.00 93.38 349 TRP A C 1
ATOM 2834 O O . TRP A 1 349 ? 5.258 16.302 -5.683 1.00 93.38 349 TRP A O 1
ATOM 2844 N N . ASN A 1 350 ? 5.211 14.913 -3.914 1.00 92.75 350 ASN A N 1
ATOM 2845 C CA . ASN A 1 350 ? 5.417 15.928 -2.884 1.00 92.75 350 ASN A CA 1
ATOM 2846 C C . ASN A 1 350 ? 6.542 15.479 -1.941 1.00 92.75 350 ASN A C 1
ATOM 2848 O O . ASN A 1 350 ? 6.318 14.777 -0.962 1.00 92.75 350 ASN A O 1
ATOM 2852 N N . ARG A 1 351 ? 7.778 15.906 -2.226 1.00 90.38 351 ARG A N 1
ATOM 2853 C CA . ARG A 1 351 ? 8.967 15.458 -1.478 1.00 90.38 351 ARG A CA 1
ATOM 2854 C C . ARG A 1 351 ? 8.944 15.826 0.007 1.00 90.38 351 ARG A C 1
ATOM 2856 O O . ARG A 1 351 ? 9.585 15.129 0.779 1.00 90.38 351 ARG A O 1
ATOM 2863 N N . LYS A 1 352 ? 8.201 16.870 0.406 1.00 89.00 352 LYS A N 1
ATOM 2864 C CA . LYS A 1 352 ? 8.074 17.248 1.822 1.00 89.00 352 LYS A CA 1
ATOM 2865 C C . LYS A 1 352 ? 7.360 16.175 2.642 1.00 89.00 352 LYS A C 1
ATOM 2867 O O . LYS A 1 352 ? 7.713 16.033 3.797 1.00 89.00 352 LYS A O 1
ATOM 2872 N N . LYS A 1 353 ? 6.416 15.440 2.033 1.00 87.44 353 LYS A N 1
ATOM 2873 C CA . LYS A 1 353 ? 5.646 14.353 2.667 1.00 87.44 353 LYS A CA 1
ATOM 2874 C C . LYS A 1 353 ? 6.045 12.946 2.208 1.00 87.44 353 LYS A C 1
ATOM 2876 O O . LYS A 1 353 ? 5.812 11.962 2.891 1.00 87.44 353 LYS A O 1
ATOM 2881 N N . GLY A 1 354 ? 6.619 12.816 1.017 1.00 89.88 354 GLY A N 1
ATOM 2882 C CA . GLY A 1 354 ? 6.899 11.514 0.409 1.00 89.88 354 GLY A CA 1
ATOM 2883 C C . GLY A 1 354 ? 8.251 10.898 0.770 1.00 89.88 354 GLY A C 1
ATOM 2884 O O . GLY A 1 354 ? 8.475 9.739 0.424 1.00 89.88 354 GLY A O 1
ATOM 2885 N N . CYS A 1 355 ? 9.161 11.652 1.398 1.00 92.56 355 CYS A N 1
ATOM 2886 C CA . CYS A 1 355 ? 10.578 11.298 1.563 1.00 92.56 355 CYS A CA 1
ATOM 2887 C C . CYS A 1 355 ? 11.015 11.252 3.042 1.00 92.56 355 CYS A C 1
ATOM 2889 O O . CYS A 1 355 ? 11.908 11.999 3.440 1.00 92.56 355 CYS A O 1
ATOM 2891 N N . TYR A 1 356 ? 10.418 10.371 3.852 1.00 87.94 356 TYR A N 1
ATOM 2892 C CA . TYR A 1 356 ? 10.733 10.226 5.286 1.00 87.94 356 TYR A CA 1
ATOM 2893 C C . TYR A 1 356 ? 11.594 8.997 5.614 1.00 87.94 356 TYR A C 1
ATOM 2895 O O . TYR A 1 356 ? 11.724 8.612 6.771 1.00 87.94 356 TYR A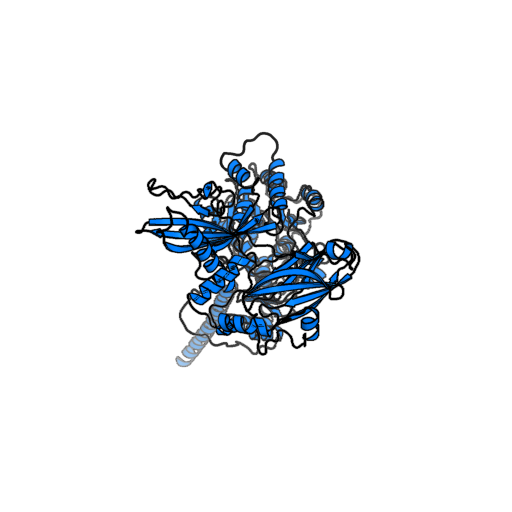 O 1
ATOM 2903 N N . CYS A 1 357 ? 12.197 8.357 4.605 1.00 88.88 357 CYS A N 1
ATOM 2904 C CA . CYS A 1 357 ? 12.962 7.118 4.783 1.00 88.88 357 CYS A CA 1
ATOM 2905 C C . CYS A 1 357 ? 12.130 5.976 5.415 1.00 88.88 357 CYS A C 1
ATOM 2907 O O . CYS A 1 357 ? 12.656 5.111 6.116 1.00 88.88 357 CYS A O 1
ATOM 2909 N N . GLN A 1 358 ? 10.826 5.936 5.120 1.00 85.50 358 GLN A N 1
ATOM 2910 C CA . GLN A 1 358 ? 9.870 4.984 5.696 1.00 85.50 358 GLN A CA 1
ATOM 2911 C C . GLN A 1 358 ? 10.193 3.508 5.390 1.00 85.50 358 GLN A C 1
ATOM 2913 O O . GLN A 1 358 ? 9.750 2.613 6.102 1.00 85.50 358 GLN A O 1
ATOM 2918 N N . TYR A 1 359 ? 11.008 3.237 4.365 1.00 89.00 359 TYR A N 1
ATOM 2919 C CA . TYR A 1 359 ? 11.353 1.882 3.914 1.00 89.00 359 TYR A CA 1
ATOM 2920 C C . TYR A 1 359 ? 12.641 1.309 4.526 1.00 89.00 359 TYR A C 1
ATOM 2922 O O . TYR A 1 359 ? 13.082 0.241 4.109 1.00 89.00 359 TYR A O 1
ATOM 2930 N N . ARG A 1 360 ? 13.250 1.956 5.530 1.00 91.06 360 ARG A N 1
ATOM 2931 C CA . ARG A 1 360 ? 14.531 1.515 6.133 1.00 91.06 360 ARG A CA 1
ATOM 2932 C C . ARG A 1 360 ? 14.493 0.108 6.765 1.00 91.06 360 ARG A C 1
ATOM 2934 O O . ARG A 1 360 ? 15.525 -0.540 6.959 1.00 91.06 360 ARG A O 1
ATOM 2941 N N . HIS A 1 361 ? 13.299 -0.373 7.102 1.00 87.88 361 HIS A N 1
ATOM 2942 C CA . HIS A 1 361 ? 13.074 -1.730 7.602 1.00 87.88 361 HIS A CA 1
ATOM 2943 C C . HIS A 1 361 ? 13.023 -2.791 6.481 1.00 87.88 361 HIS A C 1
ATOM 2945 O O . HIS A 1 361 ? 13.171 -3.975 6.769 1.00 87.88 361 HIS A O 1
ATOM 2951 N N . ILE A 1 362 ? 12.878 -2.379 5.216 1.00 93.06 362 ILE A N 1
ATOM 2952 C CA . ILE A 1 362 ? 12.833 -3.245 4.022 1.00 93.06 362 ILE A CA 1
ATOM 2953 C C . ILE A 1 362 ? 14.123 -3.128 3.204 1.00 93.06 362 ILE A C 1
ATOM 2955 O O . ILE A 1 362 ? 14.553 -4.092 2.576 1.00 93.06 362 ILE A O 1
ATOM 2959 N N . VAL A 1 363 ? 14.760 -1.957 3.205 1.00 95.19 363 VAL A N 1
ATOM 2960 C CA . VAL A 1 363 ? 15.969 -1.689 2.424 1.00 95.19 363 VAL A CA 1
ATOM 2961 C C . VAL A 1 363 ? 17.017 -0.945 3.249 1.00 95.19 363 VAL A C 1
ATOM 2963 O O . VAL A 1 363 ? 16.695 -0.092 4.076 1.00 95.19 363 VAL A O 1
ATOM 2966 N N . ASP A 1 364 ? 18.297 -1.200 2.990 1.00 95.44 364 ASP A N 1
ATOM 2967 C CA . ASP A 1 364 ? 19.407 -0.431 3.572 1.00 95.44 364 ASP A CA 1
ATOM 2968 C C . ASP A 1 364 ? 19.643 0.902 2.822 1.00 95.44 364 ASP A C 1
ATOM 2970 O O . ASP A 1 364 ? 20.774 1.273 2.500 1.00 95.44 364 ASP A O 1
ATOM 2974 N N . TRP A 1 365 ? 18.563 1.627 2.512 1.00 95.75 365 TRP A N 1
ATOM 2975 C CA . TRP A 1 365 ? 18.583 2.910 1.804 1.00 95.75 365 TRP A CA 1
ATOM 2976 C C . TRP A 1 365 ? 17.369 3.774 2.167 1.00 95.75 365 TRP A C 1
ATOM 2978 O O . TRP A 1 365 ? 16.362 3.272 2.663 1.00 95.75 365 TRP A O 1
ATOM 2988 N N . CYS A 1 366 ? 17.444 5.079 1.900 1.00 94.31 366 CYS A N 1
ATOM 2989 C CA . CYS A 1 366 ? 16.300 5.972 2.068 1.00 94.31 366 CYS A CA 1
ATOM 2990 C C . CYS A 1 366 ? 15.602 6.220 0.733 1.00 94.31 366 CYS A C 1
ATOM 2992 O O . CYS A 1 366 ? 16.221 6.635 -0.244 1.00 94.31 366 CYS A O 1
ATOM 2994 N N . GLY A 1 367 ? 14.295 5.975 0.725 1.00 91.50 367 GLY A N 1
ATOM 2995 C CA . GLY A 1 367 ? 13.430 6.137 -0.433 1.00 91.50 367 GLY A CA 1
ATOM 2996 C C . GLY A 1 367 ? 12.474 7.313 -0.335 1.00 91.50 367 GLY A C 1
ATOM 2997 O O . GLY A 1 367 ? 12.259 7.885 0.734 1.00 91.50 367 GLY A O 1
ATOM 2998 N N . CYS A 1 368 ? 11.847 7.605 -1.470 1.00 93.94 368 CYS A N 1
ATOM 2999 C CA . CYS A 1 368 ? 10.667 8.450 -1.550 1.00 93.94 368 CYS A CA 1
ATOM 3000 C C . CYS A 1 368 ? 9.515 7.665 -2.181 1.00 93.94 368 CYS A C 1
ATOM 3002 O O . CYS A 1 368 ? 9.726 6.686 -2.895 1.00 93.94 368 CYS A O 1
ATOM 3004 N N . SER A 1 369 ? 8.283 8.116 -1.977 1.00 93.69 369 SER A N 1
ATOM 3005 C CA . SER A 1 369 ? 7.130 7.630 -2.735 1.00 93.69 369 SER A CA 1
ATOM 3006 C C . SER A 1 369 ? 6.149 8.756 -3.040 1.00 93.69 369 SER A C 1
ATOM 3008 O O . SER A 1 369 ? 6.056 9.703 -2.257 1.00 93.69 369 SER A O 1
ATOM 3010 N N . PRO A 1 370 ? 5.436 8.683 -4.177 1.00 95.56 370 PRO A N 1
ATOM 3011 C CA . PRO A 1 370 ? 4.424 9.669 -4.515 1.00 95.56 370 PRO A CA 1
ATOM 3012 C C . PRO A 1 370 ? 3.239 9.611 -3.546 1.00 95.56 370 PRO A C 1
ATOM 3014 O O . PRO A 1 370 ? 2.952 8.581 -2.919 1.00 95.56 370 PRO A O 1
ATOM 3017 N N . ASN A 1 371 ? 2.556 10.744 -3.439 1.00 96.38 371 ASN A N 1
ATOM 3018 C CA . ASN A 1 371 ? 1.347 10.895 -2.647 1.00 96.38 371 ASN A CA 1
ATOM 3019 C C . ASN A 1 371 ? 0.121 10.415 -3.426 1.00 96.38 371 ASN A C 1
ATOM 3021 O O . ASN A 1 371 ? 0.128 10.393 -4.663 1.00 96.38 371 ASN A O 1
ATOM 3025 N N . ALA A 1 372 ? -0.945 10.076 -2.711 1.00 96.81 372 ALA A N 1
ATOM 3026 C CA . ALA A 1 372 ? -2.252 9.938 -3.330 1.00 96.81 372 ALA A CA 1
ATOM 3027 C C . ALA A 1 372 ? -2.755 11.309 -3.824 1.00 96.81 372 ALA A C 1
ATOM 3029 O O . ALA A 1 372 ? -2.411 12.363 -3.274 1.00 96.81 372 ALA A O 1
ATOM 3030 N N . PHE A 1 373 ? -3.530 11.326 -4.907 1.00 96.62 373 PHE A N 1
ATOM 3031 C CA . PHE A 1 373 ? -4.289 12.517 -5.284 1.00 96.62 373 PHE A CA 1
ATOM 3032 C C . PHE A 1 373 ? -5.421 12.772 -4.285 1.00 96.62 373 PHE A C 1
ATOM 3034 O O . PHE A 1 373 ? -5.862 11.868 -3.585 1.00 96.62 373 PHE A O 1
ATOM 3041 N N . ARG A 1 374 ? -5.860 14.030 -4.206 1.00 95.31 374 ARG A N 1
ATOM 3042 C CA . ARG A 1 374 ? -6.946 14.486 -3.332 1.00 95.31 374 ARG A CA 1
ATOM 3043 C C . ARG A 1 374 ? -7.759 15.560 -4.041 1.00 95.31 374 ARG A C 1
ATOM 3045 O O . ARG A 1 374 ? -7.176 16.358 -4.784 1.00 95.31 374 ARG A O 1
ATOM 3052 N N . MET A 1 375 ? -9.047 15.662 -3.733 1.00 94.62 375 MET A N 1
ATOM 3053 C CA . MET A 1 375 ? -9.939 16.708 -4.241 1.00 94.62 375 MET A CA 1
ATOM 3054 C C . MET A 1 375 ? -9.454 18.112 -3.875 1.00 94.62 375 MET A C 1
ATOM 3056 O O . MET A 1 375 ? -9.545 19.029 -4.689 1.00 94.62 375 MET A O 1
ATOM 3060 N N . ALA A 1 376 ? -8.817 18.271 -2.711 1.00 91.06 376 ALA A N 1
ATOM 3061 C CA . ALA A 1 376 ? -8.198 19.533 -2.294 1.00 91.06 376 ALA A CA 1
ATOM 3062 C C . ALA A 1 376 ? -7.162 20.083 -3.302 1.00 91.06 376 ALA A C 1
ATOM 3064 O O . ALA A 1 376 ? -6.892 21.280 -3.321 1.00 91.06 376 ALA A O 1
ATOM 3065 N N . ASN A 1 377 ? -6.593 19.225 -4.160 1.00 88.69 377 ASN A N 1
ATOM 3066 C CA . ASN A 1 377 ? -5.591 19.588 -5.166 1.00 88.69 377 ASN A CA 1
ATOM 3067 C C . ASN A 1 377 ? -6.092 19.404 -6.613 1.00 88.69 377 ASN A C 1
ATOM 3069 O O . ASN A 1 377 ? -5.273 19.337 -7.537 1.00 88.69 377 ASN A O 1
ATOM 3073 N N . LEU A 1 378 ? -7.412 19.339 -6.824 1.00 93.25 378 LEU A N 1
ATOM 3074 C CA . LEU A 1 378 ? -8.033 19.017 -8.114 1.00 93.25 378 LEU A CA 1
ATOM 3075 C C . LEU A 1 378 ? -7.552 19.923 -9.257 1.00 93.25 378 LEU A C 1
ATOM 3077 O O . LEU A 1 378 ? -7.121 19.429 -10.293 1.00 93.25 378 LEU A O 1
ATOM 3081 N N . LYS A 1 379 ? -7.500 21.242 -9.050 1.00 91.62 379 LYS A N 1
ATOM 3082 C CA . LYS A 1 379 ? -7.065 22.197 -10.088 1.00 91.62 379 LYS A CA 1
ATOM 3083 C C . LYS A 1 379 ? -5.660 21.900 -10.630 1.00 91.62 379 LYS A C 1
ATOM 3085 O O . LYS A 1 379 ? -5.393 22.033 -11.828 1.00 91.62 379 LYS A O 1
ATOM 3090 N N . ARG A 1 380 ? -4.737 21.486 -9.750 1.00 88.75 380 ARG A N 1
ATOM 3091 C CA . ARG A 1 380 ? -3.372 21.092 -10.139 1.00 88.75 380 ARG A CA 1
ATOM 3092 C C . ARG A 1 380 ? -3.388 19.786 -10.930 1.00 88.75 380 ARG A C 1
ATOM 3094 O O . ARG A 1 380 ? -2.614 19.654 -11.878 1.00 88.75 380 ARG A O 1
ATOM 3101 N N . PHE A 1 381 ? -4.248 18.849 -10.537 1.00 92.75 381 PHE A N 1
ATOM 3102 C CA . PHE A 1 381 ? -4.463 17.603 -11.260 1.00 92.75 381 PHE A CA 1
ATOM 3103 C C . PHE A 1 381 ? -5.000 17.868 -12.674 1.00 92.75 381 PHE A C 1
ATOM 3105 O O . PHE A 1 381 ? -4.343 17.471 -13.630 1.00 92.75 381 PHE A O 1
ATOM 3112 N N . GLU A 1 382 ? -6.091 18.622 -12.829 1.00 91.25 382 GLU A N 1
ATOM 3113 C CA . GLU A 1 382 ? -6.713 18.938 -14.129 1.00 91.25 382 GLU A CA 1
ATOM 3114 C C . GLU A 1 382 ? -5.737 19.620 -15.090 1.00 91.25 382 GLU A C 1
ATOM 3116 O O . GLU A 1 382 ? -5.559 19.195 -16.232 1.00 91.25 382 GLU A O 1
ATOM 3121 N N . THR A 1 383 ? -5.020 20.635 -14.597 1.00 89.75 383 THR A N 1
ATOM 3122 C CA . THR A 1 383 ? -4.015 21.366 -15.386 1.00 89.75 383 THR A CA 1
ATOM 3123 C C . THR A 1 383 ? -2.951 20.422 -15.952 1.00 89.75 383 THR A C 1
ATOM 3125 O O . THR A 1 383 ? -2.480 20.594 -17.077 1.00 89.75 383 THR A O 1
ATOM 3128 N N . ALA A 1 384 ? -2.546 19.417 -15.174 1.00 87.31 384 ALA A N 1
ATOM 3129 C CA . ALA A 1 384 ? -1.574 18.431 -15.615 1.00 87.31 384 ALA A CA 1
ATOM 3130 C C . ALA A 1 384 ? -2.202 17.355 -16.517 1.00 87.31 384 ALA A C 1
ATOM 3132 O O . ALA A 1 384 ? -1.580 16.981 -17.510 1.00 87.31 384 ALA A O 1
ATOM 3133 N N . ALA A 1 385 ? -3.415 16.897 -16.204 1.00 85.00 385 ALA A N 1
ATOM 3134 C CA . ALA A 1 385 ? -4.134 15.854 -16.931 1.00 85.00 385 ALA A CA 1
ATOM 3135 C C . ALA A 1 385 ? -4.508 16.271 -18.365 1.00 85.00 385 ALA A C 1
ATOM 3137 O O . ALA A 1 385 ? -4.458 15.446 -19.275 1.00 85.00 385 ALA A O 1
ATOM 3138 N N . HIS A 1 386 ? -4.760 17.563 -18.611 1.00 83.44 386 HIS A N 1
ATOM 3139 C CA . HIS A 1 386 ? -5.032 18.097 -19.954 1.00 83.44 386 HIS A CA 1
ATOM 3140 C C . HIS A 1 386 ? -3.838 18.032 -20.921 1.00 83.44 386 HIS A C 1
ATOM 3142 O O . HIS A 1 386 ? -3.995 18.255 -22.125 1.00 83.44 386 HIS A O 1
ATOM 3148 N N . LYS A 1 387 ? -2.624 17.719 -20.448 1.00 83.56 387 LYS A N 1
ATOM 3149 C CA . LYS A 1 387 ? -1.477 17.529 -21.344 1.00 83.56 387 LYS A CA 1
ATOM 3150 C C . LYS A 1 387 ? -1.755 16.366 -22.296 1.00 83.56 387 LYS A C 1
ATOM 3152 O O . LYS A 1 387 ? -2.012 15.244 -21.866 1.00 83.56 387 LYS A O 1
ATOM 3157 N N . ARG A 1 388 ? -1.649 16.615 -23.608 1.00 75.25 388 ARG A N 1
ATOM 3158 C CA . ARG A 1 388 ? -1.990 15.639 -24.665 1.00 75.25 388 ARG A CA 1
ATOM 3159 C C . ARG A 1 388 ? -1.304 14.278 -24.517 1.00 75.25 388 ARG A C 1
ATOM 3161 O O . ARG A 1 388 ? -1.917 13.274 -24.840 1.00 75.25 388 ARG A O 1
ATOM 3168 N N . SER A 1 389 ? -0.094 14.233 -23.971 1.00 89.62 389 SER A N 1
ATOM 3169 C CA . SER A 1 389 ? 0.747 13.035 -23.912 1.00 89.62 389 SER A CA 1
ATOM 3170 C C . SER A 1 389 ? 0.758 12.299 -22.562 1.00 89.62 389 SER A C 1
ATOM 3172 O O . SER A 1 389 ? 1.683 11.529 -22.314 1.00 89.62 389 SER A O 1
ATOM 3174 N N . LEU A 1 390 ? -0.214 12.548 -21.674 1.00 94.75 390 LEU A N 1
ATOM 3175 C CA . LEU A 1 390 ? -0.411 11.794 -20.426 1.00 94.75 390 LEU A CA 1
ATOM 3176 C C . LEU A 1 390 ? -1.729 11.014 -20.489 1.00 94.75 390 LEU A C 1
ATOM 3178 O O . LEU A 1 390 ? -2.739 11.580 -20.904 1.00 94.75 390 LEU A O 1
ATOM 3182 N N . PHE A 1 391 ? -1.704 9.744 -20.083 1.00 96.06 391 PHE A N 1
ATOM 3183 C CA . PHE A 1 391 ? -2.845 8.819 -20.199 1.00 96.06 391 PHE A CA 1
ATOM 3184 C C . PHE A 1 391 ? -3.201 8.136 -18.883 1.00 96.06 391 PHE A C 1
ATOM 3186 O O . PHE A 1 391 ? -4.345 7.747 -18.687 1.00 96.06 391 PHE A O 1
ATOM 3193 N N . PHE A 1 392 ? -2.252 8.056 -17.953 1.00 97.38 392 PHE A N 1
ATOM 3194 C CA . PHE A 1 392 ? -2.453 7.474 -16.630 1.00 97.38 392 PHE A CA 1
ATOM 3195 C C . PHE A 1 392 ? -1.939 8.421 -15.549 1.00 97.38 392 PHE A C 1
ATOM 3197 O O . PHE A 1 392 ? -1.018 9.214 -15.782 1.00 97.38 392 PHE A O 1
ATOM 3204 N N . ALA A 1 393 ? -2.485 8.308 -14.345 1.00 96.94 393 ALA A N 1
ATOM 3205 C CA . ALA A 1 393 ? -2.013 9.035 -13.177 1.00 96.94 393 ALA A CA 1
ATOM 3206 C C . ALA A 1 393 ? -1.843 8.111 -11.966 1.00 96.94 393 ALA A C 1
ATOM 3208 O O . ALA A 1 393 ? -2.506 7.081 -11.862 1.00 96.94 393 ALA A O 1
ATOM 3209 N N . ARG A 1 394 ? -0.945 8.492 -11.049 1.00 97.12 394 ARG A N 1
ATOM 3210 C CA . ARG A 1 394 ? -0.727 7.799 -9.774 1.00 97.12 394 ARG A CA 1
ATOM 3211 C C . ARG A 1 394 ? -0.227 8.735 -8.655 1.00 97.12 394 ARG A C 1
ATOM 3213 O O . ARG A 1 394 ? 0.498 9.698 -8.924 1.00 97.12 394 ARG A O 1
ATOM 3220 N N . LYS A 1 395 ? -0.535 8.472 -7.383 1.00 96.81 395 LYS A N 1
ATOM 3221 C CA . LYS A 1 395 ? -1.305 7.319 -6.879 1.00 96.81 395 LYS A CA 1
ATOM 3222 C C . LYS A 1 395 ? -2.760 7.684 -6.578 1.00 96.81 395 LYS A C 1
ATOM 3224 O O . LYS A 1 395 ? -3.059 8.836 -6.275 1.00 96.81 395 LYS A O 1
ATOM 3229 N N . PHE A 1 396 ? -3.623 6.681 -6.610 1.00 96.38 396 PHE A N 1
ATOM 3230 C CA . PHE A 1 396 ? -4.989 6.733 -6.100 1.00 96.38 396 PHE A CA 1
ATOM 3231 C C . PHE A 1 396 ? -5.154 5.725 -4.966 1.00 96.38 396 PHE A C 1
ATOM 3233 O O . PHE A 1 396 ? -4.567 4.641 -5.009 1.00 96.38 396 PHE A O 1
ATOM 3240 N N . ASP A 1 397 ? -5.894 6.121 -3.938 1.00 96.25 397 ASP A N 1
ATOM 3241 C CA . ASP A 1 397 ? -6.134 5.329 -2.736 1.00 96.25 397 ASP A CA 1
ATOM 3242 C C . ASP A 1 397 ? -7.519 5.716 -2.183 1.00 96.25 397 ASP A C 1
ATOM 3244 O O . ASP A 1 397 ? -7.695 6.860 -1.741 1.00 96.25 397 ASP A O 1
ATOM 3248 N N . PRO A 1 398 ? -8.505 4.806 -2.228 1.00 93.38 398 PRO A N 1
ATOM 3249 C CA . PRO A 1 398 ? -9.887 5.124 -1.877 1.00 93.38 398 PRO A CA 1
ATOM 3250 C C . PRO A 1 398 ? -10.075 5.435 -0.386 1.00 93.38 398 PRO A C 1
ATOM 3252 O O . PRO A 1 398 ? -11.016 6.137 -0.026 1.00 93.38 398 PRO A O 1
ATOM 3255 N N . PHE A 1 399 ? -9.164 4.983 0.483 1.00 95.25 399 PHE A N 1
ATOM 3256 C CA . PHE A 1 399 ? -9.165 5.326 1.911 1.00 95.25 399 PHE A CA 1
ATOM 3257 C C . PHE A 1 399 ? -8.491 6.673 2.198 1.00 95.25 399 PHE A C 1
ATOM 3259 O O . PHE A 1 399 ? -8.598 7.200 3.306 1.00 95.25 399 PHE A O 1
ATOM 3266 N N . VAL A 1 400 ? -7.796 7.248 1.213 1.00 95.88 400 VAL A N 1
ATOM 3267 C CA . VAL A 1 400 ? -7.218 8.591 1.310 1.00 95.88 400 VAL A CA 1
ATOM 3268 C C . VAL A 1 400 ? -8.192 9.644 0.790 1.00 95.88 400 VAL A C 1
ATOM 3270 O O . VAL A 1 400 ? -8.380 10.668 1.455 1.00 95.88 400 VAL A O 1
ATOM 3273 N N . ASP A 1 401 ? -8.769 9.418 -0.393 1.00 94.81 401 ASP A N 1
ATOM 3274 C CA . ASP A 1 401 ? -9.782 10.279 -1.011 1.00 94.81 401 ASP A CA 1
ATOM 3275 C C . ASP A 1 401 ? -10.519 9.507 -2.126 1.00 94.81 401 ASP A C 1
ATOM 3277 O O . ASP A 1 401 ? -10.003 9.326 -3.230 1.00 94.81 401 ASP A O 1
ATOM 3281 N N . LEU A 1 402 ? -11.730 9.023 -1.835 1.00 92.94 402 LEU A N 1
ATOM 3282 C CA . LEU A 1 402 ? -12.557 8.301 -2.807 1.00 92.94 402 LEU A CA 1
ATOM 3283 C C . LEU A 1 402 ? -13.126 9.228 -3.896 1.00 92.94 402 LEU A C 1
ATOM 3285 O O . LEU A 1 402 ? -13.295 8.819 -5.045 1.00 92.94 402 LEU A O 1
ATOM 3289 N N . GLU A 1 403 ? -13.401 10.493 -3.571 1.00 92.19 403 GLU A N 1
ATOM 3290 C CA . GLU A 1 403 ? -14.097 11.397 -4.493 1.00 92.19 403 GLU A CA 1
ATOM 3291 C C . GLU A 1 403 ? -13.217 11.798 -5.682 1.00 92.19 403 GLU A C 1
ATOM 3293 O O . GLU A 1 403 ? -13.711 11.917 -6.805 1.00 92.19 403 GLU A O 1
ATOM 3298 N N . ILE A 1 404 ? -11.900 11.925 -5.490 1.00 92.56 404 ILE A N 1
ATOM 3299 C CA . ILE A 1 404 ? -10.985 12.140 -6.620 1.00 92.56 404 ILE A CA 1
ATOM 3300 C C . ILE A 1 404 ? -10.925 10.923 -7.551 1.00 92.56 404 ILE A C 1
ATOM 3302 O O . ILE A 1 404 ? -10.769 11.093 -8.759 1.00 92.56 404 ILE A O 1
ATOM 3306 N N . MET A 1 405 ? -11.091 9.702 -7.034 1.00 91.12 405 MET A N 1
ATOM 3307 C CA . MET A 1 405 ? -11.184 8.507 -7.878 1.00 91.12 405 MET A CA 1
ATOM 3308 C C . MET A 1 405 ? -12.482 8.519 -8.684 1.00 91.12 405 MET A C 1
ATOM 3310 O O . MET A 1 405 ? -12.431 8.371 -9.904 1.00 91.12 405 MET A O 1
ATOM 3314 N N . ASN A 1 406 ? -13.617 8.812 -8.038 1.00 88.50 406 ASN A N 1
ATOM 3315 C CA . ASN A 1 406 ? -14.906 9.005 -8.712 1.00 88.50 406 ASN A CA 1
ATOM 3316 C C . ASN A 1 406 ? -14.815 10.081 -9.807 1.00 88.50 406 ASN A C 1
ATOM 3318 O O . ASN A 1 406 ? -15.346 9.912 -10.905 1.00 88.50 406 ASN A O 1
ATOM 3322 N N . TYR A 1 407 ? -14.105 11.182 -9.543 1.00 89.31 407 TYR A N 1
ATOM 3323 C CA . TYR A 1 407 ? -13.839 12.222 -10.534 1.00 89.31 407 TYR A CA 1
ATOM 3324 C C . TYR A 1 407 ? -13.062 11.691 -11.745 1.00 89.31 407 TYR A C 1
ATOM 3326 O O . TYR A 1 407 ? -13.486 11.918 -12.878 1.00 89.31 407 TYR A O 1
ATOM 3334 N N . VAL A 1 408 ? -11.966 10.959 -11.526 1.00 88.75 408 VAL A N 1
ATOM 3335 C CA . VAL A 1 408 ? -11.137 10.393 -12.605 1.00 88.75 408 VAL A CA 1
ATOM 3336 C C . VAL A 1 408 ? -11.913 9.391 -13.457 1.00 88.75 408 VAL A C 1
ATOM 3338 O O . VAL A 1 408 ? -11.841 9.451 -14.687 1.00 88.75 408 VAL A O 1
ATOM 3341 N N . VAL A 1 409 ? -12.724 8.539 -12.827 1.00 84.69 409 VAL A N 1
ATOM 3342 C CA . VAL A 1 409 ? -13.636 7.628 -13.532 1.00 84.69 409 VAL A CA 1
ATOM 3343 C C . VAL A 1 409 ? -14.573 8.417 -14.455 1.00 84.69 409 VAL A C 1
ATOM 3345 O O . VAL A 1 409 ? -14.688 8.076 -15.629 1.00 84.69 409 VAL A O 1
ATOM 3348 N N . ARG A 1 410 ? -15.182 9.514 -13.978 1.00 83.50 410 ARG A N 1
ATOM 3349 C CA . ARG A 1 410 ? -16.073 10.356 -14.800 1.00 83.50 410 ARG A CA 1
ATOM 3350 C C . ARG A 1 410 ? -15.351 10.969 -16.005 1.00 83.50 410 ARG A C 1
ATOM 3352 O O . ARG A 1 410 ? -15.857 10.872 -17.121 1.00 83.50 410 ARG A O 1
ATOM 3359 N N . ILE A 1 411 ? -14.178 11.575 -15.804 1.00 82.94 411 ILE A N 1
ATOM 3360 C CA . ILE A 1 411 ? -13.496 12.305 -16.887 1.00 82.94 411 ILE A CA 1
ATOM 3361 C C . ILE A 1 411 ? -12.851 11.395 -17.933 1.00 82.94 411 ILE A C 1
ATOM 3363 O O . ILE A 1 411 ? -12.844 11.748 -19.111 1.00 82.94 411 ILE A O 1
ATOM 3367 N N . SER A 1 412 ? -12.358 10.219 -17.528 1.00 76.62 412 SER A N 1
ATOM 3368 C CA . SER A 1 412 ? -11.724 9.255 -18.441 1.00 76.62 412 SER A CA 1
ATOM 3369 C C . SER A 1 412 ? -12.690 8.708 -19.496 1.00 76.62 412 SER A C 1
ATOM 3371 O O . SER A 1 412 ? -12.246 8.215 -20.529 1.00 76.62 412 SER A O 1
ATOM 3373 N N . GLN A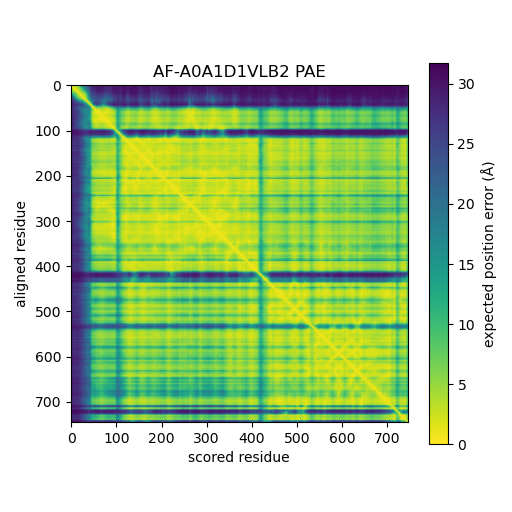 1 413 ? -14.001 8.837 -19.261 1.00 67.12 413 GLN A N 1
ATOM 3374 C CA . GLN A 1 413 ? -15.040 8.406 -20.190 1.00 67.12 413 GLN A CA 1
ATOM 3375 C C . GLN A 1 413 ? -15.606 9.535 -21.053 1.00 67.12 413 GLN A C 1
ATOM 3377 O O . GLN A 1 413 ? -15.925 9.297 -22.216 1.00 67.12 413 GLN A O 1
ATOM 3382 N N . THR A 1 414 ? -15.699 10.766 -20.536 1.00 58.47 414 THR A N 1
ATOM 3383 C CA . THR A 1 414 ? -16.241 11.913 -21.293 1.00 58.47 414 THR A CA 1
ATOM 3384 C C . THR A 1 414 ? -15.389 12.340 -22.489 1.00 58.47 414 THR A C 1
ATOM 3386 O O . THR A 1 414 ? -15.892 13.041 -23.364 1.00 58.47 414 THR A O 1
ATOM 3389 N N . THR A 1 415 ? -14.117 11.933 -22.558 1.00 52.03 415 THR A N 1
ATOM 3390 C CA . THR A 1 415 ? -13.272 12.167 -23.740 1.00 52.03 415 THR A CA 1
ATOM 3391 C C . THR A 1 415 ? -13.531 11.180 -24.882 1.00 52.03 415 THR A C 1
ATOM 3393 O O . THR A 1 415 ? -13.022 11.389 -25.982 1.00 52.03 415 THR A O 1
ATOM 3396 N N . SER A 1 416 ? -14.385 10.172 -24.674 1.00 48.97 416 SER A N 1
ATOM 3397 C CA . SER A 1 416 ? -14.936 9.352 -25.755 1.00 48.97 416 SER A CA 1
ATOM 3398 C C . SER A 1 416 ? -15.919 10.218 -26.544 1.00 48.97 416 SER A C 1
ATOM 3400 O O . SER A 1 416 ? -16.997 10.560 -26.059 1.00 48.97 416 SER A O 1
ATOM 3402 N N . SER A 1 417 ? -15.530 10.644 -27.742 1.00 37.88 417 SER A N 1
ATOM 3403 C CA . SER A 1 417 ? -16.384 11.428 -28.632 1.00 37.88 417 SER A CA 1
ATOM 3404 C C . SER A 1 417 ? -17.772 10.797 -28.788 1.00 37.88 417 SER A C 1
ATOM 3406 O O . SER A 1 417 ? -17.884 9.617 -29.109 1.00 37.88 417 SER A O 1
ATOM 3408 N N . LEU A 1 418 ? -18.799 11.626 -28.579 1.00 41.25 418 LEU A N 1
ATOM 3409 C CA . LEU A 1 418 ? -20.173 11.535 -29.083 1.00 41.25 418 LEU A CA 1
ATOM 3410 C C . LEU A 1 418 ? -20.445 10.365 -30.060 1.00 41.25 418 LEU A C 1
ATOM 3412 O O . LEU A 1 418 ? -19.894 10.330 -31.157 1.00 41.25 418 LEU A O 1
ATOM 3416 N N . ASN A 1 419 ? -21.415 9.516 -29.692 1.00 35.62 419 ASN A N 1
ATOM 3417 C CA . ASN A 1 419 ? -22.156 8.565 -30.541 1.00 35.62 419 ASN A CA 1
ATOM 3418 C C . ASN A 1 419 ? -21.595 7.152 -30.786 1.00 35.62 419 ASN A C 1
ATOM 3420 O O . ASN A 1 419 ? -21.761 6.636 -31.891 1.00 35.62 419 ASN A O 1
ATOM 3424 N N . GLN A 1 420 ? -21.100 6.444 -29.767 1.00 38.03 420 GLN A N 1
ATOM 3425 C CA . GLN A 1 420 ? -21.254 4.980 -29.759 1.00 38.03 420 GLN A CA 1
ATOM 3426 C C . GLN A 1 420 ? -21.710 4.470 -28.385 1.00 38.03 420 GLN A C 1
ATOM 3428 O O . GLN A 1 420 ? -21.064 4.779 -27.384 1.00 38.03 420 GLN A O 1
ATOM 3433 N N . PRO A 1 421 ? -22.823 3.714 -28.303 1.00 38.16 421 PRO A N 1
ATOM 3434 C CA . PRO A 1 421 ? -23.181 3.014 -27.081 1.00 38.16 421 PRO A CA 1
ATOM 3435 C C . PRO A 1 421 ? -22.129 1.928 -26.851 1.00 38.16 421 PRO A C 1
ATOM 3437 O O . PRO A 1 421 ? -22.003 0.995 -27.644 1.00 38.16 421 PRO A O 1
ATOM 3440 N N . THR A 1 422 ? -21.346 2.066 -25.786 1.00 43.72 422 THR A N 1
ATOM 3441 C CA . THR A 1 422 ? -20.475 0.992 -25.319 1.00 43.72 422 THR A CA 1
ATOM 3442 C C . THR A 1 422 ? -21.335 -0.227 -24.992 1.00 43.72 422 THR A C 1
ATOM 3444 O O . THR A 1 422 ? -22.372 -0.139 -24.336 1.00 43.72 422 THR A O 1
ATOM 3447 N N . ILE A 1 423 ? -20.919 -1.360 -25.547 1.00 42.53 423 ILE A N 1
ATOM 3448 C CA . ILE A 1 423 ? -21.600 -2.652 -25.513 1.00 42.53 423 ILE A CA 1
ATOM 3449 C C . ILE A 1 423 ? -21.953 -3.038 -24.064 1.00 42.53 423 ILE A C 1
ATOM 3451 O O . ILE A 1 423 ? -21.071 -3.078 -23.210 1.00 42.53 423 ILE A O 1
ATOM 3455 N N . GLY A 1 424 ? -23.244 -3.320 -23.838 1.00 42.03 424 GLY A N 1
ATOM 3456 C CA . GLY A 1 424 ? -23.869 -4.107 -22.756 1.00 42.03 424 GLY A CA 1
ATOM 3457 C C . GLY A 1 424 ? -23.239 -4.082 -21.361 1.00 42.03 424 GLY A C 1
ATOM 3458 O O . GLY A 1 424 ? -23.800 -3.482 -20.453 1.00 42.03 424 GLY A O 1
ATOM 3459 N N . ASP A 1 425 ? -22.086 -4.727 -21.186 1.00 46.84 425 ASP A N 1
ATOM 3460 C CA . ASP A 1 425 ? -21.465 -4.983 -19.880 1.00 46.84 425 ASP A CA 1
ATOM 3461 C C . ASP A 1 425 ? -20.757 -3.763 -19.260 1.00 46.84 425 ASP A C 1
ATOM 3463 O O . ASP A 1 425 ? -20.670 -3.635 -18.036 1.00 46.84 425 ASP A O 1
ATOM 3467 N N . PHE A 1 426 ? -20.257 -2.824 -20.073 1.00 50.66 426 PHE A N 1
ATOM 3468 C CA . PHE A 1 426 ? -19.498 -1.673 -19.556 1.00 50.66 426 PHE A CA 1
ATOM 3469 C C . PHE A 1 426 ? -20.386 -0.611 -18.901 1.00 50.66 426 PHE A C 1
ATOM 3471 O O . PHE A 1 426 ? -19.936 0.082 -17.986 1.00 50.66 426 PHE A O 1
ATOM 3478 N N . SER A 1 427 ? -21.649 -0.489 -19.329 1.00 50.53 427 SER A N 1
ATOM 3479 C CA . SER A 1 427 ? -22.596 0.445 -18.713 1.00 50.53 427 SER A CA 1
ATOM 3480 C C . SER A 1 427 ? -22.880 0.084 -17.256 1.00 50.53 427 SER A C 1
ATOM 3482 O O . SER A 1 427 ? -23.138 0.993 -16.469 1.00 50.53 427 SER A O 1
ATOM 3484 N N . ASP A 1 428 ? -22.860 -1.197 -16.900 1.00 52.34 428 ASP A N 1
ATOM 3485 C CA . ASP A 1 428 ? -23.204 -1.652 -15.553 1.00 52.34 428 ASP A CA 1
ATOM 3486 C C . ASP A 1 428 ? -22.001 -1.553 -14.612 1.00 52.34 428 ASP A C 1
ATOM 3488 O O . ASP A 1 428 ? -22.142 -1.060 -13.495 1.00 52.34 428 ASP A O 1
ATOM 3492 N N . ILE A 1 429 ? -20.789 -1.852 -15.100 1.00 52.28 429 ILE A N 1
ATOM 3493 C CA . ILE A 1 429 ? -19.524 -1.538 -14.410 1.00 52.28 429 ILE A CA 1
ATOM 3494 C C . ILE A 1 429 ? -19.444 -0.039 -14.122 1.00 52.28 429 ILE A C 1
ATOM 3496 O O . ILE A 1 429 ? -19.214 0.368 -12.985 1.00 52.28 429 ILE A O 1
ATOM 3500 N N . TYR A 1 430 ? -19.697 0.791 -15.134 1.00 55.69 430 TYR A N 1
ATOM 3501 C CA . TYR A 1 430 ? -19.681 2.240 -14.989 1.00 55.69 430 TYR A CA 1
ATOM 3502 C C . TYR A 1 430 ? -20.728 2.749 -13.996 1.00 55.69 430 TYR A C 1
ATOM 3504 O O . TYR A 1 430 ? -20.369 3.518 -13.111 1.00 55.69 430 TYR A O 1
ATOM 3512 N N . LYS A 1 431 ? -21.990 2.307 -14.087 1.00 55.28 431 LYS A N 1
ATOM 3513 C CA . LYS A 1 431 ? -23.042 2.667 -13.115 1.00 55.28 431 LYS A CA 1
ATOM 3514 C C . LYS A 1 431 ? -22.700 2.191 -11.702 1.00 55.28 431 LYS A C 1
ATOM 3516 O O . LYS A 1 431 ? -22.967 2.911 -10.747 1.00 55.28 431 LYS A O 1
ATOM 3521 N N . SER A 1 432 ? -22.060 1.026 -11.574 1.00 56.88 432 SER A N 1
ATOM 3522 C CA . SER A 1 432 ? -21.606 0.504 -10.283 1.00 56.88 432 SER A CA 1
ATOM 3523 C C . SER A 1 432 ? -20.434 1.301 -9.696 1.00 56.88 432 SER A C 1
ATOM 3525 O O . SER A 1 432 ? -20.280 1.323 -8.481 1.00 56.88 432 SER A O 1
ATOM 3527 N N . MET A 1 433 ? -19.610 1.965 -10.517 1.00 60.19 433 MET A N 1
ATOM 3528 C CA . MET A 1 433 ? -18.469 2.781 -10.067 1.00 60.19 433 MET A CA 1
ATOM 3529 C C . MET A 1 433 ? -18.860 4.252 -9.857 1.00 60.19 433 MET A C 1
ATOM 3531 O O . MET A 1 433 ? -18.557 4.844 -8.822 1.00 60.19 433 MET A O 1
ATOM 3535 N N . VAL A 1 434 ? -19.570 4.848 -10.818 1.00 53.16 434 VAL A N 1
ATOM 3536 C CA . VAL A 1 434 ? -20.025 6.244 -10.812 1.00 53.16 434 VAL A CA 1
ATOM 3537 C C . VAL A 1 434 ? -21.331 6.346 -10.041 1.00 53.16 434 VAL A C 1
ATOM 3539 O O . VAL A 1 434 ? -22.423 6.352 -10.595 1.00 53.16 434 VAL A O 1
ATOM 3542 N N . GLY A 1 435 ? -21.195 6.414 -8.722 1.00 55.25 435 GLY A N 1
ATOM 3543 C CA . GLY A 1 435 ? -22.331 6.455 -7.802 1.00 55.25 435 GLY A CA 1
ATOM 3544 C C . GLY A 1 435 ? -22.037 5.810 -6.455 1.00 55.25 435 GLY A C 1
ATOM 3545 O O . GLY A 1 435 ? -22.774 6.052 -5.500 1.00 55.25 435 GLY A O 1
ATOM 3546 N N . ARG A 1 436 ? -20.937 5.049 -6.343 1.00 68.12 436 ARG A N 1
ATOM 3547 C CA . ARG A 1 436 ? -20.483 4.520 -5.057 1.00 68.12 436 ARG A CA 1
ATOM 3548 C C . ARG A 1 436 ? -20.125 5.665 -4.121 1.00 68.12 436 ARG A C 1
ATOM 3550 O O . ARG A 1 436 ? -19.148 6.390 -4.308 1.00 68.12 436 ARG A O 1
ATOM 3557 N N . SER A 1 437 ? -20.941 5.794 -3.084 1.00 79.19 437 SER A N 1
ATOM 3558 C CA . SER A 1 437 ? -20.659 6.640 -1.933 1.00 79.19 437 SER A CA 1
ATOM 3559 C C . SER A 1 437 ? -19.630 6.002 -1.003 1.00 79.19 437 SER A C 1
ATOM 3561 O O . SER A 1 437 ? -19.102 6.713 -0.153 1.00 79.19 437 SER A O 1
ATOM 3563 N N . THR A 1 438 ? -19.338 4.705 -1.175 1.00 88.00 438 THR A N 1
ATOM 3564 C CA . THR A 1 438 ? -18.456 3.903 -0.325 1.00 88.00 438 THR A CA 1
ATOM 3565 C C . THR A 1 438 ? -17.553 2.968 -1.136 1.00 88.00 438 THR A C 1
ATOM 3567 O O . THR A 1 438 ? -17.959 2.356 -2.126 1.00 88.00 438 THR A O 1
ATOM 3570 N N . HIS A 1 439 ? -16.311 2.824 -0.681 1.00 91.81 439 HIS A N 1
ATOM 3571 C CA . HIS A 1 439 ? -15.385 1.769 -1.088 1.00 91.81 439 HIS A CA 1
ATOM 3572 C C . HIS A 1 439 ? -15.248 0.743 0.035 1.00 91.81 439 HIS A C 1
ATOM 3574 O O . HIS A 1 439 ? -15.426 1.091 1.199 1.00 91.81 439 HIS A O 1
ATOM 3580 N N . ILE A 1 440 ? -14.944 -0.513 -0.295 1.00 92.75 440 ILE A N 1
ATOM 3581 C CA . ILE A 1 440 ? -14.906 -1.619 0.672 1.00 92.75 440 ILE A CA 1
ATOM 3582 C C . ILE A 1 440 ? -13.583 -2.368 0.530 1.00 92.75 440 ILE A C 1
ATOM 3584 O O . ILE A 1 440 ? -13.249 -2.845 -0.550 1.00 92.75 440 ILE A O 1
ATOM 3588 N N . LEU A 1 441 ? -12.863 -2.515 1.638 1.00 94.62 441 LEU A N 1
ATOM 3589 C CA . LEU A 1 441 ? -11.596 -3.233 1.728 1.00 94.62 441 LEU A CA 1
ATOM 3590 C C . LEU A 1 441 ? -11.736 -4.452 2.632 1.00 94.62 441 LEU A C 1
ATOM 3592 O O . LEU A 1 441 ? -12.209 -4.351 3.763 1.00 94.62 441 LEU A O 1
ATOM 3596 N N . ASN A 1 442 ? -11.256 -5.603 2.167 1.00 94.12 442 ASN A N 1
ATOM 3597 C CA . ASN A 1 442 ? -11.194 -6.811 2.978 1.00 94.12 442 ASN A CA 1
ATOM 3598 C C . ASN A 1 442 ? -10.038 -6.755 3.987 1.00 94.12 442 ASN A C 1
ATOM 3600 O O . ASN A 1 442 ? -8.868 -6.773 3.603 1.00 94.12 442 ASN A O 1
ATOM 3604 N N . LEU A 1 443 ? -10.373 -6.737 5.280 1.00 94.56 443 LEU A N 1
ATOM 3605 C CA . LEU A 1 443 ? -9.412 -6.827 6.384 1.00 94.56 443 LEU A CA 1
ATOM 3606 C C . LEU A 1 443 ? -9.114 -8.282 6.770 1.00 94.56 443 LEU A C 1
ATOM 3608 O O . LEU A 1 443 ? -8.000 -8.591 7.188 1.00 94.56 443 LEU A O 1
ATOM 3612 N N . TYR A 1 444 ? -10.101 -9.169 6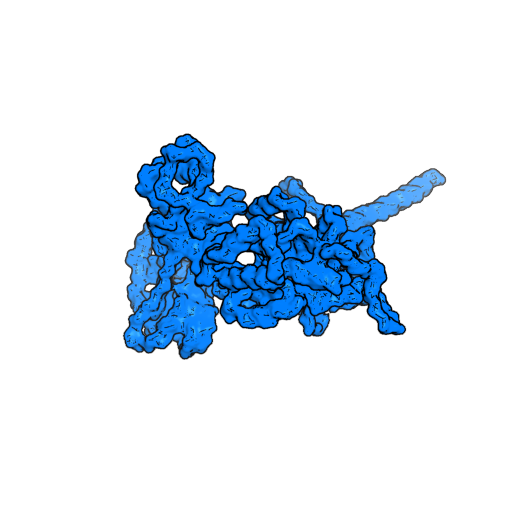.628 1.00 95.00 444 TYR A N 1
ATOM 3613 C CA . TYR A 1 444 ? -9.982 -10.594 6.925 1.00 95.00 444 TYR A CA 1
ATOM 3614 C C . TYR A 1 444 ? -10.904 -11.428 6.033 1.00 95.00 444 TYR A C 1
ATOM 3616 O O . TYR A 1 444 ? -12.064 -11.064 5.804 1.00 95.00 444 TYR A O 1
ATOM 3624 N N . ALA A 1 445 ? -10.410 -12.591 5.604 1.00 93.31 445 ALA A N 1
ATOM 3625 C CA . ALA A 1 445 ? -11.203 -13.617 4.944 1.00 93.31 445 ALA A CA 1
ATOM 3626 C C . ALA A 1 445 ? -10.960 -14.993 5.571 1.00 93.31 445 ALA A C 1
ATOM 3628 O O . ALA A 1 445 ? -9.835 -15.405 5.834 1.00 93.31 445 ALA A O 1
ATOM 3629 N N . SER A 1 446 ? -12.027 -15.769 5.737 1.00 92.44 446 SER A N 1
ATOM 3630 C CA . SER A 1 446 ? -11.982 -17.076 6.405 1.00 92.44 446 SER A CA 1
ATOM 3631 C C . SER A 1 446 ? -11.281 -18.199 5.630 1.00 92.44 446 SER A C 1
ATOM 3633 O O . SER A 1 446 ? -11.230 -19.340 6.100 1.00 92.44 446 SER A O 1
ATOM 3635 N N . THR A 1 447 ? -10.815 -17.900 4.418 1.00 88.38 447 THR A N 1
ATOM 3636 C CA . THR A 1 447 ? -9.889 -18.723 3.630 1.00 88.38 447 THR A CA 1
ATOM 3637 C C . THR A 1 447 ? -8.456 -18.624 4.152 1.00 88.38 447 THR A C 1
ATOM 3639 O O . THR A 1 447 ? -7.622 -19.465 3.827 1.00 88.38 447 THR A O 1
ATOM 3642 N N . GLU A 1 448 ? -8.161 -17.612 4.965 1.00 85.00 448 GLU A N 1
ATOM 3643 C CA . GLU A 1 448 ? -6.873 -17.415 5.614 1.00 85.00 448 GLU A CA 1
ATOM 3644 C C . GLU A 1 448 ? -6.820 -18.132 6.966 1.00 85.00 448 GLU A C 1
ATOM 3646 O O . GLU A 1 448 ? -7.834 -18.331 7.639 1.00 85.00 448 GLU A O 1
ATOM 3651 N N . LYS A 1 449 ? -5.612 -18.535 7.373 1.00 80.25 449 LYS A N 1
ATOM 3652 C CA . LYS A 1 449 ? -5.403 -19.297 8.613 1.00 80.25 449 LYS A CA 1
ATOM 3653 C C . LYS A 1 449 ? -5.397 -18.421 9.868 1.00 80.25 449 LYS A C 1
ATOM 3655 O O . LYS A 1 449 ? -5.768 -18.908 10.932 1.00 80.25 449 LYS A O 1
ATOM 3660 N N . HIS A 1 450 ? -4.967 -17.165 9.752 1.00 87.50 450 HIS A N 1
ATOM 3661 C CA . HIS A 1 450 ? -4.695 -16.282 10.886 1.00 87.50 450 HIS A CA 1
ATOM 3662 C C . HIS A 1 450 ? -5.119 -14.847 10.573 1.00 87.50 450 HIS A C 1
ATOM 3664 O O . HIS A 1 450 ? -5.118 -14.438 9.411 1.00 87.50 450 HIS A O 1
ATOM 3670 N N . PHE A 1 451 ? -5.462 -14.094 11.616 1.00 91.44 451 PHE A N 1
ATOM 3671 C CA . PHE A 1 451 ? -5.651 -12.649 11.520 1.00 91.44 451 PHE A CA 1
ATOM 3672 C C . PHE A 1 451 ? -4.301 -11.926 11.412 1.00 91.44 451 PHE A C 1
ATOM 3674 O O . PHE A 1 451 ? -3.286 -12.480 11.840 1.00 91.44 451 PHE A O 1
ATOM 3681 N N . PRO A 1 452 ? -4.276 -10.687 10.885 1.00 87.81 452 PRO A N 1
ATOM 3682 C CA . PRO A 1 452 ? -3.053 -9.888 10.823 1.00 87.81 452 PRO A CA 1
ATOM 3683 C C . PRO A 1 452 ? -2.453 -9.581 12.202 1.00 87.81 452 PRO A C 1
ATOM 3685 O O . PRO A 1 452 ? -1.234 -9.590 12.349 1.00 87.81 452 PRO A O 1
ATOM 3688 N N . THR A 1 453 ? -3.302 -9.319 13.201 1.00 93.31 453 THR A N 1
ATOM 3689 C CA . THR A 1 453 ? -2.907 -8.992 14.579 1.00 93.31 453 THR A CA 1
ATOM 3690 C C . THR A 1 453 ? -3.864 -9.628 15.591 1.00 93.31 453 THR A C 1
ATOM 3692 O O . THR A 1 453 ? -4.987 -10.017 15.248 1.00 93.31 453 THR A O 1
ATOM 3695 N N . GLN A 1 454 ? -3.425 -9.738 16.850 1.00 93.56 454 GLN A N 1
ATOM 3696 C CA . GLN A 1 454 ? -4.235 -10.315 17.928 1.00 93.56 454 GLN A CA 1
ATOM 3697 C C . GLN A 1 454 ? -5.455 -9.440 18.244 1.00 93.56 454 GLN A C 1
ATOM 3699 O O . GLN A 1 454 ? -6.546 -9.959 18.474 1.00 93.56 454 GLN A O 1
ATOM 3704 N N . GLU A 1 455 ? -5.294 -8.118 18.228 1.00 95.25 455 GLU A N 1
ATOM 3705 C CA . GLU A 1 455 ? -6.373 -7.158 18.444 1.00 95.25 455 GLU A CA 1
ATOM 3706 C C . GLU A 1 455 ? -7.414 -7.190 17.321 1.00 95.25 455 GLU A C 1
ATOM 3708 O O . GLU A 1 455 ? -8.609 -7.126 17.611 1.00 95.25 455 GLU A O 1
ATOM 3713 N N . ALA A 1 456 ? -6.999 -7.387 16.064 1.00 95.56 456 ALA A N 1
ATOM 3714 C CA . ALA A 1 456 ? -7.926 -7.557 14.949 1.00 95.56 456 ALA A CA 1
ATOM 3715 C C . ALA A 1 456 ? -8.782 -8.820 15.128 1.00 95.56 456 ALA A C 1
ATOM 3717 O O . ALA A 1 456 ? -9.993 -8.783 14.897 1.00 95.56 456 ALA A O 1
ATOM 3718 N N . GLU A 1 457 ? -8.187 -9.927 15.582 1.00 96.06 457 GLU A N 1
ATOM 3719 C CA . GLU A 1 457 ? -8.924 -11.151 15.914 1.00 96.06 457 GLU A CA 1
ATOM 3720 C C . GLU A 1 457 ? -9.911 -10.929 17.067 1.00 96.06 457 GLU A C 1
ATOM 3722 O O . GLU A 1 457 ? -11.091 -11.279 16.952 1.00 96.06 457 GLU A O 1
ATOM 3727 N N . THR A 1 458 ? -9.437 -10.344 18.170 1.00 97.00 458 THR A N 1
ATOM 3728 C CA . THR A 1 458 ? -10.240 -10.083 19.370 1.00 97.00 458 THR A CA 1
ATOM 3729 C C . THR A 1 458 ? -11.440 -9.197 19.045 1.00 97.00 458 THR A C 1
ATOM 3731 O O . THR A 1 458 ? -12.570 -9.542 19.406 1.00 97.00 458 THR A O 1
ATOM 3734 N N . LEU A 1 459 ? -11.221 -8.105 18.305 1.00 97.94 459 LEU A N 1
ATOM 3735 C CA . LEU A 1 459 ? -12.283 -7.214 17.850 1.00 97.94 459 LEU A CA 1
ATOM 3736 C C . LEU A 1 459 ? -13.276 -7.954 16.955 1.00 97.94 459 LEU A C 1
ATOM 3738 O O . LEU A 1 459 ? -14.475 -7.930 17.214 1.00 97.94 459 LEU A O 1
ATOM 3742 N N . SER A 1 460 ? -12.789 -8.655 15.930 1.00 97.44 460 SER A N 1
ATOM 3743 C CA . SER A 1 460 ? -13.642 -9.335 14.946 1.00 97.44 460 SER A CA 1
ATOM 3744 C C . SER A 1 460 ? -14.558 -10.373 15.593 1.00 97.44 460 SER A C 1
ATOM 3746 O O . SER A 1 460 ? -15.748 -10.442 15.282 1.00 97.44 460 SER A O 1
ATOM 3748 N N . LYS A 1 461 ? -14.026 -11.157 16.539 1.00 96.44 461 LYS A N 1
ATOM 3749 C CA . LYS A 1 461 ? -14.812 -12.116 17.327 1.00 96.44 461 LYS A CA 1
ATOM 3750 C C . LYS A 1 461 ? -15.833 -11.418 18.226 1.00 96.44 461 LYS A C 1
ATOM 3752 O O . LYS A 1 461 ? -16.949 -11.911 18.363 1.00 96.44 461 LYS A O 1
ATOM 3757 N N . SER A 1 462 ? -15.484 -10.274 18.811 1.00 97.88 462 SER A N 1
ATOM 3758 C CA . SER A 1 462 ? -16.418 -9.488 19.620 1.00 97.88 462 SER A CA 1
ATOM 3759 C C . SER A 1 462 ? -17.570 -8.925 18.792 1.00 97.88 462 SER A C 1
ATOM 3761 O O . SER A 1 462 ? -18.731 -9.161 19.123 1.00 97.88 462 SER A O 1
ATOM 3763 N N . LEU A 1 463 ? -17.278 -8.290 17.654 1.00 97.56 463 LEU A N 1
ATOM 3764 C CA . LEU A 1 463 ? -18.298 -7.787 16.729 1.00 97.56 463 LEU A CA 1
ATOM 3765 C C . LEU A 1 463 ? -19.206 -8.923 16.226 1.00 97.56 463 LEU A C 1
ATOM 3767 O O . LEU A 1 463 ? -20.426 -8.765 16.126 1.00 97.56 463 LEU A O 1
ATOM 3771 N N . GLN A 1 464 ? -18.645 -10.111 15.985 1.00 96.88 464 GLN A N 1
ATOM 3772 C CA . GLN A 1 464 ? -19.426 -11.305 15.665 1.00 96.88 464 GLN A CA 1
ATOM 3773 C C . GLN A 1 464 ? -20.404 -11.677 16.795 1.00 96.88 464 GLN A C 1
ATOM 3775 O O . GLN A 1 464 ? -21.586 -11.912 16.539 1.00 96.88 464 GLN A O 1
ATOM 3780 N N . ARG A 1 465 ? -19.947 -11.704 18.055 1.00 96.31 465 ARG A N 1
ATOM 3781 C CA . ARG A 1 465 ? -20.808 -11.991 19.216 1.00 96.31 465 ARG A CA 1
ATOM 3782 C C . ARG A 1 465 ? -21.872 -10.914 19.429 1.00 96.31 465 ARG A C 1
ATOM 3784 O O . ARG A 1 465 ? -23.023 -11.264 19.682 1.00 96.31 465 ARG A O 1
ATOM 3791 N N . ILE A 1 466 ? -21.518 -9.634 19.305 1.00 95.31 466 ILE A N 1
ATOM 3792 C CA . ILE A 1 466 ? -22.442 -8.499 19.466 1.00 95.31 466 ILE A CA 1
ATOM 3793 C C . ILE A 1 466 ? -23.547 -8.558 18.410 1.00 95.31 466 ILE A C 1
ATOM 3795 O O . ILE A 1 466 ? -24.726 -8.598 18.764 1.00 95.31 466 ILE A O 1
ATOM 3799 N N . SER A 1 467 ? -23.185 -8.668 17.129 1.00 94.25 467 SER A N 1
ATOM 3800 C CA . SER A 1 467 ? -24.171 -8.796 16.046 1.00 94.25 467 SER A CA 1
ATOM 3801 C C . SER A 1 467 ? -25.046 -10.038 16.213 1.00 94.25 467 SER A C 1
ATOM 3803 O O . SER A 1 467 ? -26.251 -9.980 15.986 1.00 94.25 467 SER A O 1
ATOM 3805 N N . TYR A 1 468 ? -24.490 -11.155 16.689 1.00 93.12 468 TYR A N 1
ATOM 3806 C CA . TYR A 1 468 ? -25.270 -12.357 16.972 1.00 93.12 468 TYR A CA 1
ATOM 3807 C C . TYR A 1 468 ? -26.267 -12.196 18.125 1.00 93.12 468 TYR A C 1
ATOM 3809 O O . TYR A 1 468 ? -27.368 -12.740 18.044 1.00 93.12 468 TYR A O 1
ATOM 3817 N N . ARG A 1 469 ? -25.938 -11.445 19.185 1.00 91.69 469 ARG A N 1
ATOM 3818 C CA . ARG A 1 469 ? -26.909 -11.140 20.253 1.00 91.69 469 ARG A CA 1
ATOM 3819 C C . ARG A 1 469 ? -28.104 -10.364 19.713 1.00 91.69 469 ARG A C 1
ATOM 3821 O O . ARG A 1 469 ? -29.230 -10.696 20.062 1.00 91.69 469 ARG A O 1
ATOM 3828 N N . ILE A 1 470 ? -27.868 -9.402 18.824 1.00 88.50 470 ILE A N 1
ATOM 3829 C CA . ILE A 1 470 ? -28.938 -8.652 18.152 1.00 88.50 470 ILE A CA 1
ATOM 3830 C C . ILE A 1 470 ? -29.721 -9.575 17.208 1.00 88.50 470 ILE A C 1
ATOM 3832 O O . ILE A 1 470 ? -30.945 -9.577 17.203 1.00 88.50 470 ILE A O 1
ATOM 3836 N N . LEU A 1 471 ? -29.058 -10.475 16.479 1.00 87.75 471 LEU A N 1
ATOM 3837 C CA . LEU A 1 471 ? -29.762 -11.477 15.665 1.00 87.75 471 LEU A CA 1
ATOM 3838 C C . LEU A 1 471 ? -30.670 -12.392 16.496 1.00 87.75 471 LEU A C 1
ATOM 3840 O O . LEU A 1 471 ? -31.698 -12.848 16.002 1.00 87.75 471 LEU A O 1
ATOM 3844 N N . LYS A 1 472 ? -30.334 -12.659 17.763 1.00 88.69 472 LYS A N 1
ATOM 3845 C CA . LYS A 1 472 ? -31.170 -13.470 18.658 1.00 88.69 472 LYS A CA 1
ATOM 3846 C C . LYS A 1 472 ? -32.462 -12.793 19.098 1.00 88.69 472 LYS A C 1
ATOM 3848 O O . LYS A 1 472 ? -33.375 -13.514 19.496 1.00 88.69 472 LYS A O 1
ATOM 3853 N N . THR A 1 473 ? -32.556 -11.466 19.021 1.00 87.44 473 THR A N 1
ATOM 3854 C CA . THR A 1 473 ? -33.806 -10.748 19.315 1.00 87.44 473 THR A CA 1
ATOM 3855 C C . THR A 1 473 ? -34.830 -10.917 18.190 1.00 87.44 473 THR A C 1
ATOM 3857 O O . THR A 1 473 ? -36.030 -10.803 18.428 1.00 87.44 473 THR A O 1
ATOM 3860 N N . HIS A 1 474 ? -34.382 -11.287 16.985 1.00 83.94 474 HIS A N 1
ATOM 3861 C CA . HIS A 1 474 ? -35.252 -11.552 15.847 1.00 83.94 474 HIS A CA 1
ATOM 3862 C C . HIS A 1 474 ? -35.958 -12.903 16.011 1.00 83.94 474 HIS A C 1
ATOM 3864 O O . HIS A 1 474 ? -35.323 -13.961 16.093 1.00 83.94 474 HIS A O 1
ATOM 3870 N N . SER A 1 475 ? -37.292 -12.883 15.999 1.00 80.56 475 SER A N 1
ATOM 3871 C CA . SER A 1 475 ? -38.146 -14.054 16.255 1.00 80.56 475 SER A CA 1
ATOM 3872 C C . SER A 1 475 ? -37.857 -15.247 15.333 1.00 80.56 475 SER A C 1
ATOM 3874 O O . SER A 1 475 ? -37.911 -16.393 15.774 1.00 80.56 475 SER A O 1
ATOM 3876 N N . THR A 1 476 ? -37.486 -14.992 14.076 1.00 81.69 476 THR A N 1
ATOM 3877 C CA . THR A 1 476 ? -37.177 -16.020 13.066 1.00 81.69 476 THR A CA 1
ATOM 3878 C C . THR A 1 476 ? -35.751 -16.575 13.166 1.00 81.69 476 THR A C 1
ATOM 3880 O O . THR A 1 476 ? -35.485 -17.691 12.708 1.00 81.69 476 THR A O 1
ATOM 3883 N N . LEU A 1 477 ? -34.825 -15.833 13.788 1.00 85.06 477 LEU A N 1
ATOM 3884 C CA . LEU A 1 477 ? -33.397 -16.173 13.857 1.00 85.06 477 LEU A CA 1
ATOM 3885 C C . LEU A 1 477 ? -32.927 -16.602 15.260 1.00 85.06 477 LEU A C 1
ATOM 3887 O O . LEU A 1 477 ? -31.828 -17.141 15.410 1.00 85.06 477 LEU A O 1
ATOM 3891 N N . ASN A 1 478 ? -33.781 -16.486 16.279 1.00 86.50 478 ASN A N 1
ATOM 3892 C CA . ASN A 1 478 ? -33.486 -16.813 17.680 1.00 86.50 478 ASN A CA 1
ATOM 3893 C C . ASN A 1 478 ? -32.968 -18.247 17.942 1.00 86.50 478 ASN A C 1
ATOM 3895 O O . ASN A 1 478 ? -32.307 -18.493 18.949 1.00 86.50 478 ASN A O 1
ATOM 3899 N N . SER A 1 479 ? -33.214 -19.204 17.047 1.00 89.31 479 SER A N 1
ATOM 3900 C CA . SER A 1 479 ? -32.809 -20.613 17.183 1.00 89.31 479 SER A CA 1
ATOM 3901 C C . SER A 1 479 ? -31.524 -20.960 16.421 1.00 89.31 479 SER A C 1
ATOM 3903 O O . SER A 1 479 ? -30.953 -22.030 16.634 1.00 89.31 479 SER A O 1
ATOM 3905 N N . TRP A 1 480 ? -31.016 -20.053 15.584 1.00 91.19 480 TRP A N 1
ATOM 3906 C CA . TRP A 1 480 ? -29.806 -20.257 14.782 1.00 91.19 480 TRP A CA 1
ATOM 3907 C C . TRP A 1 480 ? -28.540 -20.063 15.612 1.00 91.19 480 TRP A C 1
ATOM 3909 O O . TRP A 1 480 ? -28.522 -19.220 16.504 1.00 91.19 480 TRP A O 1
ATOM 3919 N N . LYS A 1 481 ? -27.476 -20.822 15.339 1.00 93.56 481 LYS A N 1
ATOM 3920 C CA . LYS A 1 481 ? -26.189 -20.722 16.050 1.00 93.56 481 LYS A CA 1
ATOM 3921 C C . LYS A 1 481 ? -25.095 -20.149 15.159 1.00 93.56 481 LYS A C 1
ATOM 3923 O O . LYS A 1 481 ? -25.072 -20.456 13.970 1.00 93.56 481 LYS A O 1
ATOM 3928 N N . ILE A 1 482 ? -24.168 -19.375 15.729 1.00 93.94 482 ILE A N 1
ATOM 3929 C CA . ILE A 1 482 ? -22.944 -18.970 15.019 1.00 93.94 482 ILE A CA 1
ATOM 3930 C C . ILE A 1 482 ? -22.183 -20.229 14.595 1.00 93.94 482 ILE A C 1
ATOM 3932 O O . ILE A 1 482 ? -22.020 -21.158 15.384 1.00 93.94 482 ILE A O 1
ATOM 3936 N N . SER A 1 483 ? -21.720 -20.253 13.347 1.00 93.19 483 SER A N 1
ATOM 3937 C CA . SER A 1 483 ? -20.910 -21.339 12.799 1.00 93.19 483 SER A CA 1
ATOM 3938 C C . SER A 1 483 ? -19.512 -20.882 12.397 1.00 93.19 483 SER A C 1
ATOM 3940 O O . SER A 1 483 ? -18.546 -21.564 12.726 1.00 93.19 483 SER A O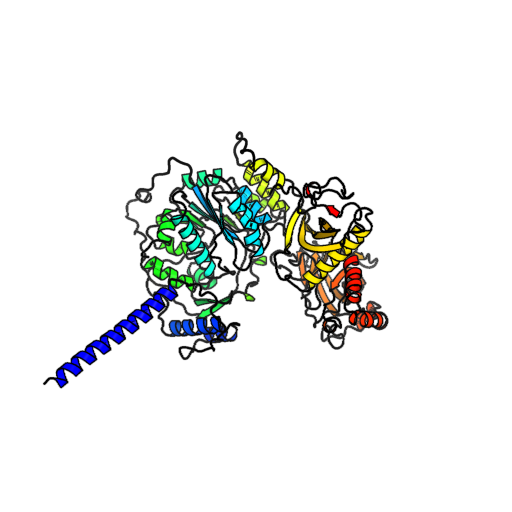 1
ATOM 3942 N N . LYS A 1 484 ? -19.385 -19.771 11.663 1.00 93.44 484 LYS A N 1
ATOM 3943 C CA . LYS A 1 484 ? -18.090 -19.309 11.142 1.00 93.44 484 LYS A CA 1
ATOM 3944 C C . LYS A 1 484 ? -18.111 -17.804 10.895 1.00 93.44 484 LYS A C 1
ATOM 3946 O O . LYS A 1 484 ? -19.090 -17.298 10.356 1.00 93.44 484 LYS A O 1
ATOM 3951 N N . LEU A 1 485 ? -17.034 -17.102 11.236 1.00 95.69 485 LEU A N 1
ATOM 3952 C CA . LEU A 1 485 ? -16.784 -15.757 10.711 1.00 95.69 485 LEU A CA 1
ATOM 3953 C C . LEU A 1 485 ? -16.262 -15.890 9.277 1.00 95.69 485 LEU A C 1
ATOM 3955 O O . LEU A 1 485 ? -15.345 -16.676 9.044 1.00 95.69 485 LEU A O 1
ATOM 3959 N N . LEU A 1 486 ? -16.856 -15.176 8.322 1.00 94.75 486 LEU A N 1
ATOM 3960 C CA . LEU A 1 486 ? -16.503 -15.275 6.905 1.00 94.75 486 LEU A CA 1
ATOM 3961 C C . LEU A 1 486 ? -15.582 -14.144 6.471 1.00 94.75 486 LEU A C 1
ATOM 3963 O O . LEU A 1 486 ? -14.502 -14.425 5.954 1.00 94.75 486 LEU A O 1
ATOM 3967 N N . PHE A 1 487 ? -16.002 -12.903 6.705 1.00 94.75 487 PHE A N 1
ATOM 3968 C CA . PHE A 1 487 ? -15.267 -11.720 6.280 1.00 94.75 487 PHE A CA 1
ATOM 3969 C C . PHE A 1 487 ? -15.385 -10.600 7.303 1.00 94.75 487 PHE A C 1
ATOM 3971 O O . PHE A 1 487 ? -16.412 -10.463 7.972 1.00 94.75 487 PHE A O 1
ATOM 3978 N N . VAL A 1 488 ? -14.335 -9.788 7.373 1.00 96.81 488 VAL A N 1
ATOM 3979 C CA . VAL A 1 488 ? -14.372 -8.469 8.004 1.00 96.81 488 VAL A CA 1
ATOM 3980 C C . VAL A 1 488 ? -13.903 -7.462 6.971 1.00 96.81 488 VAL A C 1
ATOM 3982 O O . VAL A 1 488 ? -12.807 -7.602 6.423 1.00 96.81 488 VAL A O 1
ATOM 3985 N N . HIS A 1 489 ? -14.733 -6.463 6.700 1.00 96.50 489 HIS A N 1
ATOM 3986 C CA . HIS A 1 489 ? -14.417 -5.381 5.782 1.00 96.50 489 HIS A CA 1
ATOM 3987 C C . HIS A 1 489 ? -14.349 -4.049 6.524 1.00 96.50 489 HIS A C 1
ATOM 3989 O O . HIS A 1 489 ? -15.105 -3.833 7.468 1.00 96.50 489 HIS A O 1
ATOM 3995 N N . ALA A 1 490 ? -13.480 -3.154 6.064 1.00 96.81 490 ALA A N 1
ATOM 3996 C CA . ALA A 1 490 ? -13.596 -1.727 6.331 1.00 96.81 490 ALA A CA 1
ATOM 3997 C C . ALA A 1 490 ? -14.259 -1.057 5.132 1.00 96.81 490 ALA A C 1
ATOM 3999 O O . ALA A 1 490 ? -13.987 -1.432 3.989 1.00 96.81 490 ALA A O 1
ATOM 4000 N N . THR A 1 491 ? -15.087 -0.051 5.380 1.00 94.69 491 THR A N 1
ATOM 4001 C CA . THR A 1 491 ? -15.607 0.827 4.332 1.00 94.69 491 THR A CA 1
ATOM 4002 C C . THR A 1 491 ? -14.967 2.207 4.441 1.00 94.69 491 THR A C 1
ATOM 4004 O O . THR A 1 491 ? -14.536 2.604 5.519 1.00 94.69 491 THR A O 1
ATOM 4007 N N . ALA A 1 492 ? -14.880 2.936 3.334 1.00 92.88 492 ALA A N 1
ATOM 4008 C CA . ALA A 1 492 ? -14.520 4.350 3.322 1.00 92.88 492 ALA A CA 1
ATOM 4009 C C . ALA A 1 492 ? -15.513 5.101 2.443 1.00 92.88 492 ALA A C 1
ATOM 4011 O O . ALA A 1 492 ? -15.664 4.760 1.269 1.00 92.88 492 ALA A O 1
ATOM 4012 N N . ASP A 1 493 ? -16.201 6.097 2.998 1.00 90.81 493 ASP A N 1
ATOM 4013 C CA . ASP A 1 493 ? -17.105 6.942 2.218 1.00 90.81 493 ASP A CA 1
ATOM 4014 C C . ASP A 1 493 ? -16.396 8.156 1.588 1.00 90.81 493 ASP A C 1
ATOM 4016 O O . ASP A 1 493 ? -15.232 8.448 1.870 1.00 90.81 493 ASP A O 1
ATOM 4020 N N . THR A 1 494 ? -17.100 8.914 0.744 1.00 90.25 494 THR A N 1
ATOM 4021 C CA . THR A 1 494 ? -16.559 10.137 0.112 1.00 90.25 494 THR A CA 1
ATOM 4022 C C . THR A 1 494 ? -16.205 11.256 1.099 1.00 90.25 494 THR A C 1
ATOM 4024 O O . THR A 1 494 ? -15.556 12.229 0.718 1.00 90.25 494 THR A O 1
ATOM 4027 N N . ARG A 1 495 ? -16.594 11.136 2.375 1.00 88.94 495 ARG A N 1
ATOM 4028 C CA . ARG A 1 495 ? -16.211 12.041 3.470 1.00 88.94 495 ARG A CA 1
ATOM 4029 C C . ARG A 1 495 ? -15.066 11.475 4.321 1.00 88.94 495 ARG A C 1
ATOM 4031 O O . ARG A 1 495 ? -14.667 12.123 5.287 1.00 88.94 495 ARG A O 1
ATOM 4038 N N . GLY A 1 496 ? -14.542 10.295 3.984 1.00 87.69 496 GLY A N 1
ATOM 4039 C CA . GLY A 1 496 ? -13.488 9.604 4.725 1.00 87.69 496 GLY A CA 1
ATOM 4040 C C . GLY A 1 496 ? -13.956 8.963 6.033 1.00 87.69 496 GLY A C 1
ATOM 4041 O O . GLY A 1 496 ? -13.124 8.681 6.897 1.00 87.69 496 GLY A O 1
ATOM 4042 N N . ARG A 1 497 ? -15.267 8.756 6.222 1.00 90.62 497 ARG A N 1
ATOM 4043 C CA . ARG A 1 497 ? -15.795 8.008 7.372 1.00 90.62 497 ARG A CA 1
ATOM 4044 C C . ARG A 1 497 ? -15.586 6.518 7.148 1.00 90.62 497 ARG A C 1
ATOM 4046 O O . ARG A 1 497 ? -15.793 6.032 6.037 1.00 90.62 497 ARG A O 1
ATOM 4053 N N . ILE A 1 498 ? -15.198 5.826 8.217 1.00 93.94 498 ILE A N 1
ATOM 4054 C CA . ILE A 1 498 ? -14.910 4.394 8.200 1.00 93.94 498 ILE A CA 1
ATOM 4055 C C . ILE A 1 498 ? -15.952 3.640 9.019 1.00 93.94 498 ILE A C 1
ATOM 4057 O O . ILE A 1 498 ? -16.261 4.015 10.152 1.00 93.94 498 ILE A O 1
ATOM 4061 N N . GLU A 1 499 ? -16.465 2.558 8.446 1.00 95.19 499 GLU A N 1
ATOM 4062 C CA . GLU A 1 499 ? -17.353 1.601 9.106 1.00 95.19 499 GLU A CA 1
ATOM 4063 C C . GLU A 1 499 ? -16.788 0.187 8.950 1.00 95.19 499 GLU A C 1
ATOM 4065 O O . GLU A 1 499 ? -15.923 -0.062 8.106 1.00 95.19 499 GLU A O 1
ATOM 4070 N N . LEU A 1 500 ? -17.275 -0.748 9.765 1.00 97.50 500 LEU A N 1
ATOM 4071 C CA . LEU A 1 500 ? -16.895 -2.155 9.685 1.00 97.50 500 LEU A CA 1
ATOM 4072 C C . LEU A 1 500 ? -18.087 -3.010 9.264 1.00 97.50 500 LEU A C 1
ATOM 4074 O O . LEU A 1 500 ? -19.180 -2.873 9.812 1.00 97.50 500 LEU A O 1
ATOM 4078 N N . LEU A 1 501 ? -17.857 -3.930 8.330 1.00 97.06 501 LEU A N 1
ATOM 4079 C CA . LEU A 1 501 ? -18.828 -4.951 7.942 1.00 97.06 501 LEU A CA 1
ATOM 4080 C C . LEU A 1 501 ? -18.342 -6.319 8.410 1.00 97.06 501 LEU A C 1
ATOM 4082 O O . LEU A 1 501 ? -17.198 -6.698 8.153 1.00 97.06 501 LEU A O 1
ATOM 4086 N N . VAL A 1 502 ? -19.209 -7.072 9.078 1.00 97.31 502 VAL A N 1
ATOM 4087 C CA . VAL A 1 502 ? -18.903 -8.395 9.631 1.00 97.31 502 VAL A CA 1
ATOM 4088 C C . VAL A 1 502 ? -19.856 -9.415 9.030 1.00 97.31 502 VAL A C 1
ATOM 4090 O O . VAL A 1 502 ? -21.029 -9.472 9.395 1.00 97.31 502 VAL A O 1
ATOM 4093 N N . ALA A 1 503 ? -19.345 -10.243 8.119 1.00 96.25 503 ALA A N 1
ATOM 4094 C CA . ALA A 1 503 ? -20.106 -11.320 7.499 1.00 96.25 503 ALA A CA 1
ATOM 409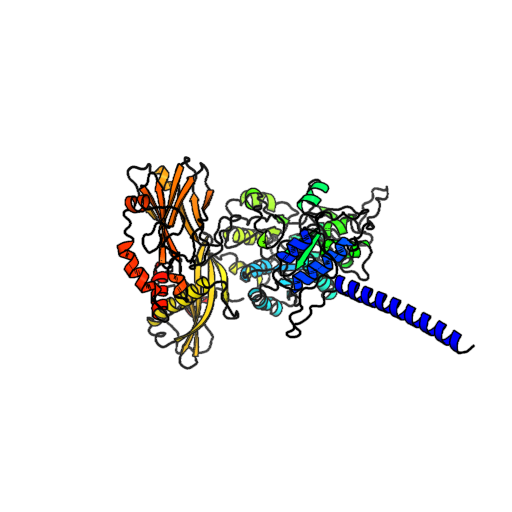5 C C . ALA A 1 503 ? -19.883 -12.635 8.255 1.00 96.25 503 ALA A C 1
ATOM 4097 O O . ALA A 1 503 ? -18.748 -13.088 8.427 1.00 96.25 503 ALA A O 1
ATOM 4098 N N . GLN A 1 504 ? -20.965 -13.285 8.678 1.00 95.25 504 GLN A N 1
ATOM 4099 C CA . GLN A 1 504 ? -20.931 -14.515 9.463 1.00 95.25 504 GLN A CA 1
ATOM 4100 C C . GLN A 1 504 ? -21.916 -15.567 8.955 1.00 95.25 504 GLN A C 1
ATOM 4102 O O . GLN A 1 504 ? -23.033 -15.269 8.541 1.00 95.25 504 GLN A O 1
ATOM 4107 N N . GLN A 1 505 ? -21.505 -16.830 9.041 1.00 94.50 505 GLN A N 1
ATOM 4108 C CA . GLN A 1 505 ? -22.359 -17.980 8.795 1.00 94.50 505 GLN A CA 1
ATOM 4109 C C . GLN A 1 505 ? -23.059 -18.399 10.089 1.00 94.50 505 GLN A C 1
ATOM 4111 O O . GLN A 1 505 ? -22.402 -18.659 11.103 1.00 94.50 505 GLN A O 1
ATOM 4116 N N . ILE A 1 506 ? -24.375 -18.570 10.012 1.00 92.75 506 ILE A N 1
ATOM 4117 C CA . ILE A 1 506 ? -25.210 -19.162 11.057 1.00 92.75 506 ILE A CA 1
ATOM 4118 C C . ILE A 1 506 ? -25.782 -20.507 10.589 1.00 92.75 506 ILE A C 1
ATOM 4120 O O . ILE A 1 506 ? -25.952 -20.737 9.391 1.00 92.75 506 ILE A O 1
ATOM 4124 N N . VAL A 1 507 ? -26.057 -21.414 11.527 1.00 92.56 507 VAL A N 1
ATOM 4125 C CA . VAL A 1 507 ? -26.526 -22.779 11.248 1.00 92.56 507 VAL A CA 1
ATOM 4126 C C . VAL A 1 507 ? -27.709 -23.186 12.132 1.00 92.56 507 VAL A C 1
ATOM 4128 O O . VAL A 1 507 ? -27.731 -22.892 13.330 1.00 92.56 507 VAL A O 1
ATOM 4131 N N . LYS A 1 508 ? -28.678 -23.898 11.549 1.00 90.44 508 LYS A N 1
ATOM 4132 C CA . LYS A 1 508 ? -29.817 -24.531 12.236 1.00 90.44 508 LYS A CA 1
ATOM 4133 C C . LYS A 1 508 ? -30.194 -25.814 11.495 1.00 90.44 508 LYS A C 1
ATOM 4135 O O . LYS A 1 508 ? -30.426 -25.777 10.294 1.00 90.44 508 LYS A O 1
ATOM 4140 N N . ASN A 1 509 ? -30.240 -26.954 12.189 1.00 89.50 509 ASN A N 1
ATOM 4141 C CA . ASN A 1 509 ? -30.612 -28.258 11.608 1.00 89.50 509 ASN A CA 1
ATOM 4142 C C . ASN A 1 509 ? -29.863 -28.592 10.296 1.00 89.50 509 ASN A C 1
ATOM 4144 O O . ASN A 1 509 ? -30.456 -29.056 9.328 1.00 89.50 509 ASN A O 1
ATOM 4148 N N . GLY A 1 510 ? -28.564 -28.278 10.231 1.00 85.19 510 GLY A N 1
ATOM 4149 C CA . GLY A 1 510 ? -27.731 -28.471 9.035 1.00 85.19 510 GLY A CA 1
ATOM 4150 C C . GLY A 1 510 ? -27.888 -27.407 7.937 1.00 85.19 510 GLY A C 1
ATOM 4151 O O . GLY A 1 510 ? -27.010 -27.298 7.082 1.00 85.19 510 GLY A O 1
ATOM 4152 N N . ARG A 1 511 ? -28.933 -26.570 7.981 1.00 87.06 511 ARG A N 1
ATOM 4153 C CA . ARG A 1 511 ? -29.114 -25.423 7.076 1.00 87.06 511 ARG A CA 1
ATOM 4154 C C . ARG A 1 511 ? -28.174 -24.291 7.468 1.00 87.06 511 ARG A C 1
ATOM 4156 O O . ARG A 1 511 ? -27.997 -24.025 8.655 1.00 87.06 511 ARG A O 1
ATOM 4163 N N . LYS A 1 512 ? -27.592 -23.619 6.475 1.00 89.38 512 LYS A N 1
ATOM 4164 C CA . LYS A 1 512 ? -26.651 -22.504 6.651 1.00 89.38 512 LYS A CA 1
ATOM 4165 C C . LYS A 1 512 ? -27.239 -21.232 6.051 1.00 89.38 512 LYS A C 1
ATOM 4167 O O . LYS A 1 512 ? -27.764 -21.282 4.944 1.00 89.38 512 LYS A O 1
ATOM 4172 N N . LYS A 1 513 ? -27.089 -20.114 6.754 1.00 89.75 513 LYS A N 1
ATOM 4173 C CA . LYS A 1 513 ? -27.365 -18.761 6.253 1.00 89.75 513 LYS A CA 1
ATOM 4174 C C . LYS A 1 513 ? -26.143 -17.882 6.468 1.00 89.75 513 LYS A C 1
ATOM 4176 O O . LYS A 1 513 ? -25.347 -18.158 7.368 1.00 89.75 513 LYS A O 1
ATOM 4181 N N . VAL A 1 514 ? -26.001 -16.842 5.656 1.00 92.81 514 VAL A N 1
ATOM 4182 C CA . VAL A 1 514 ? -24.965 -15.822 5.829 1.00 92.81 514 VAL A CA 1
ATOM 4183 C C . VAL A 1 514 ? -25.643 -14.502 6.147 1.00 92.81 514 VAL A C 1
ATOM 4185 O O . VAL A 1 514 ? -26.550 -14.085 5.435 1.00 92.81 514 VAL A O 1
ATOM 4188 N N . ILE A 1 515 ? -25.202 -13.879 7.233 1.00 93.31 515 ILE A N 1
ATOM 4189 C CA . ILE A 1 515 ? -25.665 -12.573 7.686 1.00 93.31 515 ILE A CA 1
ATOM 4190 C C . ILE A 1 515 ? -24.481 -11.619 7.650 1.00 93.31 515 ILE A C 1
ATOM 4192 O O . ILE A 1 515 ? -23.392 -11.988 8.095 1.00 93.31 515 ILE A O 1
ATOM 4196 N N . GLU A 1 516 ? -24.694 -10.403 7.169 1.00 95.00 516 GLU A N 1
ATOM 4197 C CA . GLU A 1 516 ? -23.722 -9.322 7.287 1.00 95.00 516 GLU A CA 1
ATOM 4198 C C . GLU A 1 516 ? -24.236 -8.246 8.242 1.00 95.00 516 GLU A C 1
ATOM 4200 O O . GLU A 1 516 ? -25.417 -7.896 8.230 1.00 95.00 516 GLU A O 1
ATOM 4205 N N . ALA A 1 517 ? -23.343 -7.762 9.103 1.00 95.69 517 ALA A N 1
ATOM 4206 C CA . ALA A 1 517 ? -23.622 -6.737 10.094 1.00 95.69 517 ALA A CA 1
ATOM 4207 C C . ALA A 1 517 ? -22.767 -5.488 9.855 1.00 95.69 517 ALA A C 1
ATOM 4209 O O . ALA A 1 517 ? -21.557 -5.614 9.673 1.00 95.69 517 ALA A O 1
ATOM 4210 N N . ARG A 1 518 ? -23.373 -4.298 9.915 1.00 96.31 518 ARG A N 1
ATOM 4211 C CA . ARG A 1 518 ? -22.703 -2.992 9.804 1.00 96.31 518 ARG A CA 1
ATOM 4212 C C . ARG A 1 518 ? -22.509 -2.339 11.170 1.00 96.31 518 ARG A C 1
ATOM 4214 O O . ARG A 1 518 ? -23.487 -2.090 11.879 1.00 96.31 518 ARG A O 1
ATOM 4221 N N . PHE A 1 519 ? -21.266 -1.979 11.473 1.00 96.75 519 PHE A N 1
ATOM 4222 C CA . PHE A 1 519 ? -20.850 -1.274 12.683 1.00 96.75 519 PHE A CA 1
ATOM 4223 C C . PHE A 1 519 ? -20.273 0.102 12.354 1.00 96.75 519 PHE A C 1
ATOM 4225 O O . PHE A 1 519 ? -19.355 0.228 11.544 1.00 96.75 519 PHE A O 1
ATOM 4232 N N . HIS A 1 520 ? -20.761 1.124 13.049 1.00 94.50 520 HIS A N 1
ATOM 4233 C CA . HIS A 1 520 ? -20.188 2.463 13.034 1.00 94.50 520 HIS A CA 1
ATOM 4234 C C . HIS A 1 520 ? -19.126 2.583 14.129 1.00 94.50 520 HIS A C 1
ATOM 4236 O O . HIS A 1 520 ? -19.374 2.197 15.274 1.00 94.50 520 HIS A O 1
ATOM 4242 N N . ILE A 1 521 ? -17.968 3.152 13.795 1.00 95.06 521 ILE A N 1
ATOM 4243 C CA . ILE A 1 521 ? -16.962 3.527 14.793 1.00 95.06 521 ILE A CA 1
ATOM 4244 C C . ILE A 1 521 ? -17.434 4.822 15.460 1.00 95.06 521 ILE A C 1
ATOM 4246 O O . ILE A 1 521 ? -17.673 5.822 14.781 1.00 95.06 521 ILE A O 1
ATOM 4250 N N . VAL A 1 522 ? -17.612 4.791 16.779 1.00 95.06 522 VAL A N 1
ATOM 4251 C CA . VAL A 1 522 ? -18.096 5.936 17.557 1.00 95.06 522 VAL A CA 1
ATOM 4252 C C . VAL A 1 522 ? -16.978 6.970 17.684 1.00 95.06 522 VAL A C 1
ATOM 4254 O O . VAL A 1 522 ? -15.881 6.651 18.141 1.00 95.06 522 VAL A O 1
ATOM 4257 N N . ASP A 1 523 ? -17.259 8.210 17.282 1.00 92.62 523 ASP A N 1
ATOM 4258 C CA . ASP A 1 523 ? -16.349 9.334 17.491 1.00 92.62 523 ASP A CA 1
ATOM 4259 C C . ASP A 1 523 ? -16.527 9.883 18.911 1.00 92.62 523 ASP A C 1
ATOM 4261 O O . ASP A 1 523 ? -17.605 10.352 19.273 1.00 92.62 523 ASP A O 1
ATOM 4265 N N . HIS A 1 524 ? -15.465 9.798 19.710 1.00 95.56 524 HIS A N 1
ATOM 4266 C CA . HIS A 1 524 ? -15.429 10.272 21.096 1.00 95.56 524 HIS A CA 1
ATOM 4267 C C . HIS A 1 524 ? -14.787 11.659 21.229 1.00 95.56 524 HIS A C 1
ATOM 4269 O O . HIS A 1 524 ? -14.492 12.096 22.341 1.00 95.56 524 HIS A O 1
ATOM 4275 N N . PHE A 1 525 ? -14.529 12.349 20.114 1.00 95.19 525 PHE A N 1
ATOM 4276 C CA . PHE A 1 525 ? -14.017 13.713 20.123 1.00 95.19 525 PHE A CA 1
ATOM 4277 C C . PHE A 1 525 ? -15.053 14.696 20.681 1.00 95.19 525 PHE A C 1
ATOM 4279 O O . PHE A 1 525 ? -16.114 14.919 20.099 1.00 95.19 525 PHE A O 1
ATOM 4286 N N . GLU A 1 526 ? -14.704 15.355 21.782 1.00 94.50 526 GLU A N 1
ATOM 4287 C CA . GLU A 1 526 ? -15.550 16.354 22.425 1.00 94.50 526 GLU A CA 1
ATOM 4288 C C . GLU A 1 526 ? -14.756 17.624 22.741 1.00 94.50 526 GLU A C 1
ATOM 4290 O O . GLU A 1 526 ? -13.674 17.581 23.331 1.00 94.50 526 GLU A O 1
ATOM 4295 N N . VAL A 1 527 ? -15.330 18.778 22.400 1.00 91.00 527 VAL A N 1
ATOM 4296 C CA . VAL A 1 527 ? -14.793 20.098 22.755 1.00 91.00 527 VAL A CA 1
ATOM 4297 C C . VAL A 1 527 ? -15.518 20.605 23.998 1.00 91.00 527 VAL A C 1
ATOM 4299 O O . VAL A 1 527 ? -16.747 20.647 24.034 1.00 91.00 527 VAL A O 1
ATOM 4302 N N . ARG A 1 528 ? -14.765 21.028 25.015 1.00 87.56 528 ARG A N 1
ATOM 4303 C CA . ARG A 1 528 ? -15.305 21.640 26.233 1.00 87.56 528 ARG A CA 1
ATOM 4304 C C . ARG A 1 528 ? -15.223 23.157 26.124 1.00 87.56 528 ARG A C 1
ATOM 4306 O O . ARG A 1 528 ? -14.150 23.718 25.907 1.00 87.56 528 ARG A O 1
ATOM 4313 N N . GLU A 1 529 ? -16.356 23.834 26.290 1.00 76.25 529 GLU A N 1
ATOM 4314 C CA . GLU A 1 529 ? -16.361 25.293 26.365 1.00 76.25 529 GLU A CA 1
ATOM 4315 C C . GLU A 1 529 ? -15.771 25.760 27.695 1.00 76.25 529 GLU A C 1
ATOM 4317 O O . GLU A 1 529 ? -16.258 25.421 28.775 1.00 76.25 529 GLU A O 1
ATOM 4322 N N . VAL A 1 530 ? -14.736 26.590 27.608 1.00 78.00 530 VAL A N 1
ATOM 4323 C CA . VAL A 1 530 ? -14.057 27.146 28.771 1.00 78.00 530 VAL A CA 1
ATOM 4324 C C . VAL A 1 530 ? -14.231 28.659 28.771 1.00 78.00 530 VAL A C 1
ATOM 4326 O O . VAL A 1 530 ? -13.658 29.355 27.941 1.00 78.00 530 VAL A O 1
ATOM 4329 N N . LYS A 1 531 ? -15.035 29.179 29.708 1.00 72.25 531 LYS A N 1
ATOM 4330 C CA . LYS A 1 531 ? -15.461 30.595 29.738 1.00 72.25 531 LYS A CA 1
ATOM 4331 C C . LYS A 1 531 ? -14.305 31.598 29.813 1.00 72.25 531 LYS A C 1
ATOM 4333 O O . LYS A 1 531 ? -14.458 32.724 29.356 1.00 72.25 531 LYS A O 1
ATOM 4338 N N . THR A 1 532 ? -13.183 31.211 30.418 1.00 70.56 532 THR A N 1
ATOM 4339 C CA . THR A 1 532 ? -12.002 32.070 30.604 1.00 70.56 532 THR A CA 1
ATOM 4340 C C . THR A 1 532 ? -11.037 32.043 29.424 1.00 70.56 532 THR A C 1
ATOM 4342 O O . THR A 1 532 ? -10.147 32.884 29.356 1.00 70.56 532 THR A O 1
ATOM 4345 N N . LEU A 1 533 ? -11.186 31.087 28.506 1.00 69.44 533 LEU A N 1
ATOM 4346 C CA . LEU A 1 533 ? -10.377 30.988 27.298 1.00 69.44 533 LEU A CA 1
ATOM 4347 C C . LEU A 1 533 ? -11.135 31.616 26.132 1.00 69.44 533 LEU A C 1
ATOM 4349 O O . LEU A 1 533 ? -12.344 31.440 25.973 1.00 69.44 533 LEU A O 1
ATOM 4353 N N . ALA A 1 534 ? -10.419 32.369 25.303 1.00 62.56 534 ALA A N 1
ATOM 4354 C CA . ALA A 1 534 ? -11.010 32.939 24.107 1.00 62.56 534 ALA A CA 1
ATOM 4355 C C . ALA A 1 534 ? -11.519 31.805 23.194 1.00 62.56 534 ALA A C 1
ATOM 4357 O O . ALA A 1 534 ? -10.822 30.814 22.960 1.00 62.56 534 ALA A O 1
ATOM 4358 N N . LYS A 1 535 ? -12.747 31.953 22.666 1.00 63.28 535 LYS A N 1
ATOM 4359 C CA . LYS A 1 535 ? -13.387 30.962 21.771 1.00 63.28 535 LYS A CA 1
ATOM 4360 C C . LYS A 1 535 ? -12.521 30.606 20.554 1.00 63.28 535 LYS A C 1
ATOM 4362 O O . LYS A 1 535 ? -12.709 29.548 19.960 1.00 63.28 535 LYS A O 1
ATOM 4367 N N . ASN A 1 536 ? -11.577 31.476 20.186 1.00 66.81 536 ASN A N 1
ATOM 4368 C CA . ASN A 1 536 ? -10.637 31.232 19.100 1.00 66.81 536 ASN A CA 1
ATOM 4369 C C . ASN A 1 536 ? -9.753 29.995 19.362 1.00 66.81 536 ASN A C 1
ATOM 4371 O O . ASN A 1 536 ? -9.555 29.231 18.426 1.00 66.81 536 ASN A O 1
ATOM 4375 N N . VAL A 1 537 ? -9.324 29.713 20.602 1.00 71.38 537 VAL A N 1
ATOM 4376 C CA . VAL A 1 537 ? -8.421 28.587 20.924 1.00 71.38 537 VAL A CA 1
ATOM 4377 C C . VAL A 1 537 ? -9.100 27.231 20.718 1.00 71.38 537 VAL A C 1
ATOM 4379 O O . VAL A 1 537 ? -8.568 26.374 20.014 1.00 71.38 537 VAL A O 1
ATOM 4382 N N . THR A 1 538 ? -10.295 27.029 21.280 1.00 74.62 538 THR A N 1
ATOM 4383 C CA . THR A 1 538 ? -11.019 25.747 21.173 1.00 74.62 538 THR A CA 1
ATOM 4384 C C . THR A 1 538 ? -11.520 25.472 19.755 1.00 74.62 538 THR A C 1
ATOM 4386 O O . THR A 1 538 ? -11.637 24.318 19.357 1.00 74.62 538 THR A O 1
ATOM 4389 N N . SER A 1 539 ? -11.753 26.519 18.955 1.00 80.88 539 SER A N 1
ATOM 4390 C CA . SER A 1 539 ? -12.218 26.391 17.568 1.00 80.88 539 SER A CA 1
ATOM 4391 C C . SER A 1 539 ? -11.160 25.886 16.575 1.00 80.88 539 SER A C 1
ATOM 4393 O O . SER A 1 539 ? -11.520 25.468 15.467 1.00 80.88 539 SER A O 1
ATOM 4395 N N . ARG A 1 540 ? -9.870 25.913 16.959 1.00 88.44 540 ARG A N 1
ATOM 4396 C CA . ARG A 1 540 ? -8.754 25.489 16.096 1.00 88.44 540 ARG A CA 1
ATOM 4397 C C . ARG A 1 540 ? -8.619 23.975 15.969 1.00 88.44 540 ARG A C 1
ATOM 4399 O O . ARG A 1 540 ? -8.160 23.494 14.937 1.00 88.44 540 ARG A O 1
ATOM 4406 N N . LEU A 1 541 ? -9.006 23.226 16.997 1.00 90.25 541 LEU A N 1
ATOM 4407 C CA . LEU A 1 541 ? -8.930 21.767 17.011 1.00 90.25 541 LEU A CA 1
ATOM 4408 C C . LEU A 1 541 ? -10.249 21.197 16.488 1.00 90.25 541 LEU A C 1
ATOM 4410 O O . LEU A 1 541 ? -11.298 21.369 17.103 1.00 90.25 541 LEU A O 1
ATOM 4414 N N . ARG A 1 542 ? -10.201 20.535 15.332 1.00 91.75 542 ARG A N 1
ATOM 4415 C CA . ARG A 1 542 ? -11.371 19.913 14.687 1.00 91.75 542 ARG A CA 1
ATOM 4416 C C . ARG A 1 542 ? -11.428 18.404 14.856 1.00 91.75 542 ARG A C 1
ATOM 4418 O O . ARG A 1 542 ? -12.468 17.820 14.580 1.00 91.75 542 ARG A O 1
ATOM 4425 N N . GLY A 1 543 ? -10.341 17.796 15.314 1.00 93.56 543 GLY A N 1
ATOM 4426 C CA . GLY A 1 543 ? -10.290 16.374 15.605 1.00 93.56 543 GLY A CA 1
ATOM 4427 C C . GLY A 1 543 ? -9.106 16.024 16.493 1.00 93.56 543 GLY A C 1
ATOM 4428 O O . GLY A 1 543 ? -8.027 16.603 16.366 1.00 93.56 543 GLY A O 1
ATOM 4429 N N . PHE A 1 544 ? -9.319 15.051 17.373 1.00 95.88 544 PHE A N 1
ATOM 4430 C CA . PHE A 1 544 ? -8.284 14.374 18.143 1.00 95.88 544 PHE A CA 1
ATOM 4431 C C . PHE A 1 544 ? -8.598 12.879 18.124 1.00 95.88 544 PHE A C 1
ATOM 4433 O O . PHE A 1 544 ? -9.529 12.413 18.782 1.00 95.88 544 PHE A O 1
ATOM 4440 N N . ARG A 1 545 ? -7.843 12.139 17.311 1.00 95.81 545 ARG A N 1
ATOM 4441 C CA . ARG A 1 545 ? -8.019 10.698 17.097 1.00 95.81 545 ARG A CA 1
ATOM 4442 C C . ARG A 1 545 ? -6.769 9.948 17.517 1.00 95.81 545 ARG A C 1
ATOM 4444 O O . ARG A 1 545 ? -5.662 10.458 17.372 1.00 95.81 545 ARG A O 1
ATOM 4451 N N . VAL A 1 546 ? -6.952 8.729 18.003 1.00 97.50 546 VAL A N 1
ATOM 4452 C CA . VAL A 1 546 ? -5.871 7.897 18.532 1.00 97.50 546 VAL A CA 1
ATOM 4453 C C . VAL A 1 546 ? -5.977 6.511 17.916 1.00 97.50 546 VAL A C 1
ATOM 4455 O O . VAL A 1 546 ? -7.050 5.917 17.940 1.00 97.50 546 VAL A O 1
ATOM 4458 N N . SER A 1 547 ? -4.886 6.025 17.328 1.00 96.88 547 SER A N 1
ATOM 4459 C CA . SER A 1 547 ? -4.790 4.683 16.739 1.00 96.88 547 SER A CA 1
ATOM 4460 C C . SER A 1 547 ? -3.312 4.320 16.501 1.00 96.88 547 SER A C 1
ATOM 4462 O O . SER A 1 547 ? -2.416 5.003 17.002 1.00 96.88 547 SER A O 1
ATOM 4464 N N . SER A 1 548 ? -3.054 3.243 15.759 1.00 96.00 548 SER A N 1
ATOM 4465 C CA . SER A 1 548 ? -1.732 2.790 15.310 1.00 96.00 548 SER A CA 1
ATOM 4466 C C . SER A 1 548 ? -1.560 2.974 13.798 1.00 96.00 548 SER A C 1
ATOM 4468 O O . SER A 1 548 ? -2.485 3.373 13.085 1.00 96.00 548 SER A O 1
ATOM 4470 N N . ASP A 1 549 ? -0.358 2.678 13.295 1.00 94.19 549 ASP A N 1
ATOM 4471 C CA . ASP A 1 549 ? -0.050 2.648 11.857 1.00 94.19 549 ASP A CA 1
ATOM 4472 C C . ASP A 1 549 ? -0.347 3.976 11.145 1.00 94.19 549 ASP A C 1
ATOM 4474 O O . ASP A 1 549 ? -0.986 4.026 10.089 1.00 94.19 549 ASP A O 1
ATOM 4478 N N . PHE A 1 550 ? 0.095 5.080 11.750 1.00 95.62 550 PHE A N 1
ATOM 4479 C CA . PHE A 1 550 ? -0.047 6.409 11.164 1.00 95.62 550 PHE A CA 1
ATOM 4480 C C . PHE A 1 550 ? 0.856 6.571 9.932 1.00 95.62 550 PHE A C 1
ATOM 4482 O O . PHE A 1 550 ? 2.086 6.598 10.023 1.00 95.62 550 PHE A O 1
ATOM 4489 N N . ASP A 1 551 ? 0.235 6.720 8.766 1.00 94.88 551 ASP A N 1
ATOM 4490 C CA . ASP A 1 551 ? 0.887 7.030 7.501 1.00 94.88 551 ASP A CA 1
ATOM 4491 C C . ASP A 1 551 ? 1.148 8.538 7.419 1.00 94.88 551 ASP A C 1
ATOM 4493 O O . ASP A 1 551 ? 0.290 9.309 6.995 1.00 94.88 551 ASP A O 1
ATOM 4497 N N . GLN A 1 552 ? 2.357 8.961 7.800 1.00 92.19 552 GLN A N 1
ATOM 4498 C CA . GLN A 1 552 ? 2.790 10.367 7.750 1.00 92.19 552 GLN A CA 1
ATOM 4499 C C . GLN A 1 552 ? 2.778 10.965 6.335 1.00 92.19 552 GLN A C 1
ATOM 4501 O O . GLN A 1 552 ? 2.746 12.183 6.173 1.00 92.19 552 GLN A O 1
ATOM 4506 N N . LYS A 1 553 ? 2.846 10.136 5.285 1.00 93.44 553 LYS A N 1
ATOM 4507 C CA . LYS A 1 553 ? 2.820 10.629 3.904 1.00 93.44 553 LYS A CA 1
ATOM 4508 C C . LYS A 1 553 ? 1.414 11.075 3.525 1.00 93.44 553 LYS A C 1
ATOM 4510 O O . LYS A 1 553 ? 1.272 12.073 2.817 1.00 93.44 553 LYS A O 1
ATOM 4515 N N . GLU A 1 554 ? 0.405 10.332 3.969 1.00 95.19 554 GLU A N 1
ATOM 4516 C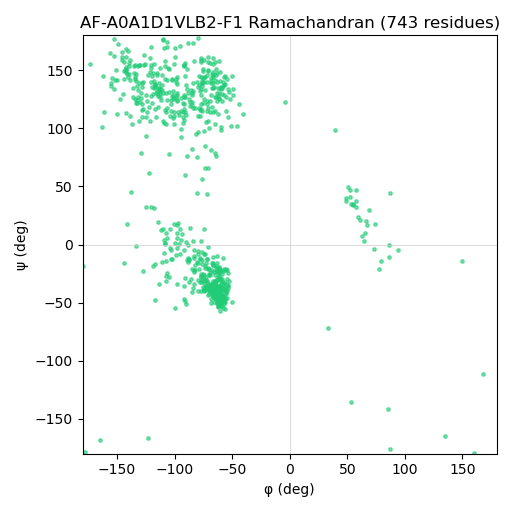 CA . GLU A 1 554 ? -1.002 10.594 3.657 1.00 95.19 554 GLU A CA 1
ATOM 4517 C C . GLU A 1 554 ? -1.787 11.227 4.808 1.00 95.19 554 GLU A C 1
ATOM 4519 O O . GLU A 1 554 ? -2.944 11.576 4.611 1.00 95.19 554 GLU A O 1
ATOM 4524 N N . ASP A 1 555 ? -1.178 11.420 5.974 1.00 93.94 555 ASP A N 1
ATOM 4525 C CA . ASP A 1 555 ? -1.818 11.911 7.194 1.00 93.94 555 ASP A CA 1
ATOM 4526 C C . ASP A 1 555 ? -3.073 11.100 7.559 1.00 93.94 555 ASP A C 1
ATOM 4528 O O . ASP A 1 555 ? -4.129 11.677 7.807 1.00 93.94 555 ASP A O 1
ATOM 4532 N N . ILE A 1 556 ? -3.015 9.764 7.543 1.00 95.06 556 ILE A N 1
ATOM 4533 C CA . ILE A 1 556 ? -4.135 8.883 7.936 1.00 95.06 556 ILE A CA 1
ATOM 4534 C C . ILE A 1 556 ? -3.651 7.695 8.766 1.00 95.06 556 ILE A C 1
ATOM 4536 O O . ILE A 1 556 ? -2.489 7.312 8.691 1.00 95.06 556 ILE A O 1
ATOM 4540 N N . PHE A 1 557 ? -4.548 7.086 9.541 1.00 96.62 557 PHE A N 1
ATOM 4541 C CA . PHE A 1 557 ? -4.282 5.794 10.171 1.00 96.62 557 PHE A CA 1
ATOM 4542 C C . PHE A 1 557 ? -4.590 4.664 9.189 1.00 96.62 557 PHE A C 1
ATOM 4544 O O . PHE A 1 557 ? -5.650 4.668 8.563 1.00 96.62 557 PHE A O 1
ATOM 4551 N N . ARG A 1 558 ? -3.672 3.701 9.057 1.00 95.62 558 ARG A N 1
ATOM 4552 C CA . ARG A 1 558 ? -3.877 2.474 8.268 1.00 95.62 558 ARG A CA 1
ATOM 4553 C C . ARG A 1 558 ? -4.492 1.340 9.091 1.00 95.62 558 ARG A C 1
ATOM 4555 O O . ARG A 1 558 ? -5.005 0.387 8.512 1.00 95.62 558 ARG A O 1
ATOM 4562 N N . ASN A 1 559 ? -4.522 1.475 10.418 1.00 96.38 559 ASN A N 1
ATOM 4563 C CA . ASN A 1 559 ? -5.389 0.685 11.285 1.00 96.38 559 ASN A CA 1
ATOM 4564 C C . ASN A 1 559 ? -6.840 1.183 11.147 1.00 96.38 559 ASN A C 1
ATOM 4566 O O . ASN A 1 559 ? -7.309 2.032 11.909 1.00 96.38 559 ASN A O 1
ATOM 4570 N N . TYR A 1 560 ? -7.539 0.663 10.136 1.00 95.81 560 TYR A N 1
ATOM 4571 C CA . TYR A 1 560 ? -8.903 1.077 9.797 1.00 95.81 560 TYR A CA 1
ATOM 4572 C C . TYR A 1 560 ? -9.960 0.620 10.806 1.00 95.81 560 TYR A C 1
ATOM 4574 O O . TYR A 1 560 ? -11.030 1.214 10.865 1.00 95.81 560 TYR A O 1
ATOM 4582 N N . HIS A 1 561 ? -9.685 -0.408 11.614 1.00 94.69 561 HIS A N 1
ATOM 4583 C CA . HIS A 1 561 ? -10.618 -0.812 12.663 1.00 94.69 561 HIS A CA 1
ATOM 4584 C C . HIS A 1 561 ? -10.484 0.036 13.931 1.00 94.69 561 HIS A C 1
ATOM 4586 O O . HIS A 1 561 ? -11.398 0.030 14.746 1.00 94.69 561 HIS A O 1
ATOM 4592 N N . GLY A 1 562 ? -9.384 0.768 14.121 1.00 94.12 562 GLY A N 1
ATOM 4593 C CA . GLY A 1 562 ? -9.214 1.773 15.177 1.00 94.12 562 GLY A CA 1
ATOM 4594 C C . GLY A 1 562 ? -8.919 1.231 16.581 1.00 94.12 562 GLY A C 1
ATOM 4595 O O . GLY A 1 562 ? -8.369 1.959 17.399 1.00 94.12 562 GLY A O 1
ATOM 4596 N N . ALA A 1 563 ? -9.241 -0.034 16.872 1.00 94.38 563 ALA A N 1
ATOM 4597 C CA . ALA A 1 563 ? -8.858 -0.664 18.137 1.00 94.38 563 ALA A CA 1
ATOM 4598 C C . ALA A 1 563 ? -7.342 -0.879 18.233 1.00 94.38 563 ALA A C 1
ATOM 4600 O O . ALA A 1 563 ? -6.696 -1.260 17.254 1.00 94.38 563 ALA A O 1
ATOM 4601 N N . LEU A 1 564 ? -6.809 -0.711 19.441 1.00 97.88 564 LEU A N 1
ATOM 4602 C CA . LEU A 1 564 ? -5.432 -1.032 19.804 1.00 97.88 564 LEU A CA 1
ATOM 4603 C C . LEU A 1 564 ? -5.393 -2.323 20.622 1.00 97.88 564 LEU A C 1
ATOM 4605 O O . LEU A 1 564 ? -6.332 -2.635 21.348 1.00 97.88 564 LEU A O 1
ATOM 4609 N N . GLY A 1 565 ? -4.300 -3.065 20.539 1.00 97.06 565 GLY A N 1
ATOM 4610 C CA . GLY A 1 565 ? -3.946 -4.124 21.475 1.00 97.06 565 GLY A CA 1
ATOM 4611 C C . GLY A 1 565 ? -3.006 -3.621 22.567 1.00 97.06 565 GLY A C 1
ATOM 4612 O O . GLY A 1 565 ? -2.446 -2.525 22.496 1.00 97.06 565 GLY A O 1
ATOM 4613 N N . VAL A 1 566 ? -2.770 -4.464 23.571 1.00 96.75 566 VAL A N 1
ATOM 4614 C CA . VAL A 1 566 ? -1.871 -4.152 24.696 1.00 96.75 566 VAL A CA 1
ATOM 4615 C C . VAL A 1 566 ? -0.417 -3.894 24.271 1.00 96.75 566 VAL A C 1
ATOM 4617 O O . VAL A 1 566 ? 0.335 -3.258 25.001 1.00 96.75 566 VAL A O 1
ATOM 4620 N N . GLN A 1 567 ? -0.010 -4.351 23.085 1.00 95.81 567 GLN A N 1
ATOM 4621 C CA . GLN A 1 567 ? 1.333 -4.127 22.535 1.00 95.81 567 GLN A CA 1
ATOM 4622 C C . GLN A 1 567 ? 1.380 -3.048 21.446 1.00 95.81 567 GLN A C 1
ATOM 4624 O O . GLN A 1 567 ? 2.466 -2.712 20.984 1.00 95.81 567 GLN A O 1
ATOM 4629 N N . SER A 1 568 ? 0.242 -2.491 21.024 1.00 95.81 568 SER A N 1
ATOM 4630 C CA . SER A 1 568 ? 0.204 -1.586 19.872 1.00 95.81 568 SER A CA 1
ATOM 4631 C C . SER A 1 568 ? 0.917 -0.267 20.158 1.00 95.81 568 SER A C 1
ATOM 4633 O O . SER A 1 568 ? 0.788 0.302 21.246 1.00 95.81 568 SER A O 1
ATOM 4635 N N . ASP A 1 569 ? 1.638 0.248 19.165 1.00 94.44 569 ASP A N 1
ATOM 4636 C CA . ASP A 1 569 ? 2.245 1.575 19.217 1.00 94.44 569 ASP A CA 1
ATOM 4637 C C . ASP A 1 569 ? 1.192 2.648 18.957 1.00 94.44 569 ASP A C 1
ATOM 4639 O O . ASP A 1 569 ? 0.585 2.725 17.888 1.00 94.44 569 ASP A O 1
ATOM 4643 N N . LEU A 1 570 ? 0.960 3.461 19.982 1.00 95.19 570 LEU A N 1
ATOM 4644 C CA . LEU A 1 570 ? -0.074 4.476 19.995 1.00 95.19 570 LEU A CA 1
ATOM 4645 C C . LEU A 1 570 ? 0.419 5.757 19.322 1.00 95.19 570 LEU A C 1
ATOM 4647 O O . LEU A 1 570 ? 1.538 6.209 19.562 1.00 95.19 570 LEU A O 1
ATOM 4651 N N . VAL A 1 571 ? -0.450 6.386 18.535 1.00 97.69 571 VAL A N 1
ATOM 4652 C CA . VAL A 1 571 ? -0.204 7.687 17.916 1.00 97.69 571 VAL A CA 1
ATOM 4653 C C . VAL A 1 571 ? -1.451 8.560 18.042 1.00 97.69 571 VAL A C 1
ATOM 4655 O O . VAL A 1 571 ? -2.548 8.165 17.646 1.00 97.69 571 VAL A O 1
ATOM 4658 N N . GLY A 1 572 ? -1.282 9.770 18.574 1.00 97.31 572 GLY A N 1
ATOM 4659 C CA . GLY A 1 572 ? -2.299 10.819 18.539 1.00 97.31 572 GLY A CA 1
ATOM 4660 C C . GLY A 1 572 ? -2.223 11.609 17.238 1.00 97.31 572 GLY A C 1
ATOM 4661 O O . GLY A 1 572 ? -1.138 12.026 16.842 1.00 97.31 572 GLY A O 1
ATOM 4662 N N . ARG A 1 573 ? -3.365 11.828 16.587 1.00 96.75 573 ARG A N 1
ATOM 4663 C CA . ARG A 1 573 ? -3.547 12.695 15.417 1.00 96.75 573 ARG A CA 1
ATOM 4664 C C . ARG A 1 573 ? -4.422 13.880 15.805 1.00 96.75 573 ARG A C 1
ATOM 4666 O O . ARG A 1 573 ? -5.516 13.682 16.335 1.00 96.75 573 ARG A O 1
ATOM 4673 N N . PHE A 1 574 ? -3.987 15.079 15.443 1.00 96.19 574 PHE A N 1
ATOM 4674 C CA . PHE A 1 574 ? -4.683 16.330 15.723 1.00 96.19 574 PHE A CA 1
ATOM 4675 C C . PHE A 1 574 ? -4.978 17.050 14.408 1.00 96.19 574 PHE A C 1
ATOM 4677 O O . PHE A 1 574 ? -4.060 17.392 13.662 1.00 96.19 574 PHE A O 1
ATOM 4684 N N . ASP A 1 575 ? -6.258 17.260 14.116 1.00 94.38 575 ASP A N 1
ATOM 4685 C CA . ASP A 1 575 ? -6.701 17.982 12.924 1.00 94.38 575 ASP A CA 1
ATOM 4686 C C . ASP A 1 575 ? -6.852 19.471 13.291 1.00 94.38 575 ASP A C 1
ATOM 4688 O O . ASP A 1 575 ? -7.765 19.848 14.035 1.00 94.38 575 ASP A O 1
ATOM 4692 N N . VAL A 1 576 ? -5.927 20.309 12.810 1.00 93.50 576 VAL A N 1
ATOM 4693 C CA . VAL A 1 576 ? -5.785 21.723 13.195 1.00 93.50 576 VAL A CA 1
ATOM 4694 C C . VAL A 1 576 ? -6.168 22.630 12.027 1.00 93.50 576 VAL A C 1
ATOM 4696 O O . VAL A 1 576 ? -5.715 22.438 10.898 1.00 93.50 576 VAL A O 1
ATOM 4699 N N . VAL A 1 577 ? -6.984 23.651 12.291 1.00 92.88 577 VAL A N 1
ATOM 4700 C CA . VAL A 1 577 ? -7.293 24.716 11.322 1.00 92.88 577 VAL A CA 1
ATOM 4701 C C . VAL A 1 577 ? -6.461 25.973 11.579 1.00 92.88 577 VAL A C 1
ATOM 4703 O O . VAL A 1 577 ? -5.910 26.164 12.664 1.00 92.88 577 VAL A O 1
ATOM 4706 N N . GLU A 1 578 ? -6.364 26.830 10.566 1.00 91.75 578 GLU A N 1
ATOM 4707 C CA . GLU A 1 578 ? -5.600 28.084 10.593 1.00 91.75 578 GLU A CA 1
ATOM 4708 C C . GLU A 1 578 ? -6.010 28.999 11.767 1.00 91.75 578 GLU A C 1
ATOM 4710 O O . GLU A 1 578 ? -7.185 29.051 12.142 1.00 91.75 578 GLU A O 1
ATOM 4715 N N . GLY A 1 579 ? -5.043 29.687 12.381 1.00 89.25 579 GLY A N 1
ATOM 4716 C CA . GLY A 1 579 ? -5.259 30.600 13.514 1.00 89.25 579 GLY A CA 1
ATOM 4717 C C . GLY A 1 579 ? -3.985 30.866 14.323 1.00 89.25 579 GLY A C 1
ATOM 4718 O O . GLY A 1 579 ? -2.943 30.326 14.000 1.00 89.25 579 GLY A O 1
ATOM 4719 N N . GLU A 1 580 ? -4.051 31.671 15.386 1.00 87.56 580 GLU A N 1
ATOM 4720 C CA . GLU A 1 580 ? -2.864 32.107 16.152 1.00 87.56 580 GLU A CA 1
ATOM 4721 C C . GLU A 1 580 ? -2.070 30.962 16.790 1.00 87.56 580 GLU A C 1
ATOM 4723 O O . GLU A 1 580 ? -2.661 30.026 17.341 1.00 87.56 580 GLU A O 1
ATOM 4728 N N . GLU A 1 581 ? -0.738 31.074 16.770 1.00 89.81 581 GLU A N 1
ATOM 4729 C CA . GLU A 1 581 ? 0.151 30.099 17.403 1.00 89.81 581 GLU A CA 1
ATOM 4730 C C . GLU A 1 581 ? -0.150 29.933 18.895 1.00 89.81 581 GLU A C 1
ATOM 4732 O O . GLU A 1 581 ? -0.397 30.896 19.628 1.00 89.81 581 GLU A O 1
ATOM 4737 N N . ARG A 1 582 ? -0.140 28.682 19.360 1.00 89.44 582 ARG A N 1
ATOM 4738 C CA . ARG A 1 582 ? -0.447 28.362 20.756 1.00 89.44 582 ARG A CA 1
ATOM 4739 C C . ARG A 1 582 ? 0.258 27.084 21.178 1.00 89.44 582 ARG A C 1
ATOM 4741 O O . ARG A 1 582 ? 0.160 26.063 20.501 1.00 89.44 582 ARG A O 1
ATOM 4748 N N . LEU A 1 583 ? 0.882 27.130 22.349 1.00 92.69 583 LEU A N 1
ATOM 4749 C CA . LEU A 1 583 ? 1.374 25.942 23.031 1.00 92.69 583 LEU A CA 1
ATOM 4750 C C . LEU A 1 583 ? 0.264 25.360 23.910 1.00 92.69 583 LEU A C 1
ATOM 4752 O O . LEU A 1 583 ? -0.306 26.060 24.748 1.00 92.69 583 LEU A O 1
ATOM 4756 N N . LEU A 1 584 ? -0.044 24.086 23.699 1.00 94.31 584 LEU A N 1
ATOM 4757 C CA . LEU A 1 584 ? -1.020 23.311 24.459 1.00 94.31 584 LEU A CA 1
ATOM 4758 C C . LEU A 1 584 ? -0.338 22.098 25.097 1.00 94.31 584 LEU A C 1
ATOM 4760 O O . LEU A 1 584 ? 0.804 21.770 24.771 1.00 94.31 584 LEU A O 1
ATOM 4764 N N . SER A 1 585 ? -1.042 21.399 25.983 1.00 95.19 585 SER A N 1
ATOM 4765 C CA . SER A 1 585 ? -0.569 20.126 26.535 1.00 95.19 585 SER A CA 1
ATOM 4766 C C . SER A 1 585 ? -1.535 18.992 26.214 1.00 95.19 585 SER A C 1
ATOM 4768 O O . SER A 1 585 ? -2.744 19.141 26.363 1.00 95.19 585 SER A O 1
ATOM 4770 N N . VAL A 1 586 ? -0.999 17.848 25.795 1.00 97.25 586 VAL A N 1
ATOM 4771 C CA . VAL A 1 586 ? -1.732 16.599 25.580 1.00 97.25 586 VAL A CA 1
ATOM 4772 C C . VAL A 1 586 ? -1.448 15.678 26.755 1.00 97.25 586 VAL A C 1
ATOM 4774 O O . VAL A 1 586 ? -0.293 15.335 27.007 1.00 97.25 586 VAL A O 1
ATOM 4777 N N . VAL A 1 587 ? -2.495 15.272 27.468 1.00 97.88 587 VAL A N 1
ATOM 4778 C CA . VAL A 1 587 ? -2.408 14.387 28.633 1.00 97.88 587 VAL A CA 1
ATOM 4779 C C . VAL A 1 587 ? -3.067 13.055 28.302 1.00 97.88 587 VAL A C 1
ATOM 4781 O O . VAL A 1 587 ? -4.220 13.012 27.878 1.00 97.88 587 VAL A O 1
ATOM 4784 N N . TRP A 1 588 ? -2.334 11.969 28.512 1.00 98.00 588 TRP A N 1
ATOM 4785 C CA . TRP A 1 588 ? -2.779 10.599 28.282 1.00 98.00 588 TRP A CA 1
ATOM 4786 C C . TRP A 1 588 ? -3.120 9.950 29.616 1.00 98.00 588 TRP A C 1
ATOM 4788 O O . TRP A 1 588 ? -2.283 9.926 30.519 1.00 98.00 588 TRP A O 1
ATOM 4798 N N . ILE A 1 589 ? -4.339 9.437 29.743 1.00 97.81 589 ILE A N 1
ATOM 4799 C CA . ILE A 1 589 ? -4.862 8.846 30.974 1.00 97.81 589 ILE A CA 1
ATOM 4800 C C . ILE A 1 589 ? -5.347 7.437 30.660 1.00 97.81 589 ILE A C 1
ATOM 4802 O O . ILE A 1 589 ? -6.108 7.226 29.712 1.00 97.81 589 ILE A O 1
ATOM 4806 N N . ASP A 1 590 ? -4.893 6.479 31.455 1.00 96.75 590 ASP A N 1
ATOM 4807 C CA . ASP A 1 590 ? -5.268 5.082 31.302 1.00 96.75 590 ASP A CA 1
ATOM 4808 C C . ASP A 1 590 ? -6.614 4.752 31.993 1.00 96.75 590 ASP A C 1
ATOM 4810 O O . ASP A 1 590 ? -7.179 5.590 32.704 1.00 96.75 590 ASP A O 1
ATOM 4814 N N . PRO A 1 591 ? -7.149 3.528 31.827 1.00 96.19 591 PRO A N 1
ATOM 4815 C CA . PRO A 1 591 ? -8.448 3.139 32.386 1.00 96.19 591 PRO A CA 1
ATOM 4816 C C . PRO A 1 591 ? -8.516 3.161 33.921 1.00 96.19 591 PRO A C 1
ATOM 4818 O O . PRO A 1 591 ? -9.605 3.126 34.495 1.00 96.19 591 PRO A O 1
ATOM 4821 N N . ALA A 1 592 ? -7.364 3.205 34.593 1.00 94.75 592 ALA A N 1
ATOM 4822 C CA . ALA A 1 592 ? -7.243 3.285 36.038 1.00 94.75 592 ALA A CA 1
ATOM 4823 C C . ALA A 1 592 ? -7.007 4.722 36.532 1.00 94.75 592 ALA A C 1
ATOM 4825 O O . ALA A 1 592 ? -6.566 4.894 37.662 1.00 94.75 592 ALA A O 1
ATOM 4826 N N . ASP A 1 593 ? -7.275 5.749 35.718 1.00 95.06 593 ASP A N 1
ATOM 4827 C CA . ASP A 1 593 ? -7.002 7.162 36.025 1.00 95.06 593 ASP A CA 1
ATOM 4828 C C . ASP A 1 593 ? -5.511 7.487 36.257 1.00 95.06 593 ASP A C 1
ATOM 4830 O O . ASP A 1 593 ? -5.169 8.516 36.850 1.00 95.06 593 ASP A O 1
ATOM 4834 N N . ILE A 1 594 ? -4.597 6.645 35.767 1.00 95.25 594 ILE A N 1
ATOM 4835 C CA . ILE A 1 594 ? -3.158 6.906 35.830 1.00 95.25 594 ILE A CA 1
ATOM 4836 C C . ILE A 1 594 ? -2.756 7.774 34.642 1.00 95.25 594 ILE A C 1
ATOM 4838 O O . ILE A 1 594 ? -3.035 7.451 33.488 1.00 95.25 594 ILE A O 1
ATOM 4842 N N . VAL A 1 595 ? -2.060 8.877 34.921 1.00 97.12 595 VAL A N 1
ATOM 4843 C CA . VAL A 1 595 ? -1.480 9.730 33.878 1.00 97.12 595 VAL A CA 1
ATOM 4844 C C . VAL A 1 595 ? -0.273 9.012 33.275 1.00 97.12 595 VAL A C 1
ATOM 4846 O O . VAL A 1 595 ? 0.786 8.936 33.895 1.00 97.12 595 VAL A O 1
ATOM 4849 N N . ALA A 1 596 ? -0.440 8.489 32.063 1.00 96.94 596 ALA A N 1
ATOM 4850 C CA . ALA A 1 596 ? 0.596 7.776 31.324 1.00 96.94 596 ALA A CA 1
ATOM 4851 C C . ALA A 1 596 ? 1.661 8.718 30.743 1.00 96.94 596 ALA A C 1
ATOM 4853 O O . ALA A 1 596 ? 2.831 8.357 30.638 1.00 96.94 596 ALA A O 1
ATOM 4854 N N . GLY A 1 597 ? 1.268 9.940 30.382 1.00 96.56 597 GLY A N 1
ATOM 4855 C CA . GLY A 1 597 ? 2.186 10.950 29.871 1.00 96.56 597 GLY A CA 1
ATOM 4856 C C . GLY A 1 597 ? 1.522 12.307 29.687 1.00 96.56 597 GLY A C 1
ATOM 4857 O O . GLY A 1 597 ? 0.312 12.392 29.483 1.00 96.56 597 GLY A O 1
ATOM 4858 N N . SER A 1 598 ? 2.326 13.366 29.731 1.00 96.25 598 SER A N 1
ATOM 4859 C CA . SER A 1 598 ? 1.923 14.731 29.393 1.00 96.25 598 SER A CA 1
ATOM 4860 C C . SER A 1 598 ? 2.971 15.332 28.472 1.00 96.25 598 SER A C 1
ATOM 4862 O O . SER A 1 598 ? 4.148 15.365 28.826 1.00 96.25 598 SER A O 1
ATOM 4864 N N . PHE A 1 599 ? 2.551 15.809 27.306 1.00 95.56 599 PHE A N 1
ATOM 4865 C CA . PHE A 1 599 ? 3.453 16.312 26.276 1.00 95.56 599 PHE A CA 1
ATOM 4866 C C . PHE A 1 599 ? 2.959 17.630 25.706 1.00 95.56 599 PHE A C 1
ATOM 4868 O O . PHE A 1 599 ? 1.764 17.910 25.705 1.00 95.56 599 PHE A O 1
ATOM 4875 N N . GLU A 1 600 ? 3.875 18.430 25.184 1.00 95.31 600 GLU A N 1
ATOM 4876 C CA . GLU A 1 600 ? 3.525 19.670 24.504 1.00 95.31 600 GLU A CA 1
ATOM 4877 C C . GLU A 1 600 ? 2.963 19.396 23.102 1.00 95.31 600 GLU A C 1
ATOM 4879 O O . GLU A 1 600 ? 3.422 18.499 22.388 1.00 95.31 600 GLU A O 1
ATOM 4884 N N . LEU A 1 601 ? 1.973 20.196 22.709 1.00 94.62 601 LEU A N 1
ATOM 4885 C CA . LEU A 1 601 ? 1.414 20.265 21.364 1.00 94.62 601 LEU A CA 1
ATOM 4886 C C . LEU A 1 601 ? 1.503 21.712 20.894 1.00 94.62 601 LEU A C 1
ATOM 4888 O O . LEU A 1 601 ? 0.796 22.585 21.398 1.00 94.62 601 LEU A O 1
ATOM 4892 N N . ASN A 1 602 ? 2.386 21.960 19.933 1.00 93.50 602 ASN A N 1
ATOM 4893 C CA . ASN A 1 602 ? 2.585 23.288 19.377 1.00 93.50 602 ASN A CA 1
ATOM 4894 C C . ASN A 1 602 ? 1.696 23.479 18.144 1.00 93.50 602 ASN A C 1
ATOM 4896 O O . ASN A 1 602 ? 1.894 22.806 17.132 1.00 93.50 602 ASN A O 1
ATOM 4900 N N . LEU A 1 603 ? 0.718 24.378 18.232 1.00 92.19 603 LEU A N 1
ATOM 4901 C CA . LEU A 1 603 ? -0.122 24.751 17.101 1.00 92.19 603 LEU A CA 1
ATOM 4902 C C . LEU A 1 603 ? 0.555 25.877 16.319 1.00 92.19 603 LEU A C 1
ATOM 4904 O O . LEU A 1 603 ? 0.744 26.962 16.866 1.00 92.19 603 LEU A O 1
ATOM 4908 N N . THR A 1 604 ? 0.872 25.645 15.043 1.00 88.62 604 THR A N 1
ATOM 4909 C CA . THR A 1 604 ? 1.399 26.692 14.149 1.00 88.62 604 THR A CA 1
ATOM 4910 C C . THR A 1 604 ? 0.282 27.588 13.624 1.00 88.62 604 THR A C 1
ATOM 4912 O O . THR A 1 604 ? -0.891 27.335 13.899 1.00 88.62 604 THR A O 1
ATOM 4915 N N . GLU A 1 605 ? 0.605 28.619 12.839 1.00 89.50 605 GLU A N 1
ATOM 4916 C CA . GLU A 1 605 ? -0.424 29.470 12.227 1.00 89.50 605 GLU A CA 1
ATOM 4917 C C . GLU A 1 605 ? -1.312 28.732 11.212 1.00 89.50 605 GLU A C 1
ATOM 4919 O O . GLU A 1 605 ? -2.459 29.109 10.987 1.00 89.50 605 GLU A O 1
ATOM 4924 N N . LYS A 1 606 ? -0.800 27.664 10.590 1.00 90.56 606 LYS A N 1
ATOM 4925 C CA . LYS A 1 606 ? -1.398 27.044 9.400 1.00 90.56 606 LYS A CA 1
ATOM 4926 C C . LYS A 1 606 ? -2.374 25.929 9.749 1.00 90.56 606 LYS A C 1
ATOM 4928 O O . LYS A 1 606 ? -2.270 25.278 10.782 1.00 90.56 606 LYS A O 1
ATOM 4933 N N . ALA A 1 607 ? -3.296 25.668 8.824 1.00 87.88 607 ALA A N 1
ATOM 4934 C CA . ALA A 1 607 ? -4.067 24.433 8.848 1.00 87.88 607 ALA A CA 1
ATOM 4935 C C . ALA A 1 607 ? -3.151 23.244 8.521 1.00 87.88 607 ALA A C 1
ATOM 4937 O O . ALA A 1 607 ? -2.507 23.213 7.466 1.00 87.88 607 ALA A O 1
ATOM 4938 N N . GLU A 1 608 ? -3.101 22.262 9.415 1.00 91.25 608 GLU A N 1
ATOM 4939 C CA . GLU A 1 608 ? -2.264 21.078 9.268 1.00 91.25 608 GLU A CA 1
ATOM 4940 C C . GLU A 1 608 ? -2.796 19.894 10.080 1.00 91.25 608 GLU A C 1
ATOM 4942 O O . GLU A 1 608 ? -3.640 20.033 10.965 1.00 91.25 608 GLU A O 1
ATOM 4947 N N . VAL A 1 609 ? -2.289 18.705 9.758 1.00 93.31 609 VAL A N 1
ATOM 4948 C CA . VAL A 1 609 ? -2.481 17.517 10.586 1.00 93.31 609 VAL A CA 1
ATOM 4949 C C . VAL A 1 609 ? -1.202 17.321 11.383 1.00 93.31 609 VAL A C 1
ATOM 4951 O O . VAL A 1 609 ? -0.149 17.045 10.807 1.00 93.31 609 VAL A O 1
ATOM 4954 N N . LEU A 1 610 ? -1.296 17.473 12.700 1.00 94.94 610 LEU A N 1
ATOM 4955 C CA . LEU A 1 610 ? -0.208 17.163 13.620 1.00 94.94 610 LEU A CA 1
ATOM 4956 C C . LEU A 1 610 ? -0.340 15.718 14.095 1.00 94.94 610 LEU A C 1
ATOM 4958 O O . LEU A 1 610 ? -1.439 15.160 14.156 1.00 94.94 610 LEU A O 1
ATOM 4962 N N . PHE A 1 611 ? 0.780 15.117 14.477 1.00 94.94 611 PHE A N 1
ATOM 4963 C CA . PHE A 1 611 ? 0.789 13.795 15.086 1.00 94.94 611 PHE A CA 1
ATOM 4964 C C . PHE A 1 611 ? 1.836 13.704 16.194 1.00 94.94 611 PHE A C 1
ATOM 4966 O O . PHE A 1 611 ? 2.864 14.378 16.153 1.00 94.94 611 PHE A O 1
ATOM 4973 N N . GLN A 1 612 ? 1.576 12.851 17.180 1.00 95.06 612 GLN A N 1
ATOM 4974 C CA . GLN A 1 612 ? 2.464 12.618 18.312 1.00 95.06 612 GLN A CA 1
ATOM 4975 C C . GLN A 1 612 ? 2.454 11.127 18.681 1.00 95.06 612 GLN A C 1
ATOM 4977 O O . GLN A 1 612 ? 1.416 10.629 19.120 1.00 95.06 612 GLN A O 1
ATOM 4982 N N . PRO A 1 613 ? 3.574 10.405 18.498 1.00 93.88 613 PRO A N 1
ATOM 4983 C CA . PRO A 1 613 ? 3.732 9.019 18.931 1.00 93.88 613 PRO A CA 1
ATOM 4984 C C . PRO A 1 613 ? 4.401 8.954 20.321 1.00 93.88 613 PRO A C 1
ATOM 4986 O O . PRO A 1 613 ? 5.634 8.978 20.398 1.00 93.88 613 PRO A O 1
ATOM 4989 N N . PRO A 1 614 ? 3.651 8.920 21.440 1.00 94.50 614 PRO A N 1
ATOM 4990 C CA . PRO A 1 614 ? 4.256 8.734 22.754 1.00 94.50 614 PRO A CA 1
ATOM 4991 C C . PRO A 1 614 ? 4.878 7.338 22.884 1.00 94.50 614 PRO A C 1
ATOM 4993 O O . PRO A 1 614 ? 4.295 6.332 22.480 1.00 94.50 614 PRO A O 1
ATOM 4996 N N . VAL A 1 615 ? 6.062 7.271 23.494 1.00 93.62 615 VAL A N 1
ATOM 4997 C CA . VAL A 1 615 ? 6.745 6.003 23.775 1.00 93.62 615 VAL A CA 1
ATOM 4998 C C . VAL A 1 615 ? 6.387 5.566 25.189 1.00 93.62 615 VAL A C 1
ATOM 5000 O O . VAL A 1 615 ? 6.949 6.064 26.161 1.00 93.62 615 VAL A O 1
ATOM 5003 N N . PHE A 1 616 ? 5.427 4.652 25.290 1.00 95.88 616 PHE A N 1
ATOM 5004 C CA . PHE A 1 616 ? 4.980 4.089 26.561 1.00 95.88 616 PHE A CA 1
ATOM 5005 C C . PHE A 1 616 ? 5.553 2.695 26.793 1.00 95.88 616 PHE A C 1
ATOM 5007 O O . PHE A 1 616 ? 5.621 1.881 25.867 1.00 95.88 616 PHE A O 1
ATOM 5014 N N . GLN A 1 617 ? 5.895 2.405 28.048 1.00 96.31 617 GLN A N 1
ATOM 5015 C CA . GLN A 1 617 ? 6.164 1.045 28.499 1.00 96.31 617 GLN A CA 1
ATOM 5016 C C . GLN A 1 617 ? 4.951 0.146 28.230 1.00 96.31 617 GLN A C 1
ATOM 5018 O O . GLN A 1 617 ? 3.796 0.576 28.302 1.00 96.31 617 GLN A O 1
ATOM 5023 N N . LYS A 1 618 ? 5.237 -1.109 27.886 1.00 95.31 618 LYS A N 1
ATOM 5024 C CA . LYS A 1 618 ? 4.245 -2.134 27.561 1.00 95.31 618 LYS A CA 1
ATOM 5025 C C . LYS A 1 618 ? 4.171 -3.173 28.687 1.00 95.31 618 LYS A C 1
ATOM 5027 O O . LYS A 1 618 ? 5.162 -3.343 29.397 1.00 95.31 618 LYS A O 1
ATOM 5032 N N . PRO A 1 619 ? 3.056 -3.913 28.811 1.00 96.19 619 PRO A N 1
ATOM 5033 C CA . PRO A 1 619 ? 1.812 -3.780 28.045 1.00 96.19 619 PRO A CA 1
ATOM 5034 C C . PRO A 1 619 ? 1.018 -2.519 28.410 1.00 96.19 619 PRO A C 1
ATOM 5036 O O . PRO A 1 619 ? 1.047 -2.057 29.546 1.00 96.19 619 PRO A O 1
ATOM 5039 N N . LEU A 1 620 ? 0.268 -1.972 27.454 1.00 96.88 620 LEU A N 1
ATOM 5040 C CA . LEU A 1 620 ? -0.773 -0.987 27.733 1.00 96.88 620 LEU A CA 1
ATOM 5041 C C . LEU A 1 620 ? -1.907 -1.663 28.507 1.00 96.88 620 LEU A C 1
ATOM 5043 O O . LEU A 1 620 ? -2.365 -2.740 28.124 1.00 96.88 620 LEU A O 1
ATOM 5047 N N . ARG A 1 621 ? -2.395 -1.023 29.571 1.00 96.38 621 ARG A N 1
ATOM 5048 C CA . ARG A 1 621 ? -3.547 -1.528 30.322 1.00 96.38 621 ARG A CA 1
ATOM 5049 C C . ARG A 1 621 ? -4.800 -1.567 29.434 1.00 96.38 621 ARG A C 1
ATOM 5051 O O . ARG A 1 621 ? -5.141 -0.535 28.857 1.00 96.38 621 ARG A O 1
ATOM 5058 N N . PRO A 1 622 ? -5.517 -2.698 29.327 1.00 97.06 622 PRO A N 1
ATOM 5059 C CA . PRO A 1 622 ? -6.744 -2.764 28.544 1.00 97.06 622 PRO A CA 1
ATOM 5060 C C . PRO A 1 622 ? -7.880 -1.931 29.138 1.00 97.06 622 PRO A C 1
ATOM 5062 O O . PRO A 1 622 ? -8.043 -1.862 30.358 1.00 97.06 622 PRO A O 1
ATOM 5065 N N . GLY A 1 623 ? -8.715 -1.372 28.266 1.00 96.38 623 GLY A N 1
ATOM 5066 C CA . GLY A 1 623 ? -9.909 -0.616 28.622 1.00 96.38 623 GLY A CA 1
ATOM 5067 C C . GLY A 1 623 ? -10.060 0.677 27.827 1.00 96.38 623 GLY A C 1
ATOM 5068 O O . GLY A 1 623 ? -9.412 0.888 26.800 1.00 96.38 623 GLY A O 1
ATOM 5069 N N . GLU A 1 624 ? -10.940 1.537 28.329 1.00 97.00 624 GLU A N 1
ATOM 5070 C CA . GLU A 1 624 ? -11.177 2.881 27.808 1.00 97.00 624 GLU A CA 1
ATOM 5071 C C . GLU A 1 624 ? -10.091 3.838 28.306 1.00 97.00 624 GLU A C 1
ATOM 5073 O O . GLU A 1 624 ? -10.027 4.172 29.489 1.00 97.00 624 GLU A O 1
ATOM 5078 N N . TRP A 1 625 ? -9.238 4.281 27.390 1.00 97.94 625 TRP A N 1
ATOM 5079 C CA . TRP A 1 625 ? -8.261 5.330 27.641 1.00 97.94 625 TRP A CA 1
ATOM 5080 C C . TRP A 1 625 ? -8.835 6.696 27.289 1.00 97.94 625 TRP A C 1
ATOM 5082 O O . TRP A 1 625 ? -9.690 6.816 26.411 1.00 97.94 625 TRP A O 1
ATOM 5092 N N . THR A 1 626 ? -8.311 7.739 27.929 1.00 98.19 626 THR A N 1
ATOM 5093 C CA . THR A 1 626 ? -8.690 9.130 27.671 1.00 98.19 626 THR A CA 1
ATOM 5094 C C . THR A 1 626 ? -7.475 9.945 27.235 1.00 98.19 626 THR A C 1
ATOM 5096 O O . THR A 1 626 ? -6.450 9.975 27.914 1.00 98.19 626 THR A O 1
ATOM 5099 N N . GLY A 1 627 ? -7.597 10.637 26.105 1.00 97.75 627 GLY A N 1
ATOM 5100 C CA . GLY A 1 627 ? -6.678 11.690 25.686 1.00 97.75 627 GLY A CA 1
ATOM 5101 C C . GLY A 1 627 ? -7.306 13.054 25.949 1.00 97.75 627 GLY A C 1
ATOM 5102 O O . GLY A 1 627 ? -8.418 13.318 25.499 1.00 97.75 627 GLY A O 1
ATOM 5103 N N . LEU A 1 628 ? -6.598 13.939 26.644 1.00 97.38 628 LEU A N 1
ATOM 5104 C CA . LEU A 1 628 ? -7.033 15.310 26.911 1.00 97.38 628 LEU A CA 1
ATOM 5105 C C . LEU A 1 628 ? -6.104 16.306 26.230 1.00 97.38 628 LEU A C 1
ATOM 5107 O O . LEU A 1 628 ? -4.898 16.089 26.188 1.00 97.38 628 LEU A O 1
ATOM 5111 N N . ILE A 1 629 ? -6.655 17.429 25.778 1.00 96.00 629 ILE A N 1
ATOM 5112 C CA . ILE A 1 629 ? -5.875 18.613 25.416 1.00 96.00 629 ILE A CA 1
ATOM 5113 C C . ILE A 1 629 ? -6.234 19.718 26.397 1.00 96.00 629 ILE A C 1
ATOM 5115 O O . ILE A 1 629 ? -7.417 20.000 26.627 1.00 96.00 629 ILE A O 1
ATOM 5119 N N . THR A 1 630 ? -5.216 20.339 26.978 1.00 93.50 630 THR A N 1
ATOM 5120 C CA . THR A 1 630 ? -5.368 21.415 27.949 1.00 93.50 630 THR A CA 1
ATOM 5121 C C . THR A 1 630 ? -4.719 22.704 27.460 1.00 93.50 630 THR A C 1
ATOM 5123 O O . THR A 1 630 ? -3.689 22.697 26.782 1.00 93.50 630 THR A O 1
ATOM 5126 N N . ALA A 1 631 ? -5.348 23.822 27.813 1.00 90.94 631 ALA A N 1
ATOM 5127 C CA . ALA A 1 631 ? -4.788 25.161 27.713 1.00 90.94 631 ALA A CA 1
ATOM 5128 C C . ALA A 1 631 ? -4.750 25.740 29.127 1.00 90.94 631 ALA A C 1
ATOM 5130 O O . ALA A 1 631 ? -5.783 25.780 29.795 1.00 90.94 631 ALA A O 1
ATOM 5131 N N . ASP A 1 632 ? -3.567 26.128 29.607 1.00 87.56 632 ASP A N 1
ATOM 5132 C CA . ASP A 1 632 ? -3.383 26.642 30.971 1.00 87.56 632 ASP A CA 1
ATOM 5133 C C . ASP A 1 632 ? -3.965 25.686 32.040 1.00 87.56 632 ASP A C 1
ATOM 5135 O O . ASP A 1 632 ? -4.628 26.101 32.990 1.00 87.56 632 ASP A O 1
ATOM 5139 N N . TRP A 1 633 ? -3.760 24.374 31.836 1.00 89.19 633 TRP A N 1
ATOM 5140 C CA . TRP A 1 633 ? -4.299 23.261 32.637 1.00 89.19 633 TRP A CA 1
ATOM 5141 C C . TRP A 1 633 ? -5.828 23.118 32.672 1.00 89.19 633 TRP A C 1
ATOM 5143 O O . TRP A 1 633 ? -6.350 22.249 33.371 1.00 89.19 633 TRP A O 1
ATOM 5153 N N . GLN A 1 634 ? -6.560 23.893 31.873 1.00 90.19 634 GLN A N 1
ATOM 5154 C CA . GLN A 1 634 ? -7.995 23.714 31.675 1.00 90.19 634 GLN A CA 1
ATOM 5155 C C . GLN A 1 634 ? -8.246 22.792 30.482 1.00 90.19 634 GLN A C 1
ATOM 5157 O O . GLN A 1 634 ? -7.697 23.000 29.401 1.00 90.19 634 GLN A O 1
ATOM 5162 N N . VAL A 1 635 ? -9.070 21.759 30.670 1.00 92.06 635 VAL A N 1
ATOM 5163 C CA . VAL A 1 635 ? -9.400 20.790 29.613 1.00 92.06 635 VAL A CA 1
ATOM 5164 C C . VAL A 1 635 ? -10.285 21.455 28.564 1.00 92.06 635 VAL A C 1
ATOM 5166 O O . VAL A 1 635 ? -11.409 21.848 28.870 1.00 92.06 635 VAL A O 1
ATOM 5169 N N . ILE A 1 636 ? -9.791 21.535 27.329 1.00 93.50 636 ILE A N 1
ATOM 5170 C CA . ILE A 1 636 ? -10.504 22.135 26.192 1.00 93.50 636 ILE A CA 1
ATOM 5171 C C . ILE A 1 636 ? -11.008 21.094 25.193 1.00 93.50 636 ILE A C 1
ATOM 5173 O O . ILE A 1 636 ? -12.002 21.331 24.514 1.00 93.50 636 ILE A O 1
ATOM 5177 N N . VAL A 1 637 ? -10.349 19.940 25.105 1.00 95.00 637 VAL A N 1
ATOM 5178 C CA . VAL A 1 637 ? -10.743 18.823 24.240 1.00 95.00 637 VAL A CA 1
ATOM 5179 C C . VAL A 1 637 ? -10.518 17.525 24.996 1.00 95.00 637 VAL A C 1
ATOM 5181 O O . VAL A 1 637 ? -9.538 17.393 25.732 1.00 95.00 637 VAL A O 1
ATOM 5184 N N . GLN A 1 638 ? -11.403 16.561 24.783 1.00 95.75 638 GLN A N 1
ATOM 5185 C CA . GLN A 1 638 ? -11.190 15.177 25.171 1.00 95.75 638 GLN A CA 1
ATOM 5186 C C . GLN A 1 638 ? -11.492 14.233 24.010 1.00 95.75 638 GLN A C 1
ATOM 5188 O O . GLN A 1 638 ? -12.270 14.552 23.115 1.00 95.75 638 GLN A O 1
ATOM 5193 N N . THR A 1 639 ? -10.860 13.071 24.042 1.00 97.38 639 THR A N 1
ATOM 5194 C CA . THR A 1 639 ? -11.185 11.929 23.196 1.00 97.38 639 THR A CA 1
ATOM 5195 C C . THR A 1 639 ? -10.982 10.647 23.985 1.00 97.38 639 THR A C 1
ATOM 5197 O O . THR A 1 639 ? -10.207 10.617 24.948 1.00 97.38 639 THR A O 1
ATOM 5200 N N . LYS A 1 640 ? -11.657 9.580 23.573 1.00 98.00 640 LYS A N 1
ATOM 5201 C CA . LYS A 1 640 ? -11.500 8.247 24.151 1.00 98.00 640 LYS A CA 1
ATOM 5202 C C . LYS A 1 640 ? -11.082 7.265 23.077 1.00 98.00 640 LYS A C 1
ATOM 5204 O O . LYS A 1 640 ? -11.466 7.399 21.917 1.00 98.00 640 LYS A O 1
ATOM 5209 N N . PHE A 1 641 ? -10.313 6.260 23.468 1.00 97.56 641 PHE A N 1
ATOM 5210 C CA . PHE A 1 641 ? -9.903 5.184 22.573 1.00 97.56 641 PHE A CA 1
ATOM 5211 C C . PHE A 1 641 ? -9.795 3.861 23.324 1.00 97.56 641 PHE A C 1
ATOM 5213 O O . PHE A 1 641 ? -9.672 3.825 24.551 1.00 97.56 641 PHE A O 1
ATOM 5220 N N . LEU A 1 642 ? -9.864 2.767 22.571 1.00 98.06 642 LEU A N 1
ATOM 5221 C CA . LEU A 1 642 ? -9.970 1.426 23.123 1.00 98.06 642 LEU A CA 1
ATOM 5222 C C . LEU A 1 642 ? -8.656 0.657 22.989 1.00 98.06 642 LEU A C 1
ATOM 5224 O O . LEU A 1 642 ? -8.165 0.448 21.877 1.00 98.06 642 LEU A O 1
ATOM 5228 N N . VAL A 1 643 ? -8.150 0.163 24.120 1.00 98.25 643 VAL A N 1
ATOM 5229 C CA . VAL A 1 643 ? -7.123 -0.885 24.171 1.00 98.25 643 VAL A CA 1
ATOM 5230 C C . VAL A 1 643 ? -7.802 -2.202 24.537 1.00 98.25 643 VAL A C 1
ATOM 5232 O O . VAL A 1 643 ? -8.350 -2.352 25.630 1.00 98.25 643 VAL A O 1
ATOM 5235 N N . LEU A 1 644 ? -7.793 -3.160 23.616 1.00 97.81 644 LEU A N 1
ATOM 5236 C CA . LEU A 1 644 ? -8.441 -4.453 23.774 1.00 97.81 644 LEU A CA 1
ATOM 5237 C C . LEU A 1 644 ? -7.641 -5.379 24.698 1.00 97.81 644 LEU A C 1
ATOM 5239 O O . LEU A 1 644 ? -6.417 -5.467 24.567 1.00 97.81 644 LEU A O 1
ATOM 5243 N N . PRO A 1 645 ? -8.328 -6.123 25.583 1.00 96.56 645 PRO A N 1
ATOM 5244 C CA . PRO A 1 645 ? -7.707 -7.178 26.372 1.00 96.56 645 PRO A CA 1
ATOM 5245 C C . PRO A 1 645 ? -7.040 -8.252 25.505 1.00 96.56 645 PRO A C 1
ATOM 5247 O O . PRO A 1 645 ? -7.591 -8.695 24.493 1.00 96.56 645 PRO A O 1
ATOM 5250 N N . SER A 1 646 ? -5.872 -8.713 25.946 1.00 93.50 646 SER A N 1
ATOM 5251 C CA . SER A 1 646 ? -5.206 -9.905 25.426 1.00 93.50 646 SER A CA 1
ATOM 5252 C C . SER A 1 646 ? -5.919 -11.170 25.923 1.00 93.50 646 SER A C 1
ATOM 5254 O O . SER A 1 646 ? -6.342 -11.216 27.086 1.00 93.50 646 SER A O 1
ATOM 5256 N N . PRO A 1 647 ? -6.011 -12.232 25.098 1.00 88.75 647 PRO A N 1
ATOM 5257 C CA . PRO A 1 647 ? -6.416 -13.562 25.556 1.00 88.75 647 PRO A CA 1
ATOM 5258 C C . PRO A 1 647 ? -5.519 -14.120 26.669 1.00 88.75 647 PRO A C 1
ATOM 5260 O O . PRO A 1 647 ? -5.957 -14.986 27.424 1.00 88.75 647 PRO A O 1
ATOM 5263 N N . THR A 1 648 ? -4.280 -13.631 26.769 1.00 87.88 648 THR A N 1
ATOM 5264 C CA . THR A 1 648 ? -3.310 -14.003 27.800 1.00 87.88 648 THR A CA 1
ATOM 5265 C C . THR A 1 648 ? -3.458 -13.066 29.009 1.00 87.88 648 THR A C 1
ATOM 5267 O O . THR A 1 648 ? -3.097 -11.892 28.911 1.00 87.88 648 THR A O 1
ATOM 5270 N N . PRO A 1 649 ? -3.941 -13.542 30.178 1.00 83.69 649 PRO A N 1
ATOM 5271 C CA . PRO A 1 649 ? -4.233 -12.670 31.322 1.00 83.69 649 PRO A CA 1
ATOM 5272 C C . PRO A 1 649 ? -3.027 -11.894 31.869 1.00 83.69 649 PRO A C 1
ATOM 5274 O O . PRO A 1 649 ? -3.188 -10.787 32.378 1.00 83.69 649 PRO A O 1
ATOM 5277 N N . THR A 1 650 ? -1.812 -12.444 31.755 1.00 85.25 650 THR A N 1
ATOM 5278 C CA . THR A 1 650 ? -0.582 -11.772 32.209 1.00 85.25 650 THR A CA 1
ATOM 5279 C C . THR A 1 650 ? -0.312 -10.473 31.460 1.00 85.25 650 THR A C 1
ATOM 5281 O O . THR A 1 650 ? 0.223 -9.539 32.046 1.00 85.25 650 THR A O 1
ATOM 5284 N N . ASP A 1 651 ? -0.748 -10.372 30.204 1.00 89.81 651 ASP A N 1
ATOM 5285 C CA . ASP A 1 651 ? -0.504 -9.194 29.371 1.00 89.81 651 ASP A CA 1
ATOM 5286 C C . ASP A 1 651 ? -1.470 -8.042 29.695 1.00 89.81 651 ASP A C 1
ATOM 5288 O O . ASP A 1 651 ? -1.310 -6.935 29.192 1.00 89.81 651 ASP A O 1
ATOM 5292 N N . ASN A 1 652 ? -2.487 -8.282 30.529 1.00 92.94 652 ASN A N 1
ATOM 5293 C CA . ASN A 1 652 ? -3.542 -7.311 30.819 1.00 92.94 652 ASN A CA 1
ATOM 5294 C C . ASN A 1 652 ? -3.241 -6.419 32.039 1.00 92.94 652 ASN A C 1
ATOM 5296 O O . ASN A 1 652 ? -4.007 -5.503 32.324 1.00 92.94 652 ASN A O 1
ATOM 5300 N N . GLN A 1 653 ? -2.145 -6.653 32.769 1.00 90.69 653 GLN A N 1
ATOM 5301 C CA . GLN A 1 653 ? -1.843 -5.959 34.036 1.00 90.69 653 GLN A CA 1
ATOM 5302 C C . GLN A 1 653 ? -1.470 -4.469 33.863 1.00 90.69 653 GLN A C 1
ATOM 5304 O O . GLN A 1 653 ? -1.636 -3.668 34.791 1.00 90.69 653 GLN A O 1
ATOM 5309 N N . GLY A 1 654 ? -1.041 -4.070 32.663 1.00 92.62 654 GLY A N 1
ATOM 5310 C CA . GLY A 1 654 ? -0.376 -2.786 32.425 1.00 92.62 654 GLY A CA 1
ATOM 5311 C C . GLY A 1 654 ? 1.141 -2.878 32.658 1.00 92.62 654 GLY A C 1
ATOM 5312 O O . GLY A 1 654 ? 1.650 -3.974 32.909 1.00 92.62 654 GLY A O 1
ATOM 5313 N N . PRO A 1 655 ? 1.875 -1.757 32.561 1.00 94.12 655 PRO A N 1
ATOM 5314 C CA . PRO A 1 655 ? 3.325 -1.754 32.715 1.00 94.12 655 PRO A CA 1
ATOM 5315 C C . PRO A 1 655 ? 3.732 -1.995 34.172 1.00 94.12 655 PRO A C 1
ATOM 5317 O O . PRO A 1 655 ? 2.976 -1.715 35.112 1.00 94.12 655 PRO A O 1
ATOM 5320 N N . GLU A 1 656 ? 4.958 -2.479 34.360 1.00 90.75 656 GLU A N 1
ATOM 5321 C CA . GLU A 1 656 ? 5.530 -2.697 35.686 1.00 90.75 656 GLU A CA 1
ATOM 5322 C C . GLU A 1 656 ? 5.519 -1.399 36.512 1.00 90.75 656 GLU A C 1
ATOM 5324 O O . GLU A 1 656 ? 5.752 -0.300 36.008 1.00 90.75 656 GLU A O 1
ATOM 5329 N N . GLY A 1 657 ? 5.170 -1.508 37.796 1.00 88.31 657 GLY A N 1
ATOM 5330 C CA . GLY A 1 657 ? 5.101 -0.354 38.696 1.00 88.31 657 GLY A CA 1
ATOM 5331 C C . GLY A 1 657 ? 4.029 0.686 38.344 1.00 88.31 657 GLY A C 1
ATOM 5332 O O . GLY A 1 657 ? 4.018 1.755 38.950 1.00 88.31 657 GLY A O 1
ATOM 5333 N N . ASN A 1 658 ? 3.119 0.395 37.403 1.00 89.81 658 ASN A N 1
ATOM 5334 C CA . ASN A 1 658 ? 2.113 1.331 36.891 1.00 89.81 658 ASN A CA 1
ATOM 5335 C C . ASN A 1 658 ? 2.702 2.599 36.244 1.00 89.81 658 ASN A C 1
ATOM 5337 O O . ASN A 1 658 ? 2.026 3.628 36.174 1.00 89.81 658 ASN A O 1
ATOM 5341 N N . ALA A 1 659 ? 3.948 2.536 35.771 1.00 92.69 659 ALA A N 1
ATOM 5342 C CA . ALA A 1 659 ? 4.641 3.661 35.161 1.00 92.69 659 ALA A CA 1
ATOM 5343 C C . ALA A 1 659 ? 4.786 3.445 33.651 1.00 92.69 659 ALA A C 1
ATOM 5345 O O . ALA A 1 659 ? 5.465 2.533 33.196 1.00 92.69 659 ALA A O 1
ATOM 5346 N N . TYR A 1 660 ? 4.158 4.307 32.851 1.00 95.62 660 TYR A N 1
ATOM 5347 C CA . TYR A 1 660 ? 4.290 4.254 31.391 1.00 95.62 660 TYR A CA 1
ATOM 5348 C C . TYR A 1 660 ? 5.549 4.969 30.888 1.00 95.62 660 TYR A C 1
ATOM 5350 O O . TYR A 1 660 ? 6.037 4.661 29.803 1.00 95.62 660 TYR A O 1
ATOM 5358 N N . ILE A 1 661 ? 6.069 5.918 31.671 1.00 94.75 661 ILE A N 1
ATOM 5359 C CA . ILE A 1 661 ? 7.283 6.703 31.422 1.00 94.75 661 ILE A CA 1
ATOM 5360 C C . ILE A 1 661 ? 7.986 6.899 32.764 1.00 94.75 661 ILE A C 1
ATOM 5362 O O . ILE A 1 661 ? 7.326 6.975 33.801 1.00 94.75 661 ILE A O 1
ATOM 5366 N N . ASP A 1 662 ? 9.314 7.019 32.741 1.00 92.25 662 ASP A N 1
ATOM 5367 C CA . ASP A 1 662 ? 10.122 7.391 33.907 1.00 92.25 662 ASP A CA 1
ATOM 5368 C C . ASP A 1 662 ? 9.967 8.891 34.241 1.00 92.25 662 ASP A C 1
ATOM 5370 O O . ASP A 1 662 ? 10.863 9.710 34.038 1.00 92.25 662 ASP A O 1
ATOM 5374 N N . PHE A 1 663 ? 8.757 9.283 34.652 1.00 91.31 663 PHE A N 1
ATOM 5375 C CA . PHE A 1 663 ? 8.422 10.636 35.087 1.00 91.31 663 PHE A CA 1
ATOM 5376 C C . PHE A 1 663 ? 7.233 10.632 36.058 1.00 91.31 663 PHE A C 1
ATOM 5378 O O . PHE A 1 663 ? 6.276 9.876 35.898 1.00 91.31 663 PHE A O 1
ATOM 5385 N N . ASN A 1 664 ? 7.254 11.518 37.059 1.00 90.06 664 ASN A N 1
ATOM 5386 C CA . ASN A 1 664 ? 6.199 11.607 38.069 1.00 90.06 664 ASN A CA 1
ATOM 5387 C C . ASN A 1 664 ? 5.109 12.630 37.692 1.00 90.06 664 ASN A C 1
ATOM 5389 O O . ASN A 1 664 ? 5.306 13.840 37.800 1.00 90.06 664 ASN A O 1
ATOM 5393 N N . PHE A 1 665 ? 3.914 12.140 37.351 1.00 92.56 665 PHE A N 1
ATOM 5394 C CA . PHE A 1 665 ? 2.754 12.966 36.991 1.00 92.56 665 PHE A CA 1
ATOM 5395 C C . PHE A 1 665 ? 1.758 13.222 38.143 1.00 92.56 665 PHE A C 1
ATOM 5397 O O . PHE A 1 665 ? 0.624 13.638 37.901 1.00 92.56 665 PHE A O 1
ATOM 5404 N N . THR A 1 666 ? 2.153 13.034 39.408 1.00 89.69 666 THR A N 1
ATOM 5405 C CA . THR A 1 666 ? 1.263 13.225 40.578 1.00 89.69 666 THR A CA 1
ATOM 5406 C C . THR A 1 666 ? 0.637 14.624 40.625 1.00 89.69 666 THR A C 1
ATOM 5408 O O . THR A 1 666 ? -0.538 14.768 40.960 1.00 89.69 666 THR A O 1
ATOM 5411 N N . SER A 1 667 ? 1.389 15.669 40.266 1.00 90.75 667 SER A N 1
ATOM 5412 C CA . SER A 1 667 ? 0.865 17.042 40.220 1.00 90.75 667 SER A CA 1
ATOM 5413 C C . SER A 1 667 ? -0.247 17.197 39.180 1.00 90.75 667 SER A C 1
ATOM 5415 O O . SER A 1 667 ? -1.272 17.805 39.473 1.00 90.75 667 SER A O 1
ATOM 5417 N N . VAL A 1 668 ? -0.085 16.587 38.001 1.00 92.06 668 VAL A N 1
ATOM 5418 C CA . VAL A 1 668 ? -1.097 16.599 36.931 1.00 92.06 668 VAL A CA 1
ATOM 5419 C C . VAL A 1 668 ? -2.344 15.832 37.366 1.00 92.06 668 VAL A C 1
ATOM 5421 O O . VAL A 1 668 ? -3.456 16.326 37.206 1.00 92.06 668 VAL A O 1
ATOM 5424 N N . SER A 1 669 ? -2.164 14.668 37.996 1.00 91.44 669 SER A N 1
ATOM 5425 C CA . SER A 1 669 ? -3.262 13.869 38.554 1.00 91.44 669 SER A CA 1
ATOM 5426 C C . SER A 1 669 ? -4.101 14.664 39.564 1.00 91.44 669 SER A C 1
ATOM 5428 O O . SER A 1 669 ? -5.328 14.664 39.475 1.00 91.44 669 SER A O 1
ATOM 5430 N N . LYS A 1 670 ? -3.452 15.429 40.457 1.00 92.62 670 LYS A N 1
ATOM 5431 C CA . LYS A 1 670 ? -4.136 16.318 41.412 1.00 92.62 670 LYS A CA 1
ATOM 5432 C C . LYS A 1 670 ? -4.894 17.450 40.721 1.00 92.62 670 LYS A C 1
ATOM 5434 O O . LYS A 1 670 ? -6.044 17.694 41.070 1.00 92.62 670 LYS A O 1
ATOM 5439 N N . ILE A 1 671 ? -4.276 18.116 39.742 1.00 92.31 671 ILE A N 1
ATOM 5440 C CA . ILE A 1 671 ? -4.910 19.202 38.972 1.00 92.31 671 ILE A CA 1
ATOM 5441 C C . ILE A 1 671 ? -6.169 18.693 38.257 1.00 92.31 671 ILE A C 1
ATOM 5443 O O . ILE A 1 671 ? -7.209 19.346 38.285 1.00 92.31 671 ILE A O 1
ATOM 5447 N N . LEU A 1 672 ? -6.094 17.499 37.670 1.00 92.38 672 LEU A N 1
ATOM 5448 C CA . LEU A 1 672 ? -7.200 16.867 36.950 1.00 92.38 672 LEU A CA 1
ATOM 5449 C C . LEU A 1 672 ? -8.177 16.104 37.860 1.00 92.38 672 LEU A C 1
ATOM 5451 O O . LEU A 1 672 ? -9.131 15.513 37.362 1.00 92.38 672 LEU A O 1
ATOM 5455 N N . SER A 1 673 ? -7.976 16.134 39.184 1.00 93.12 673 SER A N 1
ATOM 5456 C CA . SER A 1 673 ? -8.823 15.454 40.178 1.00 93.12 673 SER A CA 1
ATOM 5457 C C . SER A 1 673 ? -8.997 13.944 39.937 1.00 93.12 673 SER A C 1
ATOM 5459 O O . SER A 1 673 ? -10.058 13.383 40.217 1.00 93.12 673 SER A O 1
ATOM 5461 N N . LEU A 1 674 ? -7.955 13.283 39.428 1.00 92.56 674 LEU A N 1
ATOM 5462 C CA . LEU A 1 674 ? -7.942 11.850 39.124 1.00 92.56 674 LEU A CA 1
ATOM 5463 C C . LEU A 1 674 ? -7.778 11.009 40.399 1.00 92.56 674 LEU A C 1
ATOM 5465 O O . LEU A 1 674 ? -7.044 11.396 41.312 1.00 92.56 674 LEU A O 1
ATOM 5469 N N . ARG A 1 675 ? -8.441 9.845 40.466 1.00 89.38 675 ARG A N 1
ATOM 5470 C CA . ARG A 1 675 ? -8.437 8.972 41.656 1.00 89.38 675 ARG A CA 1
ATOM 5471 C C . ARG A 1 675 ? -8.094 7.519 41.307 1.00 89.38 675 ARG A C 1
ATOM 5473 O O . ARG A 1 675 ? -8.986 6.671 41.276 1.00 89.38 675 ARG A O 1
ATOM 5480 N N . PRO A 1 676 ? -6.804 7.196 41.103 1.00 88.12 676 PRO A N 1
ATOM 5481 C CA . PRO A 1 676 ? -6.416 5.853 40.684 1.00 88.12 676 PRO A CA 1
ATOM 5482 C C . PRO A 1 676 ? -6.838 4.743 41.645 1.00 88.12 676 PRO A C 1
ATOM 5484 O O . PRO A 1 676 ? -7.281 3.678 41.220 1.00 88.12 676 PRO A O 1
ATOM 5487 N N . GLN A 1 677 ? -6.768 5.009 42.951 1.00 84.81 677 GLN A N 1
ATOM 5488 C CA . GLN A 1 677 ? -7.087 4.019 43.978 1.00 84.81 677 GLN A CA 1
ATOM 5489 C C . GLN A 1 677 ? -8.530 3.495 43.877 1.00 84.81 677 GLN A C 1
ATOM 5491 O O . GLN A 1 677 ? -8.768 2.319 44.146 1.00 84.81 677 GLN A O 1
ATOM 5496 N N . ASP A 1 678 ? -9.468 4.342 43.438 1.00 85.38 678 ASP A N 1
ATOM 5497 C CA . ASP A 1 678 ? -10.888 3.995 43.323 1.00 85.38 678 ASP A CA 1
ATOM 5498 C C . ASP A 1 678 ? -11.138 3.033 42.148 1.00 85.38 678 ASP A C 1
ATOM 5500 O O . ASP A 1 678 ? -11.973 2.132 42.238 1.00 85.38 678 ASP A O 1
ATOM 5504 N N . LYS A 1 679 ? -10.397 3.193 41.042 1.00 87.62 679 LYS A N 1
ATOM 5505 C CA . LYS A 1 679 ? -10.570 2.388 39.821 1.00 87.62 679 LYS A CA 1
ATOM 5506 C C . LYS A 1 679 ? -9.706 1.131 39.790 1.00 87.62 679 LYS A C 1
ATOM 5508 O O . LYS A 1 679 ? -10.122 0.134 39.198 1.00 87.62 679 LYS A O 1
ATOM 5513 N N . MET A 1 680 ? -8.543 1.138 40.444 1.00 86.38 680 MET A N 1
ATOM 5514 C CA . MET A 1 680 ? -7.596 0.016 40.411 1.00 86.38 680 MET A CA 1
ATOM 5515 C C . MET A 1 680 ? -8.208 -1.305 40.891 1.00 86.38 680 MET A C 1
ATOM 5517 O O . MET A 1 680 ? -7.954 -2.339 40.282 1.00 86.38 680 MET A O 1
ATOM 5521 N N . VAL A 1 681 ? -9.088 -1.282 41.898 1.00 84.69 681 VAL A N 1
ATOM 5522 C CA . VAL A 1 681 ? -9.764 -2.498 42.394 1.00 84.69 681 VAL A CA 1
ATOM 5523 C C . VAL A 1 681 ? -10.609 -3.164 41.300 1.00 84.69 681 VAL A C 1
ATOM 5525 O O . VAL A 1 681 ? -10.567 -4.383 41.124 1.00 84.69 681 VAL A O 1
ATOM 5528 N N . ALA A 1 682 ? -11.357 -2.371 40.526 1.00 84.69 682 ALA A N 1
ATOM 5529 C CA . ALA A 1 682 ? -12.167 -2.885 39.423 1.00 84.69 682 ALA A CA 1
ATOM 5530 C C . ALA A 1 682 ? -11.290 -3.420 38.278 1.00 84.69 682 ALA A C 1
ATOM 5532 O O . ALA A 1 682 ? -11.595 -4.460 37.687 1.00 84.69 682 ALA A O 1
ATOM 5533 N N . ILE A 1 683 ? -10.176 -2.739 37.994 1.00 87.62 683 ILE A N 1
ATOM 5534 C CA . ILE A 1 683 ? -9.193 -3.167 36.995 1.00 87.62 683 ILE A CA 1
ATOM 5535 C C . ILE A 1 683 ? -8.567 -4.509 37.382 1.00 87.62 683 ILE A C 1
ATOM 5537 O O . ILE A 1 683 ? -8.569 -5.426 36.566 1.00 87.62 683 ILE A O 1
ATOM 5541 N N . GLU A 1 684 ? -8.099 -4.676 38.619 1.00 86.81 684 GLU A N 1
ATOM 5542 C CA . GLU A 1 684 ? -7.504 -5.934 39.092 1.00 86.81 684 GLU A CA 1
ATOM 5543 C C . GLU A 1 684 ? -8.466 -7.123 38.963 1.00 86.81 684 GLU A C 1
ATOM 5545 O O . GLU A 1 684 ? -8.045 -8.229 38.609 1.00 86.81 684 GLU A O 1
ATOM 5550 N N . GLY A 1 685 ? -9.763 -6.895 39.194 1.00 87.19 685 GLY A N 1
ATOM 5551 C CA . GLY A 1 685 ? -10.806 -7.890 38.951 1.00 87.19 685 GLY A CA 1
ATOM 5552 C C . GLY A 1 685 ? -10.937 -8.261 37.470 1.00 87.19 685 GLY A C 1
ATOM 5553 O O . GLY A 1 685 ? -11.019 -9.441 37.133 1.00 87.19 685 GLY A O 1
ATOM 5554 N N . ASN A 1 686 ? -10.911 -7.271 36.573 1.00 89.50 686 ASN A N 1
ATOM 5555 C CA . ASN A 1 686 ? -11.012 -7.488 35.127 1.00 89.50 686 ASN A CA 1
ATOM 5556 C C . ASN A 1 686 ? -9.800 -8.225 34.544 1.00 89.50 686 ASN A C 1
ATOM 5558 O O . ASN A 1 686 ? -9.967 -9.114 33.714 1.00 89.50 686 ASN A O 1
ATOM 5562 N N . VAL A 1 687 ? -8.593 -7.909 35.012 1.00 86.94 687 VAL A N 1
ATOM 5563 C CA . VAL A 1 687 ? -7.333 -8.488 34.515 1.00 86.94 687 VAL A CA 1
ATOM 5564 C C . VAL A 1 687 ? -7.250 -10.003 34.726 1.00 86.94 687 VAL A C 1
ATOM 5566 O O . VAL A 1 687 ? -6.604 -10.703 33.949 1.00 86.94 687 VAL A O 1
ATOM 5569 N N . ARG A 1 688 ? -7.932 -10.533 35.748 1.00 87.38 688 ARG A N 1
ATOM 5570 C CA . ARG A 1 688 ? -7.969 -11.974 36.053 1.00 87.38 688 ARG A CA 1
ATOM 5571 C C . ARG A 1 688 ? -9.006 -12.747 35.234 1.00 87.38 688 ARG A C 1
ATOM 5573 O O . ARG A 1 688 ? -9.008 -13.978 35.284 1.00 87.38 688 ARG A O 1
ATOM 5580 N N . LYS A 1 689 ? -9.890 -12.059 34.502 1.00 91.50 689 LYS A N 1
ATOM 5581 C CA . LYS A 1 689 ? -10.940 -12.703 33.704 1.00 91.50 689 LYS A CA 1
ATOM 5582 C C . LYS A 1 689 ? -10.320 -13.559 32.601 1.00 91.50 689 LYS A C 1
ATOM 5584 O O . LYS A 1 689 ? -9.365 -13.165 31.938 1.00 91.50 689 LYS A O 1
ATOM 5589 N N . SER A 1 690 ? -10.910 -14.728 32.375 1.00 92.38 690 SER A N 1
ATOM 5590 C CA . SER A 1 690 ? -10.539 -15.648 31.296 1.00 92.38 690 SER A CA 1
ATOM 5591 C C . SER A 1 690 ? -11.787 -16.320 30.713 1.00 92.38 690 SER A C 1
ATOM 5593 O O . SER A 1 690 ? -12.889 -16.187 31.254 1.00 92.38 690 SER A O 1
ATOM 5595 N N . GLY A 1 691 ? -11.640 -16.999 29.571 1.00 92.69 691 GLY A N 1
ATOM 5596 C CA . GLY A 1 691 ? -12.750 -17.683 28.902 1.00 92.69 691 GLY A CA 1
ATOM 5597 C C . GLY A 1 691 ? -13.955 -16.764 28.660 1.00 92.69 691 GLY A C 1
ATOM 5598 O O . GLY A 1 691 ? -13.800 -15.612 28.259 1.00 92.69 691 GLY A O 1
ATOM 5599 N N . GLY A 1 692 ? -15.163 -17.254 28.949 1.00 94.44 692 GLY A N 1
ATOM 5600 C CA . GLY A 1 692 ? -16.402 -16.501 28.717 1.00 94.44 692 GLY A CA 1
ATOM 5601 C C . GLY A 1 692 ? -16.550 -15.219 29.552 1.00 94.44 692 GLY A C 1
ATOM 5602 O O . GLY A 1 692 ? -17.325 -14.339 29.184 1.00 94.44 692 GLY A O 1
ATOM 5603 N N . GLU A 1 693 ? -15.828 -15.069 30.668 1.00 95.06 693 GLU A N 1
ATOM 5604 C CA . GLU A 1 693 ? -15.839 -13.813 31.434 1.00 95.06 693 GLU A CA 1
ATOM 5605 C C . GLU A 1 693 ? -15.041 -12.715 30.738 1.00 95.06 693 GLU A C 1
ATOM 5607 O O . GLU A 1 693 ? -15.478 -11.563 30.694 1.00 95.06 693 GLU A O 1
ATOM 5612 N N . LEU A 1 694 ? -13.896 -13.089 30.163 1.00 95.44 694 LEU A N 1
ATOM 5613 C CA . LEU A 1 694 ? -13.071 -12.197 29.358 1.00 95.44 694 LEU A CA 1
ATOM 5614 C C . LEU A 1 694 ? -13.823 -11.775 28.095 1.00 95.44 694 LEU A C 1
ATOM 5616 O O . LEU A 1 694 ? -13.846 -10.595 27.768 1.00 95.44 694 LEU A O 1
ATOM 5620 N N . GLU A 1 695 ? -14.509 -12.708 27.430 1.00 96.19 695 GLU A N 1
ATOM 5621 C CA . GLU A 1 695 ? -15.331 -12.391 26.257 1.00 96.19 695 GLU A CA 1
ATOM 5622 C C . GLU A 1 695 ? -16.440 -11.380 26.566 1.00 96.19 695 GLU A C 1
ATOM 5624 O O . GLU A 1 695 ? -16.648 -10.456 25.783 1.00 96.19 695 GLU A O 1
ATOM 5629 N N . ARG A 1 696 ? -17.123 -11.512 27.712 1.00 96.19 696 ARG A N 1
ATOM 5630 C CA . ARG A 1 696 ? -18.139 -10.537 28.142 1.00 96.19 696 ARG A CA 1
ATOM 5631 C C . ARG A 1 696 ? -17.536 -9.160 28.389 1.00 96.19 696 ARG A C 1
ATOM 5633 O O . ARG A 1 696 ? -18.085 -8.182 27.901 1.00 96.19 696 ARG A O 1
ATOM 5640 N N . TRP A 1 697 ? -16.397 -9.097 29.078 1.00 96.31 697 TRP A N 1
ATOM 5641 C CA . TRP A 1 697 ? -15.698 -7.833 29.314 1.00 96.31 697 TRP A CA 1
ATOM 5642 C C . TRP A 1 697 ? -15.247 -7.170 28.004 1.00 96.31 697 TRP A C 1
ATOM 5644 O O . TRP A 1 697 ? -15.445 -5.972 27.820 1.00 96.31 697 TRP A O 1
ATOM 5654 N N . ILE A 1 698 ? -14.704 -7.950 27.065 1.00 97.69 698 ILE A N 1
ATOM 5655 C CA . ILE A 1 698 ? -14.351 -7.462 25.727 1.00 97.69 698 ILE A CA 1
ATOM 5656 C C . ILE A 1 698 ? -15.592 -6.913 25.018 1.00 97.69 698 ILE A C 1
ATOM 5658 O O . ILE A 1 698 ? -15.530 -5.823 24.463 1.00 97.69 698 ILE A O 1
ATOM 5662 N N . ASP A 1 699 ? -16.714 -7.633 25.042 1.00 97.38 699 ASP A N 1
ATOM 5663 C CA . ASP A 1 699 ? -17.927 -7.197 24.347 1.00 97.38 699 ASP A CA 1
ATOM 5664 C C . ASP A 1 699 ? -18.550 -5.939 24.966 1.00 97.38 699 ASP A C 1
ATOM 5666 O O . ASP A 1 699 ? -19.087 -5.110 24.235 1.00 97.38 699 ASP A O 1
ATOM 5670 N N . GLU A 1 700 ? -18.465 -5.779 26.289 1.00 96.12 700 GLU A N 1
ATOM 5671 C CA . GLU A 1 700 ? -18.865 -4.552 26.991 1.00 96.12 700 GLU A CA 1
ATOM 5672 C C . GLU A 1 700 ? -18.015 -3.358 26.538 1.00 96.12 700 GLU A C 1
ATOM 5674 O O . GLU A 1 700 ? -18.559 -2.311 26.194 1.00 96.12 700 GLU A O 1
ATOM 5679 N N . LEU A 1 701 ? -16.690 -3.531 26.473 1.00 97.19 701 LEU A N 1
ATOM 5680 C CA . LEU A 1 701 ? -15.778 -2.498 25.983 1.00 97.19 701 LEU A CA 1
ATOM 5681 C C . LEU A 1 701 ? -16.045 -2.161 24.511 1.00 97.19 701 LEU A C 1
ATOM 5683 O O . LEU A 1 701 ? -16.211 -0.996 24.165 1.00 97.19 701 LEU A O 1
ATOM 5687 N N . VAL A 1 702 ? -16.123 -3.170 23.641 1.00 98.19 702 VAL A N 1
ATOM 5688 C CA . VAL A 1 702 ? -16.361 -2.987 22.201 1.00 98.19 702 VAL A CA 1
ATOM 5689 C C . VAL A 1 702 ? -17.704 -2.298 21.950 1.00 98.19 702 VAL A C 1
ATOM 5691 O O . VAL A 1 702 ? -17.770 -1.407 21.107 1.00 98.19 702 VAL A O 1
ATOM 5694 N N . GLY A 1 703 ? -18.752 -2.613 22.717 1.00 96.25 703 GLY A N 1
ATOM 5695 C CA . GLY A 1 703 ? -20.056 -1.951 22.599 1.00 96.25 703 GLY A CA 1
ATOM 5696 C C . GLY A 1 703 ? -20.026 -0.430 22.819 1.00 96.25 703 GLY A C 1
ATOM 5697 O O . GLY A 1 703 ? -20.870 0.271 22.268 1.00 96.25 703 GLY A O 1
ATOM 5698 N N . GLY A 1 704 ? -19.044 0.098 23.561 1.00 95.56 704 GLY A N 1
ATOM 5699 C CA . GLY A 1 704 ? -18.856 1.544 23.759 1.00 95.56 704 GLY A CA 1
ATOM 5700 C C . GLY A 1 704 ? -18.170 2.271 22.593 1.00 95.56 704 GLY A C 1
ATOM 5701 O O . GLY A 1 704 ? -18.236 3.496 22.502 1.00 95.56 704 GLY A O 1
ATOM 5702 N N . PHE A 1 705 ? -17.519 1.535 21.688 1.00 97.56 705 PHE A N 1
ATOM 5703 C CA . PHE A 1 705 ? -16.726 2.093 20.582 1.00 97.56 705 PHE A CA 1
ATOM 5704 C C . PHE A 1 705 ? -17.245 1.702 19.196 1.00 97.56 705 PHE A C 1
ATOM 5706 O O . PHE A 1 705 ? -16.924 2.369 18.213 1.00 97.56 705 PHE A O 1
ATOM 5713 N N . TYR A 1 706 ? -18.065 0.653 19.110 1.00 97.31 706 TYR A N 1
ATOM 5714 C CA . TYR A 1 706 ? -18.606 0.122 17.863 1.00 97.31 706 TYR A CA 1
ATOM 5715 C C . TYR A 1 706 ? -20.115 -0.060 17.998 1.00 97.31 706 TYR A C 1
ATOM 5717 O O . TYR A 1 706 ? -20.590 -0.983 18.659 1.00 97.31 706 TYR A O 1
ATOM 5725 N N . ALA A 1 707 ? -20.873 0.821 17.351 1.00 93.62 707 ALA A N 1
ATOM 5726 C CA . ALA A 1 707 ? -22.325 0.863 17.459 1.00 93.62 707 ALA A CA 1
ATOM 5727 C C . ALA A 1 707 ? -23.009 0.236 16.237 1.00 93.62 707 ALA A C 1
ATOM 5729 O O . ALA A 1 707 ? -22.602 0.457 15.095 1.00 93.62 707 ALA A O 1
ATOM 5730 N N . MET A 1 708 ? -24.100 -0.492 16.473 1.00 90.31 708 MET A N 1
ATOM 5731 C CA . MET A 1 708 ? -25.047 -0.921 15.439 1.00 90.31 708 MET A CA 1
ATOM 5732 C C . MET A 1 708 ? -26.351 -0.136 15.592 1.00 90.31 708 MET A C 1
ATOM 5734 O O . MET A 1 708 ? -26.789 0.110 16.713 1.00 90.31 708 MET A O 1
ATOM 5738 N N . LYS A 1 709 ? -26.993 0.233 14.481 1.00 76.69 709 LYS A N 1
ATOM 5739 C CA . LYS A 1 709 ? -28.361 0.768 14.492 1.00 76.69 709 LYS A CA 1
ATOM 5740 C C . LYS A 1 709 ? -29.323 -0.402 14.302 1.00 76.69 709 LYS A C 1
ATOM 5742 O O . LYS A 1 709 ? -29.261 -1.057 13.267 1.00 76.69 709 LYS A O 1
ATOM 5747 N N . GLU A 1 710 ? -30.164 -0.684 15.295 1.00 64.94 710 GLU A N 1
ATOM 5748 C CA . GLU A 1 710 ? -30.906 -1.955 15.400 1.00 64.94 710 GLU A CA 1
ATOM 5749 C C . GLU A 1 710 ? -31.729 -2.321 14.147 1.00 64.94 710 GLU A C 1
ATOM 5751 O O . GLU A 1 710 ? -31.717 -3.487 13.758 1.00 64.94 710 GLU A O 1
ATOM 5756 N N . ASP A 1 711 ? -32.321 -1.343 13.449 1.00 63.31 711 ASP A N 1
ATOM 5757 C CA . ASP A 1 711 ? -33.260 -1.600 12.341 1.00 63.31 711 ASP A CA 1
ATOM 5758 C C . ASP A 1 711 ? -32.645 -1.585 10.918 1.00 63.31 711 ASP A C 1
ATOM 5760 O O . ASP A 1 711 ? -33.321 -1.946 9.959 1.00 63.31 711 ASP A O 1
ATOM 5764 N N . ASP A 1 712 ? -31.375 -1.184 10.742 1.00 75.44 712 ASP A N 1
ATOM 5765 C CA . ASP A 1 712 ? -30.731 -1.045 9.409 1.00 75.44 712 ASP A CA 1
ATOM 5766 C C . ASP A 1 712 ? -29.252 -1.496 9.391 1.00 75.44 712 ASP A C 1
ATOM 5768 O O . ASP A 1 712 ? -28.467 -1.128 8.518 1.00 75.44 712 ASP A O 1
ATOM 5772 N N . SER A 1 713 ? -28.811 -2.266 10.386 1.00 87.75 713 SER A N 1
ATOM 5773 C CA . SER A 1 713 ? -27.419 -2.747 10.472 1.00 87.75 713 SER A CA 1
ATOM 5774 C C . SER A 1 713 ? -27.253 -4.230 10.153 1.00 87.75 713 SER A C 1
ATOM 5776 O O . SER A 1 713 ? -26.149 -4.742 10.316 1.00 87.75 713 SER A O 1
ATOM 5778 N N . LEU A 1 714 ? -28.304 -4.936 9.731 1.00 92.19 714 LEU A N 1
ATOM 5779 C CA . LEU A 1 714 ? -28.267 -6.373 9.453 1.00 92.19 714 LEU A CA 1
ATOM 5780 C C . LEU A 1 714 ? -28.928 -6.687 8.112 1.00 92.19 714 LEU A C 1
ATOM 5782 O O . LEU A 1 714 ? -30.014 -6.189 7.827 1.00 92.19 714 LEU A O 1
ATOM 5786 N N . CYS A 1 715 ? -28.301 -7.561 7.329 1.00 91.44 715 CYS A N 1
ATOM 5787 C CA . CYS A 1 715 ? -28.879 -8.093 6.099 1.00 91.44 715 CYS A CA 1
ATOM 5788 C C . CYS A 1 715 ? -28.579 -9.592 5.944 1.00 91.44 715 CYS A C 1
ATOM 5790 O O . CYS A 1 715 ? -27.585 -10.105 6.468 1.00 91.44 715 CYS A O 1
ATOM 5792 N N . GLU A 1 716 ? -29.441 -10.308 5.223 1.00 90.88 716 GLU A N 1
ATOM 5793 C CA . GLU A 1 716 ? -29.262 -11.722 4.874 1.00 90.88 716 GLU A CA 1
ATOM 5794 C C . GLU A 1 716 ? -28.774 -11.864 3.423 1.00 90.88 716 GLU A C 1
ATOM 5796 O O . GLU A 1 716 ? -29.339 -11.279 2.499 1.00 90.88 716 GLU A O 1
ATOM 5801 N N . VAL A 1 717 ? -27.735 -12.672 3.200 1.00 87.81 717 VAL A N 1
ATOM 5802 C CA . VAL A 1 717 ? -27.274 -13.026 1.849 1.00 87.81 717 VAL A CA 1
ATOM 5803 C C . VAL A 1 717 ? -28.106 -14.203 1.345 1.00 87.81 717 VAL A C 1
ATOM 5805 O O . VAL A 1 717 ? -28.100 -15.281 1.950 1.00 87.81 717 VAL A O 1
ATOM 5808 N N . GLN A 1 718 ? -28.812 -14.026 0.227 1.00 72.50 718 GLN A N 1
ATOM 5809 C CA . GLN A 1 718 ? -29.671 -15.071 -0.318 1.00 72.50 718 GLN A CA 1
ATOM 5810 C C . GLN A 1 718 ? -28.854 -16.157 -1.038 1.00 72.50 718 GLN A C 1
ATOM 5812 O O . GLN A 1 718 ? -28.006 -15.889 -1.885 1.00 72.50 718 GLN A O 1
ATOM 5817 N N . ARG A 1 719 ? -29.169 -17.426 -0.757 1.00 56.09 719 ARG A N 1
ATOM 5818 C CA . ARG A 1 719 ? -29.000 -18.518 -1.725 1.00 56.09 719 ARG A CA 1
ATOM 5819 C C . ARG A 1 719 ? -30.380 -19.091 -2.016 1.00 56.09 719 ARG A C 1
ATOM 5821 O O . ARG A 1 719 ? -31.024 -19.609 -1.108 1.00 56.09 719 ARG A O 1
ATOM 5828 N N . LEU A 1 720 ? -30.823 -18.977 -3.268 1.00 50.56 720 LEU A N 1
ATOM 5829 C CA . LEU A 1 720 ? -32.032 -19.607 -3.811 1.00 50.56 720 LEU A CA 1
ATOM 5830 C C . LEU A 1 720 ? -32.175 -21.044 -3.278 1.00 50.56 720 LEU A C 1
ATOM 5832 O O . LEU A 1 720 ? -31.334 -21.884 -3.588 1.00 50.56 720 LEU A O 1
ATOM 5836 N N . SER A 1 721 ? -33.185 -21.326 -2.443 1.00 45.78 721 SER A N 1
ATOM 5837 C CA . SER A 1 721 ? -33.790 -22.675 -2.345 1.00 45.78 721 SER A CA 1
ATOM 5838 C C . SER A 1 721 ? -34.945 -22.841 -1.348 1.00 45.78 721 SER A C 1
ATOM 5840 O O . SER A 1 721 ? -35.683 -23.804 -1.515 1.00 45.78 721 SER A O 1
ATOM 5842 N N . CYS A 1 722 ? -35.175 -21.969 -0.356 1.00 48.78 722 CYS A N 1
ATOM 5843 C CA . CYS A 1 722 ? -36.277 -22.192 0.601 1.00 48.78 722 CYS A CA 1
ATOM 5844 C C . CYS A 1 722 ? -37.045 -20.907 0.948 1.00 48.78 722 CYS A C 1
ATOM 5846 O O . CYS A 1 722 ? -36.533 -20.052 1.665 1.00 48.78 722 CYS A O 1
ATOM 5848 N N . VAL A 1 723 ? -38.296 -20.814 0.487 1.00 51.12 723 VAL A N 1
ATOM 5849 C CA . VAL A 1 723 ? -39.247 -19.721 0.784 1.00 51.12 723 VAL A CA 1
ATOM 5850 C C . VAL A 1 723 ? -39.792 -19.803 2.226 1.00 51.12 723 VAL A C 1
ATOM 5852 O O . VAL A 1 723 ? -40.256 -18.814 2.777 1.00 51.12 723 VAL A O 1
ATOM 5855 N N . GLU A 1 724 ? -39.679 -20.960 2.887 1.00 51.78 724 GLU A N 1
ATOM 5856 C CA . GLU A 1 724 ? -40.384 -21.251 4.149 1.00 51.78 724 GLU A CA 1
ATOM 5857 C C . GLU A 1 724 ? -39.711 -20.734 5.442 1.00 51.78 724 GLU A C 1
ATOM 5859 O O . GLU A 1 724 ? -40.295 -20.839 6.516 1.00 51.78 724 GLU A O 1
ATOM 5864 N N . GLU A 1 725 ? -38.510 -20.145 5.382 1.00 57.22 725 GLU A N 1
ATOM 5865 C CA . GLU A 1 725 ? -37.839 -19.528 6.547 1.00 57.22 725 GLU A CA 1
ATOM 5866 C C . GLU A 1 725 ? -37.180 -18.184 6.165 1.00 57.22 725 GLU A C 1
ATOM 5868 O O . GLU A 1 725 ? -36.016 -17.935 6.501 1.00 57.22 725 GLU A O 1
ATOM 5873 N N . MET A 1 726 ? -37.880 -17.320 5.419 1.00 58.31 726 MET A N 1
ATOM 5874 C CA . MET A 1 726 ? -37.400 -15.954 5.163 1.00 58.31 726 MET A CA 1
ATOM 5875 C C . MET A 1 726 ? -37.267 -15.193 6.488 1.00 58.31 726 MET A C 1
ATOM 5877 O O . MET A 1 726 ? -38.203 -15.157 7.291 1.00 58.31 726 MET A O 1
ATOM 5881 N N . SER A 1 727 ? -36.088 -14.623 6.752 1.00 63.53 727 SER A N 1
ATOM 5882 C CA . SER A 1 727 ? -35.958 -13.691 7.871 1.00 63.53 727 SER A CA 1
ATOM 5883 C C . SER A 1 727 ? -36.687 -12.383 7.538 1.00 63.53 727 SER A C 1
ATOM 5885 O O . SER A 1 727 ? -36.979 -12.104 6.379 1.00 63.53 727 SER A O 1
ATOM 5887 N N . GLN A 1 728 ? -36.995 -11.580 8.558 1.00 75.94 728 GLN A N 1
ATOM 5888 C CA . GLN A 1 728 ? -37.506 -10.216 8.359 1.00 75.94 728 GLN A CA 1
ATOM 5889 C C . GLN A 1 728 ? -36.389 -9.229 7.966 1.00 75.94 728 GLN A C 1
ATOM 5891 O O . GLN A 1 728 ? -36.650 -8.036 7.852 1.00 75.94 728 GLN A O 1
ATOM 5896 N N . LEU A 1 729 ? -35.149 -9.705 7.794 1.00 84.19 729 LEU A N 1
ATOM 5897 C CA . LEU A 1 729 ? -34.021 -8.863 7.412 1.00 84.19 729 LEU A CA 1
ATOM 5898 C C . LEU A 1 729 ? -34.097 -8.503 5.928 1.00 84.19 729 LEU A C 1
ATOM 5900 O O . LEU A 1 729 ? -34.583 -9.281 5.105 1.00 84.19 729 LEU A O 1
ATOM 5904 N N . SER A 1 730 ? -33.553 -7.338 5.584 1.00 87.50 730 SER A N 1
ATOM 5905 C CA . SER A 1 730 ? -33.322 -6.965 4.192 1.00 87.50 730 SER A CA 1
ATOM 5906 C C . SER A 1 730 ? -32.298 -7.902 3.543 1.00 87.50 730 SER A C 1
ATOM 5908 O O . SER A 1 730 ? -31.419 -8.463 4.206 1.00 87.50 730 SER A O 1
ATOM 5910 N N . PHE A 1 731 ? -32.412 -8.094 2.230 1.00 88.94 731 PHE A N 1
ATOM 5911 C CA . PHE A 1 731 ? -31.408 -8.842 1.481 1.00 88.94 731 PHE A CA 1
ATOM 5912 C C . PHE A 1 731 ? -30.183 -7.975 1.232 1.00 88.94 731 PHE A C 1
ATOM 5914 O O . PHE A 1 731 ? -30.319 -6.864 0.729 1.00 88.94 731 PHE A O 1
ATOM 5921 N N . CYS A 1 732 ? -28.997 -8.517 1.505 1.00 89.38 732 CYS A N 1
ATOM 5922 C CA . CYS A 1 732 ? -27.739 -7.782 1.379 1.00 89.38 732 CYS A CA 1
ATOM 5923 C C . CYS A 1 732 ? -27.500 -7.199 -0.026 1.00 89.38 732 CYS A C 1
ATOM 5925 O O . CYS A 1 732 ? -26.961 -6.106 -0.150 1.00 89.38 732 CYS A O 1
ATOM 5927 N N . GLU A 1 733 ? -27.954 -7.879 -1.081 1.00 86.31 733 GLU A N 1
ATOM 5928 C CA . GLU A 1 733 ? -27.875 -7.389 -2.468 1.00 86.31 733 GLU A CA 1
ATOM 5929 C C . GLU A 1 733 ? -28.656 -6.083 -2.706 1.00 86.31 733 GLU A C 1
ATOM 5931 O O . GLU A 1 733 ? -28.275 -5.283 -3.553 1.00 86.31 733 GLU A O 1
ATOM 5936 N N . ASN A 1 734 ? -29.707 -5.836 -1.917 1.00 84.81 734 ASN A N 1
ATOM 5937 C CA . ASN A 1 734 ? -30.555 -4.644 -1.992 1.00 84.81 734 ASN A CA 1
ATOM 5938 C C . ASN A 1 734 ? -30.157 -3.581 -0.954 1.00 84.81 734 ASN A C 1
ATOM 5940 O O . ASN A 1 734 ? -30.836 -2.565 -0.793 1.00 84.81 734 ASN A O 1
ATOM 5944 N N . THR A 1 735 ? -29.067 -3.813 -0.224 1.00 86.75 735 THR A N 1
ATOM 5945 C CA . THR A 1 735 ? -28.632 -2.983 0.892 1.00 86.75 735 THR A CA 1
ATOM 5946 C C . THR A 1 735 ? -27.372 -2.217 0.507 1.00 86.75 735 THR A C 1
ATOM 5948 O O . THR A 1 735 ? -26.286 -2.778 0.521 1.00 86.75 735 THR A O 1
ATOM 5951 N N . PHE A 1 736 ? -27.489 -0.915 0.228 1.00 84.94 736 PHE A N 1
ATOM 5952 C CA . PHE A 1 736 ? -26.406 -0.073 -0.322 1.00 84.94 736 PHE A CA 1
ATOM 5953 C C . PHE A 1 736 ? -25.072 -0.088 0.448 1.00 84.94 736 PHE A C 1
ATOM 5955 O O . PHE A 1 736 ? -24.031 0.251 -0.109 1.00 84.94 736 PHE A O 1
ATOM 5962 N N . TRP A 1 737 ? -25.092 -0.409 1.745 1.00 87.62 737 TRP A N 1
ATOM 5963 C CA . TRP A 1 737 ? -23.890 -0.466 2.578 1.00 87.62 737 TRP A CA 1
ATOM 5964 C C . TRP A 1 737 ? -23.202 -1.834 2.562 1.00 87.62 737 TRP A C 1
ATOM 5966 O O . TRP A 1 737 ? -22.065 -1.942 3.019 1.00 87.62 737 TRP A O 1
ATOM 5976 N N . SER A 1 738 ? -23.887 -2.877 2.092 1.00 90.75 738 SER A N 1
ATOM 5977 C CA . SER A 1 738 ? -23.411 -4.254 2.157 1.00 90.75 738 SER A CA 1
ATOM 5978 C C . SER A 1 738 ? -22.251 -4.497 1.198 1.00 90.75 738 SER A C 1
ATOM 5980 O O . SER A 1 738 ? -22.183 -3.938 0.103 1.00 90.75 738 SER A O 1
ATOM 5982 N N . SER A 1 739 ? -21.359 -5.416 1.571 1.00 89.62 739 SER A N 1
ATOM 5983 C CA . SER A 1 739 ? -20.333 -5.904 0.654 1.00 89.62 739 SER A CA 1
ATOM 5984 C C . SER A 1 739 ? -20.908 -6.709 -0.518 1.00 89.62 739 SER A C 1
ATOM 5986 O O . SER A 1 739 ? -20.211 -6.851 -1.522 1.00 89.62 739 SER A O 1
ATOM 5988 N N . TYR A 1 740 ? -22.163 -7.159 -0.426 1.00 86.50 740 TYR A N 1
ATOM 5989 C CA . TYR A 1 740 ? -22.888 -7.889 -1.471 1.00 86.50 740 TYR A CA 1
ATOM 5990 C C . TYR A 1 740 ? -23.778 -6.987 -2.341 1.00 86.50 740 TYR A C 1
ATOM 5992 O O . TYR A 1 740 ? -24.452 -7.487 -3.240 1.00 86.50 740 TYR A O 1
ATOM 6000 N N . TYR A 1 741 ? -23.798 -5.677 -2.086 1.00 79.44 741 TYR A N 1
ATOM 6001 C CA . TYR A 1 741 ? -24.513 -4.721 -2.926 1.00 79.44 741 TYR A CA 1
ATOM 6002 C C . TYR A 1 741 ? -23.916 -4.690 -4.340 1.00 79.44 741 TYR A C 1
ATOM 6004 O O . TYR A 1 741 ? -22.696 -4.576 -4.488 1.00 79.44 741 TYR A O 1
ATOM 6012 N N . ASP A 1 742 ? -24.767 -4.802 -5.365 1.00 59.03 742 ASP A N 1
ATOM 6013 C CA . ASP A 1 742 ? -24.367 -4.922 -6.778 1.00 59.03 742 ASP A CA 1
ATOM 6014 C C . ASP A 1 742 ? -23.389 -6.086 -7.061 1.00 59.03 742 ASP A C 1
ATOM 6016 O O . ASP A 1 742 ? -22.531 -5.993 -7.943 1.00 59.03 742 ASP A O 1
ATOM 6020 N N . ALA A 1 743 ? -23.512 -7.212 -6.342 1.00 52.78 743 ALA A N 1
ATOM 6021 C CA . ALA A 1 743 ? -22.705 -8.424 -6.546 1.00 52.78 743 ALA A CA 1
ATOM 6022 C C . ALA A 1 743 ? -23.050 -9.211 -7.838 1.00 52.78 743 ALA A C 1
ATOM 6024 O O . ALA A 1 743 ? -23.085 -10.439 -7.842 1.00 52.78 743 ALA A O 1
ATOM 6025 N N . ASN A 1 744 ? -23.245 -8.510 -8.962 1.00 40.25 744 ASN A N 1
ATOM 6026 C CA . ASN A 1 744 ? -23.141 -9.075 -10.317 1.00 40.25 744 ASN A CA 1
ATOM 6027 C C . ASN A 1 744 ? -21.667 -9.327 -10.735 1.00 40.25 744 ASN A C 1
ATOM 6029 O O . ASN A 1 744 ? -21.381 -9.564 -11.915 1.00 40.25 744 ASN A O 1
ATOM 6033 N N . PHE A 1 745 ? -20.732 -9.275 -9.777 1.00 35.03 745 PHE A N 1
ATOM 6034 C CA . PHE A 1 745 ? -19.302 -9.544 -9.930 1.00 35.03 745 PHE A CA 1
ATOM 6035 C C . PHE A 1 745 ? -18.839 -10.663 -9.005 1.00 35.03 745 PHE A C 1
ATOM 6037 O O . PHE A 1 745 ? -19.147 -10.590 -7.792 1.00 35.03 745 PHE A O 1
#

InterPro domains:
  IPR003406 Glycosyl transferase, family 14 [PF02485] (123-374)
  IPR024448 Xylosyltransferase, C-terminal [PF12529] (443-596)
  IPR043538 Xylosyltransferase [PTHR46025] (51-741)

Nearest PDB structures (foldseek):
  6eja-assembly1_A  TM=9.002E-01  e=4.923E-70  Homo sapiens
  6foa-assembly1_A  TM=8.973E-01  e=7.626E-70  Homo sapiens
  6ej8-assembly1_A  TM=8.904E-01  e=1.119E-69  Homo sapiens
  6eje-assembly1_A  TM=8.972E-01  e=2.406E-69  Homo sapiens
  6ej7-assembly1_A  TM=8.914E-01  e=2.406E-69  Homo sapiens